Protein AF-F9UJ94-F1 (afdb_monomer)

Foldseek 3Di:
DDDDDDDDDDDDDDDDDDDDDDDDDDPPPPDPDPPPPPDPPDDPDFDDQEAEEEEADWFPPQPPHVLVVLQQVLLLVLLLVVQCVDPVRVPPHRHGYDYDHDNDLLVLQVCLQVVPRNRFKYWHFCLNCLVQCLDPVSVVVRQWAFQFQFKFFDFPLDDLQPFAADALPCPRPQVSSQVSCCCQPDQVPFALLPDACPPVCQPNPSFFSCNGGDDLPDPSRIFQKWWKFKKFKDFPVRVVQLSVCLNVLPVVSNLQLAEEFEDCSDQRGHQLVLLVNCQHSVHFSVVSVVSQPPVLSYDHDDQQQAAQEDDPPHRRRGIGMGIPPPSGRQGSVVSPSGQAHPQADPVCRNPSNGRHGIGMGTRGIGRIAGGITMTGRSSHDPVSSNSSSSSQQVARLVSNSSCSTVSSSGTHDDDPVLVSLNSVSNCCSRGNDDDDDPSGDDD

Radius of gyration: 27.79 Å; Cα contacts (8 Å, |Δi|>4): 821; chains: 1; bounding box: 100×60×82 Å

pLDDT: mean 88.03, std 18.93, range [25.77, 98.94]

Mean predicted aligned error: 8.21 Å

Nearest PDB structures (foldseek):
  3eki-assembly1_A  TM=8.631E-01  e=1.491E-29  Mesomycoplasma hyorhinis
  3myu-assembly2_B  TM=8.609E-01  e=2.091E-21  Mycoplasmoides genitalium
  3myu-assembly1_A  TM=8.620E-01  e=9.660E-21  Mycoplasmoides genitalium
  6x8w-assembly1_A  TM=6.375E-01  e=1.344E-07  Chrysiogenes arsenatis
  4jxi-assembly2_B  TM=3.744E-01  e=2.576E-03  synthetic construct

Sequence (443 aa):
MTKTKKMILSSSLLTMTAIATPLVAISCTTKETVTKITDLDNKQRDWDSEITLVNSWFNDGFRGTEVETNFLKKLETKFKELKNADEKTKNLPDVKFKINVADDKQQTLQNLQSSKLDTDVAVLNYSAFIEQVDTEAELAKFTPQLVAQTATLKFTWSDNGDSIYKDGSESDPLRLIAERENQLQFNAHGEFPTWSTNDPQLQWDGSKYAKFYYEPTASKNVTYMYHGAILISGNEEKRKQIIADWEAKDLDKFLSHGVIKGKDSSGGKYRYQVALLARHFDKSIDEIKTKLNNETLVTQAGAGEQIGKVNSGLPTKHIAFDDEGAFNWTAGDWAKGYYQPSAYIESEGKKYDSKTNDVVRVLTVTNPAPYDAVFARAGLSQIQINLISQALTSLSIEENTYGIYTGYNKFMPTSLENFRKFIQLQLLAENKEAYSENLIPEI

InterPro domains:
  IPR010592 Extracytoplasmic thiamine-binding lipoprotein [NF045838] (4-426)
  IPR010592 Extracytoplasmic thiamine-binding lipoprotein [PF06646] (70-412)
  IPR043099 Thiamine-binding lipoprotein, domain I [G3DSA:3.40.190.180] (47-413)
  IPR043100 Extracytoplasmic thiamine-binding lipoprotein, domain II [G3DSA:3.40.190.190] (160-373)

Structure (mmCIF, N/CA/C/O backbone):
data_AF-F9UJ94-F1
#
_entry.id   AF-F9UJ94-F1
#
loop_
_atom_site.group_PDB
_atom_site.id
_atom_site.type_symbol
_atom_site.label_atom_id
_atom_site.label_alt_id
_atom_site.label_comp_id
_atom_site.label_asym_id
_atom_site.label_entity_id
_atom_site.label_seq_id
_atom_site.pdbx_PDB_ins_code
_atom_site.Cartn_x
_atom_site.Cartn_y
_atom_site.Cartn_z
_atom_site.occupancy
_atom_site.B_iso_or_equiv
_atom_site.auth_seq_id
_atom_site.auth_comp_id
_atom_site.auth_asym_id
_atom_site.auth_atom_id
_atom_site.pdbx_PDB_model_num
ATOM 1 N N . MET A 1 1 ? -62.065 36.278 -47.456 1.00 43.34 1 MET A N 1
ATOM 2 C CA . MET A 1 1 ? -63.044 35.819 -46.448 1.00 43.34 1 MET A CA 1
ATOM 3 C C . MET A 1 1 ? -62.731 36.487 -45.123 1.00 43.34 1 MET A C 1
ATOM 5 O O . MET A 1 1 ? -61.575 36.703 -44.795 1.00 43.34 1 MET A O 1
ATOM 9 N N . THR A 1 2 ? -63.781 36.941 -44.464 1.00 31.70 2 THR A N 1
ATOM 10 C CA . THR A 1 2 ? -63.836 38.009 -43.466 1.00 31.70 2 THR A CA 1
ATOM 11 C C . THR A 1 2 ? -63.635 37.531 -42.025 1.00 31.70 2 THR A C 1
ATOM 13 O O . THR A 1 2 ? -64.208 36.526 -41.636 1.00 31.70 2 THR A O 1
ATOM 16 N N . LYS A 1 3 ? -62.964 38.392 -41.246 1.00 31.58 3 LYS A N 1
ATOM 17 C CA . LYS A 1 3 ? -63.198 38.763 -39.833 1.00 31.58 3 LYS A CA 1
ATOM 18 C C . LYS A 1 3 ? -63.016 37.728 -38.702 1.00 31.58 3 LYS A C 1
ATOM 20 O O . LYS A 1 3 ? -63.811 36.822 -38.530 1.00 31.58 3 LYS A O 1
ATOM 25 N N . THR A 1 4 ? -62.013 38.020 -37.864 1.00 36.38 4 THR A N 1
ATOM 26 C CA . THR A 1 4 ? -62.110 38.529 -36.469 1.00 36.38 4 THR A CA 1
ATOM 27 C C . THR A 1 4 ? -63.181 37.972 -35.514 1.00 36.38 4 THR A C 1
ATOM 29 O O . THR A 1 4 ? -64.340 37.869 -35.892 1.00 36.38 4 THR A O 1
ATOM 32 N N . LYS A 1 5 ? -62.796 37.961 -34.217 1.00 33.19 5 LYS A N 1
ATOM 33 C CA . LYS A 1 5 ? -63.601 38.033 -32.964 1.00 33.19 5 LYS A CA 1
ATOM 34 C C . LYS A 1 5 ? -63.992 36.681 -32.347 1.00 33.19 5 LYS A C 1
ATOM 36 O O . LYS A 1 5 ? -64.247 35.742 -33.072 1.00 33.19 5 LYS A O 1
ATOM 41 N N . LYS A 1 6 ? -64.175 36.520 -31.031 1.00 32.50 6 LYS A N 1
ATOM 42 C CA . LYS A 1 6 ? -63.808 37.207 -29.768 1.00 32.50 6 LYS A CA 1
ATOM 43 C C . LYS A 1 6 ? -64.507 36.373 -28.667 1.00 32.50 6 LYS A C 1
ATOM 45 O O . LYS A 1 6 ? -65.589 35.871 -28.927 1.00 32.50 6 LYS A O 1
ATOM 50 N N . MET A 1 7 ? -63.974 36.409 -27.445 1.00 32.31 7 MET A N 1
ATOM 51 C CA . MET A 1 7 ? -64.722 36.472 -26.170 1.00 32.31 7 MET A CA 1
ATOM 52 C C . MET A 1 7 ? -65.573 35.278 -25.657 1.00 32.31 7 MET A C 1
ATOM 54 O O . MET A 1 7 ? -66.612 34.948 -26.204 1.00 32.31 7 MET A O 1
ATOM 58 N N . ILE A 1 8 ? -65.181 34.863 -24.440 1.00 32.97 8 ILE A N 1
ATOM 59 C CA . ILE A 1 8 ? -65.939 34.880 -23.162 1.00 32.97 8 ILE A CA 1
ATOM 60 C C . ILE A 1 8 ? -66.885 33.726 -22.787 1.00 32.97 8 ILE A C 1
ATOM 62 O O . ILE A 1 8 ? -67.849 33.412 -23.469 1.00 32.97 8 ILE A O 1
ATOM 66 N N . LEU A 1 9 ? -66.570 33.233 -21.576 1.00 33.31 9 LEU A N 1
ATOM 67 C CA . LEU A 1 9 ? -67.351 32.630 -20.489 1.00 33.31 9 LEU A CA 1
ATOM 68 C C . LEU A 1 9 ? -68.840 32.329 -20.715 1.00 33.31 9 LEU A C 1
ATOM 70 O O . LEU A 1 9 ? -69.633 33.232 -20.962 1.00 33.31 9 LEU A O 1
ATOM 74 N N . SER A 1 10 ? -69.234 31.142 -20.244 1.00 33.38 10 SER A N 1
ATOM 75 C CA . SER A 1 10 ? -70.329 31.049 -19.272 1.00 33.38 10 SER A CA 1
ATOM 76 C C . SER A 1 10 ? -70.215 29.810 -18.376 1.00 33.38 10 SER A C 1
ATOM 78 O O . SER A 1 10 ? -70.190 28.673 -18.837 1.00 33.38 10 SER A O 1
ATOM 80 N N . SER A 1 11 ? -70.164 30.104 -17.081 1.00 31.08 11 SER A N 1
ATOM 81 C CA . SER A 1 11 ? -70.617 29.347 -15.911 1.00 31.08 11 SER A CA 1
ATOM 82 C C . SER A 1 11 ? -71.619 28.208 -16.136 1.00 31.08 11 SER A C 1
ATOM 84 O O . SER A 1 11 ? -72.662 28.402 -16.756 1.00 31.08 11 SER A O 1
ATOM 86 N N . SER A 1 12 ? -71.395 27.081 -15.458 1.00 37.38 12 SER A N 1
ATOM 87 C CA . SER A 1 12 ? -72.467 26.244 -14.910 1.00 37.38 12 SER A CA 1
ATOM 88 C C . SER A 1 12 ? -72.007 25.605 -13.602 1.00 37.38 12 SER A C 1
ATOM 90 O O . SER A 1 12 ? -70.957 24.977 -13.514 1.00 37.38 12 SER A O 1
ATOM 92 N N . LEU A 1 13 ? -72.813 25.881 -12.587 1.00 32.09 13 LEU A N 1
ATOM 93 C CA . LEU A 1 13 ? -72.739 25.501 -11.189 1.00 32.09 13 LEU A CA 1
ATOM 94 C C . LEU A 1 13 ? -72.979 23.987 -11.049 1.00 32.09 13 LEU A C 1
ATOM 96 O O . LEU A 1 13 ? -73.978 23.501 -11.571 1.00 32.09 13 LEU A O 1
ATOM 100 N N . LEU A 1 14 ? -72.156 23.262 -10.288 1.00 35.00 14 LEU A N 1
ATOM 101 C CA . LEU A 1 14 ? -72.635 22.076 -9.575 1.00 35.00 14 LEU A CA 1
ATOM 102 C C . LEU A 1 14 ? -71.954 21.996 -8.205 1.00 35.00 14 LEU A C 1
ATOM 104 O O . LEU A 1 14 ? -70.738 21.885 -8.078 1.00 35.00 14 LEU A O 1
ATOM 108 N N . THR A 1 15 ? -72.782 22.122 -7.179 1.00 37.38 15 THR A N 1
ATOM 109 C CA . THR A 1 15 ? -72.494 21.902 -5.763 1.00 37.38 15 THR A CA 1
ATOM 110 C C . THR A 1 15 ? -72.077 20.463 -5.494 1.00 37.38 15 THR A C 1
ATOM 112 O O . THR A 1 15 ? -72.788 19.570 -5.940 1.00 37.38 15 THR A O 1
ATOM 115 N N . MET A 1 16 ? -71.052 20.246 -4.660 1.00 33.12 16 MET A N 1
ATOM 116 C CA . MET A 1 16 ? -71.114 19.242 -3.587 1.00 33.12 16 MET A CA 1
ATOM 117 C C . MET A 1 16 ? -69.942 19.354 -2.593 1.00 33.12 16 MET A C 1
ATOM 119 O O . MET A 1 16 ? -68.781 19.192 -2.942 1.00 33.12 16 MET A O 1
ATOM 123 N N . THR A 1 17 ? -70.330 19.625 -1.343 1.00 35.69 17 THR A N 1
ATOM 124 C CA . THR A 1 17 ? -69.797 19.090 -0.076 1.00 35.69 17 THR A CA 1
ATOM 125 C C . THR A 1 17 ? -68.294 19.135 0.210 1.00 35.69 17 THR A C 1
ATOM 127 O O . THR A 1 17 ? -67.494 18.367 -0.312 1.00 35.69 17 THR A O 1
ATOM 130 N N . ALA A 1 18 ? -67.971 19.970 1.198 1.00 36.50 18 ALA A N 1
ATOM 131 C CA . ALA A 1 18 ? -66.736 19.959 1.960 1.00 36.50 18 ALA A CA 1
ATOM 132 C C . ALA A 1 18 ? -66.528 18.631 2.707 1.00 36.50 18 ALA A C 1
ATOM 134 O O . ALA A 1 18 ? -67.406 18.187 3.446 1.00 36.50 18 ALA A O 1
ATOM 135 N N . ILE A 1 19 ? -65.321 18.076 2.599 1.00 38.91 19 ILE A N 1
ATOM 136 C CA . ILE A 1 19 ? -64.705 17.274 3.657 1.00 38.91 19 ILE A CA 1
ATOM 137 C C . ILE A 1 19 ? -63.313 17.858 3.870 1.00 38.91 19 ILE A C 1
ATOM 139 O O . ILE A 1 19 ? -62.466 17.847 2.980 1.00 38.91 19 ILE A O 1
ATOM 143 N N . ALA A 1 20 ? -63.122 18.438 5.050 1.00 37.97 20 ALA A N 1
ATOM 144 C CA . ALA A 1 20 ? -61.835 18.893 5.530 1.00 37.97 20 ALA A CA 1
ATOM 145 C C . ALA A 1 20 ? -60.952 17.677 5.838 1.00 37.97 20 ALA A C 1
ATOM 147 O O . ALA A 1 20 ? -61.340 16.812 6.622 1.00 37.97 20 ALA A O 1
ATOM 148 N N . THR A 1 21 ? -59.750 17.645 5.272 1.00 36.34 21 THR A N 1
ATOM 149 C CA . THR A 1 21 ? -58.658 16.789 5.748 1.00 36.34 21 THR A CA 1
ATOM 150 C C . THR A 1 21 ? -57.444 17.663 6.051 1.00 36.34 21 THR A C 1
ATOM 152 O O . THR A 1 21 ? -57.096 18.516 5.230 1.00 36.34 21 THR A O 1
ATOM 155 N N . PRO A 1 22 ? -56.816 17.502 7.227 1.00 36.91 22 PRO A N 1
ATOM 156 C CA . PRO A 1 22 ? -55.720 18.353 7.665 1.00 36.91 22 PRO A CA 1
ATOM 157 C C . PRO A 1 22 ? -54.457 18.117 6.830 1.00 36.91 22 PRO A C 1
ATOM 159 O O . PRO A 1 22 ? -54.072 16.980 6.560 1.00 36.91 22 PRO A O 1
ATOM 162 N N . LEU A 1 23 ? -53.791 19.219 6.475 1.00 34.75 23 LEU A N 1
ATOM 163 C CA . LEU A 1 23 ? -52.398 19.225 6.045 1.00 34.75 23 LEU A CA 1
ATOM 164 C C . LEU A 1 23 ? -51.530 18.629 7.159 1.00 34.75 23 LEU A C 1
ATOM 166 O O . LEU A 1 23 ? -51.383 19.230 8.222 1.00 34.75 23 LEU A O 1
ATOM 170 N N . VAL A 1 24 ? -50.914 17.480 6.890 1.00 34.06 24 VAL A N 1
ATOM 171 C CA . VAL A 1 24 ? -49.736 17.015 7.624 1.00 34.06 24 VAL A CA 1
ATOM 172 C C . VAL A 1 24 ? -48.547 17.170 6.689 1.00 34.06 24 VAL A C 1
ATOM 174 O O . VAL A 1 24 ? -48.423 16.469 5.687 1.00 34.06 24 VAL A O 1
ATOM 177 N N . ALA A 1 25 ? -47.691 18.136 7.011 1.00 33.16 25 ALA A N 1
ATOM 178 C CA . ALA A 1 25 ? -46.373 18.269 6.422 1.00 33.16 25 ALA A CA 1
ATOM 179 C C . ALA A 1 25 ? -45.540 17.040 6.812 1.00 33.16 25 ALA A C 1
ATOM 181 O O . ALA A 1 25 ? -45.193 16.857 7.978 1.00 33.16 25 ALA A O 1
ATOM 182 N N . ILE A 1 26 ? -45.231 16.186 5.839 1.00 30.30 26 ILE A N 1
ATOM 183 C CA . ILE A 1 26 ? -44.293 15.080 6.024 1.00 30.30 26 ILE A CA 1
ATOM 184 C C . ILE A 1 26 ? -42.889 15.645 5.802 1.00 30.30 26 ILE A C 1
ATOM 186 O O . ILE A 1 26 ? -42.414 15.779 4.677 1.00 30.30 26 ILE A O 1
ATOM 190 N N . SER A 1 27 ? -42.234 15.995 6.906 1.00 28.81 27 SER A N 1
ATOM 191 C CA . SER A 1 27 ? -40.779 16.098 6.978 1.00 28.81 27 SER A CA 1
ATOM 192 C C . SER A 1 27 ? -40.205 14.684 6.856 1.00 28.81 27 SER A C 1
ATOM 194 O O . SER A 1 27 ? -40.244 13.906 7.809 1.00 28.81 27 SER A O 1
ATOM 196 N N . CYS A 1 28 ? -39.711 14.320 5.670 1.00 25.77 28 CYS A N 1
ATOM 197 C CA . CYS A 1 28 ? -38.892 13.122 5.500 1.00 25.77 28 CYS A CA 1
ATOM 198 C C . CYS A 1 28 ? -37.487 13.422 6.026 1.00 25.77 28 CYS A C 1
ATOM 200 O O . CYS A 1 28 ? -36.596 13.825 5.288 1.00 25.77 28 CYS A O 1
ATOM 202 N N . THR A 1 29 ? -37.307 13.235 7.330 1.00 29.66 29 THR A N 1
ATOM 203 C CA . THR A 1 29 ? -35.997 12.925 7.901 1.00 29.66 29 THR A CA 1
ATOM 204 C C . THR A 1 29 ? -35.810 11.423 7.741 1.00 29.66 29 THR A C 1
ATOM 206 O O . THR A 1 29 ? -36.445 10.628 8.435 1.00 29.66 29 THR A O 1
ATOM 209 N N . THR A 1 30 ? -34.982 11.019 6.783 1.00 28.14 30 THR A N 1
ATOM 210 C CA . THR A 1 30 ? -34.486 9.649 6.667 1.00 28.14 30 THR A CA 1
ATOM 211 C C . THR A 1 30 ? -33.660 9.338 7.910 1.00 28.14 30 THR A C 1
ATOM 213 O O . THR A 1 30 ? -32.485 9.672 8.011 1.00 28.14 30 THR A O 1
ATOM 216 N N . LYS A 1 31 ? -34.303 8.724 8.906 1.00 30.53 31 LYS A N 1
ATOM 217 C CA . LYS A 1 31 ? -33.602 7.982 9.949 1.00 30.53 31 LYS A CA 1
ATOM 218 C C . LYS A 1 31 ? -33.050 6.723 9.298 1.00 30.53 31 LYS A C 1
ATOM 220 O O . LYS A 1 31 ? -33.780 5.749 9.118 1.00 30.53 31 LYS A O 1
ATOM 225 N N . GLU A 1 32 ? -31.771 6.756 8.949 1.00 31.08 32 GLU A N 1
ATOM 226 C CA . GLU A 1 32 ? -30.998 5.531 8.803 1.00 31.08 32 GLU A CA 1
ATOM 227 C C . GLU A 1 32 ? -31.184 4.712 10.075 1.00 31.08 32 GLU A C 1
ATOM 229 O O . GLU A 1 32 ? -30.963 5.162 11.204 1.00 31.08 32 GLU A O 1
ATOM 234 N N . THR A 1 33 ? -31.723 3.518 9.883 1.00 28.77 33 THR A N 1
ATOM 235 C CA . THR A 1 33 ? -32.022 2.608 10.972 1.00 28.77 33 THR A CA 1
ATOM 236 C C . THR A 1 33 ? -30.708 1.943 11.343 1.00 28.77 33 THR A C 1
ATOM 238 O O . THR A 1 33 ? -30.366 0.894 10.813 1.00 28.77 33 THR A O 1
ATOM 241 N N . VAL A 1 34 ? -29.953 2.571 12.247 1.00 33.88 34 VAL A N 1
ATOM 242 C CA . VAL A 1 34 ? -28.928 1.868 13.021 1.00 33.88 34 VAL A CA 1
ATOM 243 C C . VAL A 1 34 ? -29.651 0.739 13.740 1.00 33.88 34 VAL A C 1
ATOM 245 O O . VAL A 1 34 ? -30.522 0.982 14.582 1.00 33.88 34 VAL A O 1
ATOM 248 N N . THR A 1 35 ? -29.344 -0.493 13.355 1.00 32.03 35 THR A N 1
ATOM 249 C CA . THR A 1 35 ? -29.889 -1.706 13.950 1.00 32.03 35 THR A CA 1
ATOM 250 C C . THR A 1 35 ? -29.683 -1.643 15.462 1.00 32.03 35 THR A C 1
ATOM 252 O O . THR A 1 35 ? -28.567 -1.776 15.962 1.00 32.03 35 THR A O 1
ATOM 255 N N . LYS A 1 36 ? -30.763 -1.402 16.214 1.00 32.50 36 LYS A N 1
ATOM 256 C CA . LYS A 1 36 ? -30.777 -1.595 17.664 1.00 32.50 36 LYS A CA 1
ATOM 257 C C . LYS A 1 36 ? -30.594 -3.087 17.917 1.00 32.50 36 LYS A C 1
ATOM 259 O O . LYS A 1 36 ? -31.544 -3.852 17.793 1.00 32.50 36 LYS A O 1
ATOM 264 N N . ILE A 1 37 ? -29.376 -3.483 18.271 1.00 39.28 37 ILE A N 1
ATOM 265 C CA . ILE A 1 37 ? -29.088 -4.810 18.811 1.00 39.28 37 ILE A CA 1
ATOM 266 C C . ILE A 1 37 ? -29.639 -4.836 20.240 1.00 39.28 37 ILE A C 1
ATOM 268 O O . ILE A 1 37 ? -29.007 -4.382 21.195 1.00 39.28 37 ILE A O 1
ATOM 272 N N . THR A 1 38 ? -30.878 -5.295 20.372 1.00 37.84 38 THR A N 1
ATOM 273 C CA . THR A 1 38 ? -31.464 -5.728 21.639 1.00 37.84 38 THR A CA 1
ATOM 274 C C . THR A 1 38 ? -31.067 -7.181 21.863 1.00 37.84 38 THR A C 1
ATOM 276 O O . THR A 1 38 ? -31.722 -8.068 21.335 1.00 37.84 38 THR A O 1
ATOM 279 N N . ASP A 1 39 ? -29.944 -7.385 22.550 1.00 33.59 39 ASP A N 1
ATOM 280 C CA . ASP A 1 39 ? -29.759 -8.425 23.574 1.00 33.59 39 ASP A CA 1
ATOM 281 C C . ASP A 1 39 ? -28.347 -8.288 24.162 1.00 33.59 39 ASP A C 1
ATOM 283 O O . ASP A 1 39 ? -27.350 -8.775 23.635 1.00 33.59 39 ASP A O 1
ATOM 287 N N . LEU A 1 40 ? -28.270 -7.540 25.264 1.00 41.06 40 LEU A N 1
ATOM 288 C CA . LEU A 1 40 ? -27.098 -7.406 26.132 1.00 41.06 40 LEU A CA 1
ATOM 289 C C . LEU A 1 40 ? -27.343 -8.213 27.408 1.00 41.06 40 LEU A C 1
ATOM 291 O O . LEU A 1 40 ? -27.263 -7.668 28.504 1.00 41.06 40 LEU A O 1
ATOM 295 N N . ASP A 1 41 ? -27.662 -9.496 27.267 1.00 39.22 41 ASP A N 1
ATOM 296 C CA . ASP A 1 41 ? -27.731 -10.400 28.410 1.00 39.22 41 ASP A CA 1
ATOM 297 C C . ASP A 1 41 ? -26.560 -11.394 28.373 1.00 39.22 41 ASP A C 1
ATOM 299 O O . ASP A 1 41 ? -26.429 -12.231 27.484 1.00 39.22 41 ASP A O 1
ATOM 303 N N . ASN A 1 42 ? -25.714 -11.281 29.406 1.00 38.16 42 ASN A N 1
ATOM 304 C CA . ASN A 1 42 ? -24.720 -12.253 29.882 1.00 38.16 42 ASN A CA 1
ATOM 305 C C . ASN A 1 42 ? -23.314 -12.368 29.250 1.00 38.16 42 ASN A C 1
ATOM 307 O O . ASN A 1 42 ? -22.753 -13.461 29.201 1.00 38.16 42 ASN A O 1
ATOM 311 N N . LYS A 1 43 ? -22.629 -11.245 28.975 1.00 43.06 43 LYS A N 1
ATOM 312 C CA . LYS A 1 43 ? -21.144 -11.197 29.041 1.00 43.06 43 LYS A CA 1
ATOM 313 C C . LYS A 1 43 ? -20.602 -9.895 29.645 1.00 43.06 43 LYS A C 1
ATOM 315 O O . LYS A 1 43 ? -19.881 -9.139 29.009 1.00 43.06 43 LYS A O 1
ATOM 320 N N . GLN A 1 44 ? -20.863 -9.664 30.929 1.00 44.44 44 GLN A N 1
ATOM 321 C CA . GLN A 1 44 ? -20.123 -8.669 31.726 1.00 44.44 44 GLN A CA 1
ATOM 322 C C . GLN A 1 44 ? -18.699 -9.159 32.110 1.00 44.44 44 GLN A C 1
ATOM 324 O O . GLN A 1 44 ? -18.106 -8.639 33.048 1.00 44.44 44 GLN A O 1
ATOM 329 N N . ARG A 1 45 ? -18.154 -10.192 31.440 1.00 51.09 45 ARG A N 1
ATOM 330 C CA . ARG A 1 45 ? -16.920 -10.892 31.854 1.00 51.09 45 ARG A CA 1
ATOM 331 C C . ARG A 1 45 ? -15.640 -10.555 31.080 1.00 51.09 45 ARG A C 1
ATOM 333 O O . ARG A 1 45 ? -14.587 -10.892 31.596 1.00 51.09 45 ARG A O 1
ATOM 340 N N . ASP A 1 46 ? -15.689 -9.833 29.959 1.00 74.88 46 ASP A N 1
ATOM 341 C CA . ASP A 1 46 ? -14.494 -9.644 29.110 1.00 74.88 46 ASP A CA 1
ATOM 342 C C . ASP A 1 46 ? -14.161 -8.158 28.851 1.00 74.88 46 ASP A C 1
ATOM 344 O O . ASP A 1 46 ? -13.860 -7.771 27.722 1.00 74.88 46 ASP A O 1
ATOM 348 N N . TRP A 1 47 ? -14.277 -7.297 29.874 1.00 91.31 47 TRP A N 1
ATOM 349 C CA . TRP A 1 47 ? -13.725 -5.935 29.808 1.00 91.31 47 TRP A CA 1
ATOM 350 C C . TRP A 1 47 ? -12.229 -5.982 30.097 1.00 91.31 47 TRP A C 1
ATOM 352 O O . TRP A 1 47 ? -11.834 -6.363 31.200 1.00 91.31 47 TRP A O 1
ATOM 362 N N . ASP A 1 48 ? -11.418 -5.570 29.132 1.00 94.62 48 ASP A N 1
ATOM 363 C CA . ASP A 1 48 ? -9.970 -5.530 29.295 1.00 94.62 48 ASP A CA 1
ATOM 364 C C . ASP A 1 48 ? -9.497 -4.128 29.678 1.00 94.62 48 ASP A C 1
ATOM 366 O O . ASP A 1 48 ? -9.851 -3.151 29.021 1.00 94.62 48 ASP A O 1
ATOM 370 N N . SER A 1 49 ? -8.705 -4.001 30.739 1.00 95.44 49 SER A N 1
ATOM 371 C CA . SER A 1 49 ? -8.125 -2.709 31.133 1.00 95.44 49 SER A CA 1
ATOM 372 C C . SER A 1 49 ? -6.862 -2.356 30.345 1.00 95.44 49 SER A C 1
ATOM 374 O O . SER A 1 49 ? -6.353 -1.245 30.484 1.00 95.44 49 SER A O 1
ATOM 376 N N . GLU A 1 50 ? -6.341 -3.278 29.537 1.00 97.06 50 GLU A N 1
ATOM 377 C CA . GLU A 1 50 ? -5.207 -3.041 28.651 1.00 97.06 50 GLU A CA 1
ATOM 378 C C . GLU A 1 50 ? -5.513 -3.605 27.262 1.00 97.06 50 GLU A C 1
ATOM 380 O O . GLU A 1 50 ? -5.940 -4.741 27.130 1.00 97.06 50 GLU A O 1
ATOM 385 N N . ILE A 1 51 ? -5.319 -2.802 26.218 1.00 98.19 51 ILE A N 1
ATOM 386 C CA . ILE A 1 51 ? -5.562 -3.195 24.830 1.00 98.19 51 ILE A CA 1
ATOM 387 C C . ILE A 1 51 ? -4.256 -3.102 24.051 1.00 98.19 51 ILE A C 1
ATOM 389 O O . ILE A 1 51 ? -3.643 -2.036 23.941 1.00 98.19 51 ILE A O 1
ATOM 393 N N . THR A 1 52 ? -3.849 -4.228 23.476 1.00 98.00 52 THR A N 1
ATOM 394 C CA . THR A 1 52 ? -2.692 -4.339 22.592 1.00 98.00 52 THR A CA 1
ATOM 395 C C . THR A 1 52 ? -3.114 -4.126 21.143 1.00 98.00 52 THR A C 1
ATOM 397 O O . THR A 1 52 ? -3.785 -4.974 20.552 1.00 98.00 52 THR A O 1
ATOM 400 N N . LEU A 1 53 ? -2.686 -3.007 20.559 1.00 97.62 53 LEU A N 1
ATOM 401 C CA . LEU A 1 53 ? -2.776 -2.741 19.127 1.00 97.62 53 LEU A CA 1
ATOM 402 C C . LEU A 1 53 ? -1.577 -3.380 18.419 1.00 97.62 53 LEU A C 1
ATOM 404 O O . LEU A 1 53 ? -0.426 -3.059 18.715 1.00 97.62 53 LEU A O 1
ATOM 408 N N . VAL A 1 54 ? -1.835 -4.271 17.471 1.00 96.81 54 VAL A N 1
ATOM 409 C CA . VAL A 1 54 ? -0.809 -4.993 16.721 1.00 96.81 54 VAL A CA 1
ATOM 410 C C . VAL A 1 54 ? -0.764 -4.497 15.285 1.00 96.81 54 VAL A C 1
ATOM 412 O O . VAL A 1 54 ? -1.782 -4.412 14.599 1.00 96.81 54 VAL A O 1
ATOM 415 N N . ASN A 1 55 ? 0.440 -4.185 14.822 1.00 93.88 55 ASN A N 1
ATOM 416 C CA . ASN A 1 55 ? 0.701 -3.831 13.435 1.00 93.88 55 ASN A CA 1
ATOM 417 C C . ASN A 1 55 ? 1.978 -4.523 12.952 1.00 93.88 55 ASN A C 1
ATOM 419 O O . ASN A 1 55 ? 2.855 -4.853 13.749 1.00 93.88 55 ASN A O 1
ATOM 423 N N . SER A 1 56 ? 2.076 -4.737 11.645 1.00 88.25 56 SER A N 1
ATOM 424 C CA . SER A 1 56 ? 3.187 -5.481 11.045 1.00 88.25 56 SER A CA 1
ATOM 425 C C . SER A 1 56 ? 4.434 -4.646 10.781 1.00 88.25 56 SER A C 1
ATOM 427 O O . SER A 1 56 ? 5.506 -5.214 10.635 1.00 88.25 56 SER A O 1
ATOM 429 N N . TRP A 1 57 ? 4.328 -3.317 10.717 1.00 87.25 57 TRP A N 1
ATOM 430 C CA . TRP A 1 57 ? 5.480 -2.457 10.449 1.00 87.25 57 TRP A CA 1
ATOM 431 C C . TRP A 1 57 ? 5.226 -1.002 10.858 1.00 87.25 57 TRP A C 1
ATOM 433 O O . TRP A 1 57 ? 4.085 -0.574 11.027 1.00 87.25 57 TRP A O 1
ATOM 443 N N . PHE A 1 58 ? 6.308 -0.243 11.015 1.00 89.94 58 PHE A N 1
ATOM 444 C CA . PHE A 1 58 ? 6.305 1.194 11.280 1.00 89.94 58 PHE A CA 1
ATOM 445 C C . PHE A 1 58 ? 7.500 1.811 10.566 1.00 89.94 58 PHE A C 1
ATOM 447 O O . PHE A 1 58 ? 8.573 1.209 10.575 1.00 89.94 58 PHE A O 1
ATOM 454 N N . ASN A 1 59 ? 7.342 3.008 10.012 1.00 88.62 59 ASN A N 1
ATOM 455 C CA . ASN A 1 59 ? 8.497 3.797 9.608 1.00 88.62 59 ASN A CA 1
ATOM 456 C C . ASN A 1 59 ? 9.302 4.246 10.832 1.00 88.62 59 ASN A C 1
ATOM 458 O O . ASN A 1 59 ? 8.770 4.412 11.941 1.00 88.62 59 ASN A O 1
ATOM 462 N N . ASP A 1 60 ? 10.595 4.464 10.603 1.00 85.94 60 ASP A N 1
ATOM 463 C CA . ASP A 1 60 ? 11.513 5.001 11.600 1.00 85.94 60 ASP A CA 1
ATOM 464 C C . ASP A 1 60 ? 10.971 6.305 12.210 1.00 85.94 60 ASP A C 1
ATOM 466 O O . ASP A 1 60 ? 10.313 7.108 11.551 1.00 85.94 60 ASP A O 1
ATOM 470 N N . GLY A 1 61 ? 11.240 6.519 13.500 1.00 88.50 61 GLY A N 1
ATOM 471 C CA . GLY A 1 61 ? 10.799 7.713 14.234 1.00 88.50 61 GLY A CA 1
ATOM 472 C C . GLY A 1 61 ? 9.459 7.582 14.970 1.00 88.50 61 GLY A C 1
ATOM 473 O O . GLY A 1 61 ? 9.120 8.469 15.757 1.00 88.50 61 GLY A O 1
ATOM 474 N N . PHE A 1 62 ? 8.727 6.475 14.809 1.00 93.25 62 PHE A N 1
ATOM 475 C CA . PHE A 1 62 ? 7.506 6.226 15.585 1.00 93.25 62 PHE A CA 1
ATOM 476 C C . PHE A 1 62 ? 7.759 5.492 16.909 1.00 93.25 62 PHE A C 1
ATOM 478 O O . PHE A 1 62 ? 7.417 5.994 17.979 1.00 93.25 62 PHE A O 1
ATOM 485 N N . ARG A 1 63 ? 8.339 4.285 16.848 1.00 92.81 63 ARG A N 1
ATOM 486 C CA . ARG A 1 63 ? 8.426 3.382 18.007 1.00 92.81 63 ARG A CA 1
ATOM 487 C C . ARG A 1 63 ? 9.299 3.959 19.119 1.00 92.81 63 ARG A C 1
ATOM 489 O O . ARG A 1 63 ? 10.436 4.353 18.879 1.00 92.81 63 ARG A O 1
ATOM 496 N N . GLY A 1 64 ? 8.778 3.957 20.345 1.00 92.31 64 GLY A N 1
ATOM 497 C CA . GLY A 1 64 ? 9.490 4.434 21.532 1.00 92.31 64 GLY A CA 1
ATOM 498 C C . GLY A 1 64 ? 9.733 5.946 21.562 1.00 92.31 64 GLY A C 1
ATOM 499 O O . GLY A 1 64 ? 10.542 6.405 22.368 1.00 92.31 64 GLY A O 1
ATOM 500 N N . THR A 1 65 ? 9.066 6.723 20.702 1.00 95.38 65 THR A N 1
ATOM 501 C CA . THR A 1 65 ? 9.216 8.182 20.649 1.00 95.38 65 THR A CA 1
ATOM 502 C C . THR A 1 65 ? 8.027 8.904 21.287 1.00 95.38 65 THR A C 1
ATOM 504 O O . THR A 1 65 ? 7.027 8.308 21.708 1.00 95.38 65 THR A O 1
ATOM 507 N N . GLU A 1 66 ? 8.124 10.231 21.362 1.00 95.69 66 GLU A N 1
ATOM 508 C CA . GLU A 1 66 ? 7.012 11.076 21.794 1.00 95.69 66 GLU A CA 1
ATOM 509 C C . GLU A 1 66 ? 5.800 10.948 20.855 1.00 95.69 66 GLU A C 1
ATOM 511 O O . GLU A 1 66 ? 4.663 11.087 21.297 1.00 95.69 66 GLU A O 1
ATOM 516 N N . VAL A 1 67 ? 6.020 10.609 19.578 1.00 94.75 67 VAL A N 1
ATOM 517 C CA . VAL A 1 67 ? 4.951 10.429 18.587 1.00 94.75 67 VAL A CA 1
ATOM 518 C C . VAL A 1 67 ? 4.038 9.266 18.973 1.00 94.75 67 VAL A C 1
ATOM 520 O O . VAL A 1 67 ? 2.817 9.440 19.002 1.00 94.75 67 VAL A O 1
ATOM 523 N N . GLU A 1 68 ? 4.616 8.110 19.320 1.00 96.00 68 GLU A N 1
ATOM 524 C CA . GLU A 1 68 ? 3.863 6.959 19.832 1.00 96.00 68 GLU A CA 1
ATOM 525 C C . GLU A 1 68 ? 3.137 7.316 21.132 1.00 96.00 68 GLU A C 1
ATOM 527 O O . GLU A 1 68 ? 1.944 7.048 21.278 1.00 96.00 68 GLU A O 1
ATOM 532 N N . THR A 1 69 ? 3.841 7.964 22.064 1.00 96.56 69 THR A N 1
ATOM 533 C CA . THR A 1 69 ? 3.278 8.334 23.370 1.00 96.56 69 THR A CA 1
ATOM 534 C C . THR A 1 69 ? 2.072 9.266 23.216 1.00 96.56 69 THR A C 1
ATOM 536 O O . THR A 1 69 ? 1.044 9.076 23.869 1.00 96.56 69 THR A O 1
ATOM 539 N N . ASN A 1 70 ? 2.169 10.254 22.325 1.00 96.19 70 ASN A N 1
ATOM 540 C CA . ASN A 1 70 ? 1.100 11.210 22.052 1.00 96.19 70 ASN A CA 1
ATOM 541 C C . ASN A 1 70 ? -0.100 10.546 21.368 1.00 96.19 70 ASN A C 1
ATOM 543 O O . ASN A 1 70 ? -1.235 10.834 21.752 1.00 96.19 70 ASN A O 1
ATOM 547 N N . PHE A 1 71 ? 0.134 9.621 20.429 1.00 97.44 71 PHE A N 1
ATOM 548 C CA . PHE A 1 71 ? -0.933 8.824 19.820 1.00 97.44 71 PHE A CA 1
ATOM 549 C C . PHE A 1 71 ? -1.703 8.015 20.870 1.00 97.44 71 PHE A C 1
ATOM 551 O O . PHE A 1 71 ? -2.922 8.154 20.987 1.00 97.44 71 PHE A O 1
ATOM 558 N N . LEU A 1 72 ? -0.991 7.212 21.671 1.00 97.94 72 LEU A N 1
ATOM 559 C CA . LEU A 1 72 ? -1.601 6.351 22.687 1.00 97.94 72 LEU A CA 1
ATOM 560 C C . LEU A 1 72 ? -2.386 7.168 23.710 1.00 97.94 72 LEU A C 1
ATOM 562 O O . LEU A 1 72 ? -3.550 6.874 23.972 1.00 97.94 72 LEU A O 1
ATOM 566 N N . LYS A 1 73 ? -1.803 8.261 24.212 1.00 97.88 73 LYS A N 1
ATOM 567 C CA . LYS A 1 73 ? -2.479 9.157 25.156 1.00 97.88 73 LYS A CA 1
ATOM 568 C C . LYS A 1 73 ? -3.746 9.775 24.556 1.00 97.88 73 LYS A C 1
ATOM 570 O O . LYS A 1 73 ? -4.760 9.912 25.247 1.00 97.88 73 LYS A O 1
ATOM 575 N N . LYS A 1 74 ? -3.704 10.182 23.283 1.00 98.25 74 LYS A N 1
ATOM 576 C CA . LYS A 1 74 ? -4.863 10.762 22.593 1.00 98.25 74 LYS A CA 1
ATOM 577 C C . LYS A 1 74 ? -5.978 9.730 22.424 1.00 98.25 74 LYS A C 1
ATOM 579 O O . LYS A 1 74 ? -7.131 10.051 22.717 1.00 98.25 74 LYS A O 1
ATOM 584 N N . LEU A 1 75 ? -5.634 8.506 22.030 1.00 98.50 75 LEU A N 1
ATOM 585 C CA . LEU A 1 75 ? -6.573 7.394 21.913 1.00 98.50 75 LEU A CA 1
ATOM 586 C C . LEU A 1 75 ? -7.197 7.024 23.267 1.00 98.50 75 LEU A C 1
ATOM 588 O O . LEU A 1 75 ? -8.419 6.936 23.369 1.00 98.50 75 LEU A O 1
ATOM 592 N N . GLU A 1 76 ? -6.384 6.900 24.320 1.00 98.56 76 GLU A N 1
ATOM 593 C CA . GLU A 1 76 ? -6.839 6.669 25.700 1.00 98.56 76 GLU A CA 1
ATOM 594 C C . GLU A 1 76 ? -7.820 7.749 26.162 1.00 98.56 76 GLU A C 1
ATOM 596 O O . GLU A 1 76 ? -8.867 7.448 26.737 1.00 98.56 76 GLU A O 1
ATOM 601 N N . THR A 1 77 ? -7.507 9.014 25.868 1.00 98.56 77 THR A N 1
ATOM 602 C CA . THR A 1 77 ? -8.362 10.155 26.217 1.00 98.56 77 THR A CA 1
ATOM 603 C C . THR A 1 77 ? -9.715 10.053 25.515 1.00 98.56 77 THR A C 1
ATOM 605 O O . THR A 1 77 ? -10.747 10.105 26.184 1.00 98.56 77 THR A O 1
ATOM 608 N N . LYS A 1 78 ? -9.730 9.833 24.191 1.00 98.38 78 LYS A N 1
ATOM 609 C CA . LYS A 1 78 ? -10.971 9.686 23.411 1.00 98.38 78 LYS A CA 1
ATOM 610 C C . LYS A 1 78 ? -11.803 8.500 23.883 1.00 98.38 78 LYS A C 1
ATOM 612 O O . LYS A 1 78 ? -13.009 8.629 24.085 1.00 98.38 78 LYS A O 1
ATOM 617 N N . PHE A 1 79 ? -11.160 7.360 24.122 1.00 98.62 79 PHE A N 1
ATOM 618 C CA . PHE A 1 79 ? -11.829 6.176 24.647 1.00 98.62 79 PHE A CA 1
ATOM 619 C C . PHE A 1 79 ? -12.469 6.457 26.012 1.00 98.62 79 PHE A C 1
ATOM 621 O O . PHE A 1 79 ? -13.631 6.121 26.235 1.00 98.62 79 PHE A O 1
ATOM 628 N N . LYS A 1 80 ? -11.738 7.107 26.925 1.00 98.62 80 LYS A N 1
ATOM 629 C CA . LYS A 1 80 ? -12.225 7.440 28.268 1.00 98.62 80 LYS A CA 1
ATOM 630 C C . LYS A 1 80 ? -13.405 8.410 28.238 1.00 98.62 80 LYS A C 1
ATOM 632 O O . LYS A 1 80 ? -14.351 8.221 29.002 1.00 98.62 80 LYS A O 1
ATOM 637 N N . GLU A 1 81 ? -13.365 9.422 27.373 1.00 98.50 81 GLU A N 1
ATOM 638 C CA . GLU A 1 81 ? -14.482 10.352 27.157 1.00 98.50 81 GLU A CA 1
ATOM 639 C C . GLU A 1 81 ? -15.752 9.595 26.742 1.00 98.50 81 GLU A C 1
ATOM 641 O O . GLU A 1 81 ? -16.790 9.741 27.390 1.00 98.50 81 GLU A O 1
ATOM 646 N N . LEU A 1 82 ? -15.649 8.719 25.737 1.00 98.44 82 LEU A N 1
ATOM 647 C CA . LEU A 1 82 ? -16.765 7.901 25.251 1.00 98.44 82 LEU A CA 1
ATOM 648 C C . LEU A 1 82 ? -17.276 6.924 26.323 1.00 98.44 82 LEU A C 1
ATOM 650 O O . LEU A 1 82 ? -18.476 6.860 26.585 1.00 98.44 82 LEU A O 1
ATOM 654 N N . LYS A 1 83 ? -16.366 6.214 27.004 1.00 98.00 83 LYS A N 1
ATOM 655 C CA . LYS A 1 83 ? -16.682 5.279 28.097 1.00 98.00 83 LYS A CA 1
ATOM 656 C C . LYS A 1 83 ? -17.460 5.961 29.223 1.00 98.00 83 LYS A C 1
ATOM 658 O O . LYS A 1 83 ? -18.392 5.372 29.764 1.00 98.00 83 LYS A O 1
ATOM 663 N N . ASN A 1 84 ? -17.057 7.170 29.615 1.00 98.38 84 ASN A N 1
ATOM 664 C CA . ASN A 1 84 ? -17.669 7.899 30.729 1.00 98.38 84 ASN A CA 1
ATOM 665 C C . ASN A 1 84 ? -19.002 8.561 30.362 1.00 98.38 84 ASN A C 1
ATOM 667 O O . ASN A 1 84 ? -19.786 8.857 31.263 1.00 98.38 84 ASN A O 1
ATOM 671 N N . ALA A 1 85 ? -19.265 8.777 29.071 1.00 97.81 85 ALA A N 1
ATOM 672 C CA . ALA A 1 85 ? -20.536 9.303 28.582 1.00 97.81 85 ALA A CA 1
ATOM 673 C C . ALA A 1 85 ? -21.664 8.250 28.548 1.00 97.81 85 ALA A C 1
ATOM 675 O O . ALA A 1 85 ? -22.836 8.624 28.544 1.00 97.81 85 ALA A O 1
ATOM 676 N N . ASP A 1 86 ? -21.339 6.952 28.542 1.00 93.75 86 ASP A N 1
ATOM 677 C CA . ASP A 1 86 ? -22.320 5.858 28.542 1.00 93.75 86 ASP A CA 1
ATOM 678 C C . ASP A 1 86 ? -22.542 5.297 29.962 1.00 93.75 86 ASP A C 1
ATOM 680 O O . ASP A 1 86 ? -21.624 4.830 30.643 1.00 93.75 86 ASP A O 1
ATOM 684 N N . GLU A 1 87 ? -23.804 5.308 30.406 1.00 95.44 87 GLU A N 1
ATOM 685 C CA . GLU A 1 87 ? -24.259 4.798 31.705 1.00 95.44 87 GLU A CA 1
ATOM 686 C C . GLU A 1 87 ? -23.841 3.345 31.980 1.00 95.44 87 GLU A C 1
ATOM 688 O O . GLU A 1 87 ? -23.609 2.982 33.136 1.00 95.44 87 GLU A O 1
ATOM 693 N N . LYS A 1 88 ? -23.712 2.517 30.937 1.00 93.00 88 LYS A N 1
ATOM 694 C CA . LYS A 1 88 ? -23.321 1.104 31.047 1.00 93.00 88 LYS A CA 1
ATOM 695 C C . LYS A 1 88 ? -21.822 0.915 31.257 1.00 93.00 88 LYS A C 1
ATOM 697 O O . LYS A 1 88 ? -21.421 -0.116 31.793 1.00 93.00 88 LYS A O 1
ATOM 702 N N . THR A 1 89 ? -20.994 1.878 30.849 1.00 95.44 89 THR A N 1
ATOM 703 C CA . THR A 1 89 ? -19.528 1.730 30.844 1.00 95.44 89 THR A CA 1
ATOM 704 C C . THR A 1 89 ? -18.793 2.712 31.741 1.00 95.44 89 THR A C 1
ATOM 706 O O . THR A 1 89 ? -17.630 2.477 32.073 1.00 95.44 89 THR A O 1
ATOM 709 N N . LYS A 1 90 ? -19.444 3.783 32.207 1.00 96.62 90 LYS A N 1
ATOM 710 C CA . LYS A 1 90 ? -18.799 4.818 33.031 1.00 96.62 90 LYS A CA 1
ATOM 711 C C . LYS A 1 90 ? -18.124 4.278 34.294 1.00 96.62 90 LYS A C 1
ATOM 713 O O . LYS A 1 90 ? -17.080 4.789 34.686 1.00 96.62 90 LYS A O 1
ATOM 718 N N . ASN A 1 91 ? -18.662 3.202 34.870 1.00 95.62 91 ASN A N 1
ATOM 719 C CA . ASN A 1 91 ? -18.133 2.560 36.077 1.00 95.62 91 ASN A CA 1
ATOM 720 C C . ASN A 1 91 ? -17.110 1.443 35.795 1.00 95.62 91 ASN A C 1
ATOM 722 O O . ASN A 1 91 ? -16.590 0.850 36.738 1.00 95.62 91 ASN A O 1
ATOM 726 N N . LEU A 1 92 ? -16.835 1.119 34.527 1.00 95.44 92 LEU A N 1
ATOM 727 C CA . LEU A 1 92 ? -15.814 0.135 34.163 1.00 95.44 92 LEU A CA 1
ATOM 728 C C . LEU A 1 92 ? -14.405 0.739 34.297 1.00 95.44 92 LEU A C 1
ATOM 730 O O . LEU A 1 92 ? -14.265 1.964 34.175 1.00 95.44 92 LEU A O 1
ATOM 734 N N . PRO A 1 93 ? -13.365 -0.088 34.530 1.00 96.38 93 PRO A N 1
ATOM 735 C CA . PRO A 1 93 ? -11.982 0.375 34.588 1.00 96.38 93 PRO A CA 1
ATOM 736 C C . PRO A 1 93 ? -11.581 1.189 33.355 1.00 96.38 93 PRO A C 1
ATOM 738 O O . PRO A 1 93 ? -12.009 0.893 32.237 1.00 96.38 93 PRO A O 1
ATOM 741 N N . ASP A 1 94 ? -10.737 2.200 33.558 1.00 97.12 94 ASP A N 1
ATOM 742 C CA . ASP A 1 94 ? -10.080 2.888 32.447 1.00 97.12 94 ASP A CA 1
ATOM 743 C C . ASP A 1 94 ? -9.206 1.898 31.659 1.00 97.12 94 ASP A C 1
ATOM 745 O O . ASP A 1 94 ? -8.663 0.945 32.223 1.00 97.12 94 ASP A O 1
ATOM 749 N N . VAL A 1 95 ? -9.085 2.137 30.354 1.00 98.00 95 VAL A N 1
ATOM 750 C CA . VAL A 1 95 ? -8.349 1.277 29.424 1.00 98.00 95 VAL A CA 1
ATOM 751 C C . VAL A 1 95 ? -7.053 1.961 29.025 1.00 98.00 95 VAL A C 1
ATOM 753 O O . VAL A 1 95 ? -7.070 3.126 28.625 1.00 98.00 95 VAL A O 1
ATOM 756 N N . LYS A 1 96 ? -5.944 1.231 29.124 1.00 98.12 96 LYS A N 1
ATOM 757 C CA . LYS A 1 96 ? -4.644 1.624 28.581 1.00 98.12 96 LYS A CA 1
ATOM 758 C C . LYS A 1 96 ? -4.437 1.000 27.216 1.00 98.12 96 LYS A C 1
ATOM 760 O O . LYS A 1 96 ? -4.813 -0.151 27.010 1.00 98.12 96 LYS A O 1
ATOM 765 N N . PHE A 1 97 ? -3.799 1.726 26.310 1.00 98.31 97 PHE A N 1
ATOM 766 C CA . PHE A 1 97 ? -3.430 1.189 25.005 1.00 98.31 97 PHE A CA 1
ATOM 767 C C . PHE A 1 97 ? -1.917 1.018 24.927 1.00 98.31 97 PHE A C 1
ATOM 769 O O . PHE A 1 97 ? -1.152 1.872 25.369 1.00 98.31 97 PHE A O 1
ATOM 776 N N . LYS A 1 98 ? -1.476 -0.084 24.326 1.00 97.25 98 LYS A N 1
ATOM 777 C CA . LYS A 1 98 ? -0.071 -0.311 23.974 1.00 97.25 98 LYS A CA 1
ATOM 778 C C . LYS A 1 98 ? 0.029 -0.816 22.546 1.00 97.25 98 LYS A C 1
ATOM 780 O O . LYS A 1 98 ? -0.929 -1.372 22.015 1.00 97.25 98 LYS A O 1
ATOM 785 N N . ILE A 1 99 ? 1.197 -0.647 21.938 1.00 96.00 99 ILE A N 1
ATOM 786 C CA . ILE A 1 99 ? 1.466 -1.137 20.587 1.00 96.00 99 ILE A CA 1
ATOM 787 C C . ILE A 1 99 ? 2.502 -2.256 20.627 1.00 96.00 99 ILE A C 1
ATOM 789 O O . ILE A 1 99 ? 3.547 -2.131 21.276 1.00 96.00 99 ILE A O 1
ATOM 793 N N . ASN A 1 100 ? 2.226 -3.320 19.877 1.00 93.75 100 ASN A N 1
ATOM 794 C CA . ASN A 1 100 ? 3.169 -4.387 19.581 1.00 93.75 100 ASN A CA 1
ATOM 795 C C . ASN A 1 100 ? 3.407 -4.499 18.067 1.00 93.75 100 ASN A C 1
ATOM 797 O O . ASN A 1 100 ? 2.532 -4.176 17.261 1.00 93.75 100 ASN A O 1
ATOM 801 N N . VAL A 1 101 ? 4.599 -4.966 17.696 1.00 90.62 101 VAL A N 1
ATOM 802 C CA . VAL A 1 101 ? 4.961 -5.249 16.304 1.00 90.62 101 VAL A CA 1
ATOM 803 C C . VAL A 1 101 ? 4.900 -6.756 16.087 1.00 90.62 101 VAL A C 1
ATOM 805 O O . VAL A 1 101 ? 5.481 -7.510 16.868 1.00 90.62 101 VAL A O 1
ATOM 808 N N . ALA A 1 102 ? 4.193 -7.197 15.049 1.00 90.00 102 ALA A N 1
ATOM 809 C CA . ALA A 1 102 ? 4.142 -8.603 14.662 1.00 90.00 102 ALA A CA 1
ATOM 810 C C . ALA A 1 102 ? 4.193 -8.746 13.138 1.00 90.00 102 ALA A C 1
ATOM 812 O O . ALA A 1 102 ? 3.212 -8.480 12.444 1.00 90.00 102 ALA A O 1
ATOM 813 N N . ASP A 1 103 ? 5.339 -9.193 12.630 1.00 80.69 103 ASP A N 1
ATOM 814 C CA . ASP A 1 103 ? 5.591 -9.293 11.188 1.00 80.69 103 ASP A CA 1
ATOM 815 C C . ASP A 1 103 ? 4.776 -10.418 10.522 1.00 80.69 103 ASP A C 1
ATOM 817 O O . ASP A 1 103 ? 4.441 -10.347 9.336 1.00 80.69 103 ASP A O 1
ATOM 821 N N . ASP A 1 104 ? 4.453 -11.474 11.276 1.00 89.81 104 ASP A N 1
ATOM 822 C CA . ASP A 1 104 ? 3.695 -12.622 10.780 1.00 89.81 104 ASP A CA 1
ATOM 823 C C . ASP A 1 104 ? 2.186 -12.389 10.899 1.00 89.81 104 ASP A C 1
ATOM 825 O O . ASP A 1 104 ? 1.549 -12.677 11.914 1.00 89.81 104 ASP A O 1
ATOM 829 N N . LYS A 1 105 ? 1.602 -11.909 9.800 1.00 90.44 105 LYS A N 1
ATOM 830 C CA . LYS A 1 105 ? 0.168 -11.618 9.699 1.00 90.44 105 LYS A CA 1
ATOM 831 C C . LYS A 1 105 ? -0.718 -12.857 9.871 1.00 90.44 105 LYS A C 1
ATOM 833 O O . LYS A 1 105 ? -1.835 -12.723 10.368 1.00 90.44 105 LYS A O 1
ATOM 838 N N . GLN A 1 106 ? -0.239 -14.050 9.501 1.00 92.12 106 GLN A N 1
ATOM 839 C CA . GLN A 1 106 ? -0.996 -15.290 9.701 1.00 92.12 106 GLN A CA 1
ATOM 840 C C . GLN A 1 106 ? -1.023 -15.668 11.179 1.00 92.12 106 GLN A C 1
ATOM 842 O O . GLN A 1 106 ? -2.082 -15.995 11.718 1.00 92.12 106 GLN A O 1
ATOM 847 N N . GLN A 1 107 ? 0.113 -15.542 11.867 1.00 95.00 107 GLN A N 1
ATOM 848 C CA . GLN A 1 107 ? 0.157 -15.741 13.311 1.00 95.00 107 GLN A CA 1
ATOM 849 C C . GLN A 1 107 ? -0.704 -14.708 14.053 1.00 95.00 107 GLN A C 1
ATOM 851 O O . GLN A 1 107 ? -1.410 -15.072 14.996 1.00 95.00 107 GLN A O 1
ATOM 856 N N . THR A 1 108 ? -0.697 -13.444 13.618 1.00 96.62 108 THR A N 1
ATOM 857 C CA . THR A 1 108 ? -1.564 -12.394 14.172 1.00 96.62 108 THR A CA 1
ATOM 858 C C . THR A 1 108 ? -3.044 -12.728 13.985 1.00 96.62 108 THR A C 1
ATOM 860 O O . THR A 1 108 ? -3.805 -12.654 14.950 1.00 96.62 108 THR A O 1
ATOM 863 N N . LEU A 1 109 ? -3.460 -13.166 12.791 1.00 97.06 109 LEU A N 1
ATOM 864 C CA . LEU A 1 109 ? -4.836 -13.605 12.538 1.00 97.06 109 LEU A CA 1
ATOM 865 C C . LEU A 1 109 ? -5.238 -14.768 13.459 1.00 97.06 109 LEU A C 1
ATOM 867 O O . LEU A 1 109 ? -6.282 -14.713 14.110 1.00 97.06 109 LEU A O 1
ATOM 871 N N . GLN A 1 110 ? -4.382 -15.785 13.590 1.00 96.81 110 GLN A N 1
ATOM 872 C CA . GLN A 1 110 ? -4.620 -16.918 14.491 1.00 96.81 110 GLN A CA 1
ATOM 873 C C . GLN A 1 110 ? -4.724 -16.489 15.962 1.00 96.81 110 GLN A C 1
ATOM 875 O O . GLN A 1 110 ? -5.529 -17.045 16.715 1.00 96.81 110 GLN A O 1
ATOM 880 N N . ASN A 1 111 ? -3.935 -15.498 16.391 1.00 97.25 111 ASN A N 1
ATOM 881 C CA . ASN A 1 111 ? -3.998 -14.955 17.748 1.00 97.25 111 ASN A CA 1
ATOM 882 C C . ASN A 1 111 ? -5.337 -14.255 18.017 1.00 97.25 111 ASN A C 1
ATOM 884 O O . ASN A 1 111 ? -5.932 -14.491 19.071 1.00 97.25 111 ASN A O 1
ATOM 888 N N . LEU A 1 112 ? -5.842 -13.464 17.060 1.00 97.44 112 LEU A N 1
ATOM 889 C CA . LEU A 1 112 ? -7.169 -12.842 17.147 1.00 97.44 112 LEU A CA 1
ATOM 890 C C . LEU A 1 112 ? -8.275 -13.902 17.247 1.00 97.44 112 LEU A C 1
ATOM 892 O O . LEU A 1 112 ? -9.154 -13.806 18.107 1.00 97.44 112 LEU A O 1
ATOM 896 N N . GLN A 1 113 ? -8.210 -14.935 16.401 1.00 96.62 113 GLN A N 1
ATOM 897 C CA . GLN A 1 113 ? -9.175 -16.042 16.377 1.00 96.62 113 GLN A CA 1
ATOM 898 C C . GLN A 1 113 ? -9.177 -16.838 17.683 1.00 96.62 113 GLN A C 1
ATOM 900 O O . GLN A 1 113 ? -10.234 -17.197 18.197 1.00 96.62 113 GLN A O 1
ATOM 905 N N . SER A 1 114 ? -7.989 -17.071 18.242 1.00 95.75 114 SER A N 1
ATOM 906 C CA . SER A 1 114 ? -7.792 -17.800 19.500 1.00 95.75 114 SER A CA 1
ATOM 907 C C . SER A 1 114 ? -7.984 -16.922 20.742 1.00 95.75 114 SER A C 1
ATOM 909 O O . SER A 1 114 ? -7.795 -17.392 21.861 1.00 95.75 114 SER A O 1
ATOM 911 N N . SER A 1 115 ? -8.341 -15.647 20.562 1.00 95.38 115 SER A N 1
ATOM 912 C CA . SER A 1 115 ? -8.527 -14.670 21.632 1.00 95.38 115 SER A CA 1
ATOM 913 C C . SER A 1 115 ? -7.322 -14.501 22.573 1.00 95.38 115 SER A C 1
ATOM 915 O O . SER A 1 115 ? -7.501 -14.399 23.790 1.00 95.38 115 SER A O 1
ATOM 917 N N . LYS A 1 116 ? -6.096 -14.444 22.035 1.00 94.12 116 LYS A N 1
ATOM 918 C CA . LYS A 1 116 ? -4.894 -14.171 22.843 1.00 94.12 116 LYS A CA 1
ATOM 919 C C . LYS A 1 116 ? -4.848 -12.710 23.313 1.00 94.12 116 LYS A C 1
ATOM 921 O O . LYS A 1 116 ? -5.036 -11.800 22.516 1.00 94.12 116 LYS A O 1
ATOM 926 N N . LEU A 1 117 ? -4.552 -12.496 24.598 1.00 90.31 117 LEU A N 1
ATOM 927 C CA . LEU A 1 117 ? -4.541 -11.174 25.256 1.00 90.31 117 LEU A CA 1
ATOM 928 C C . LEU A 1 117 ? -3.326 -10.292 24.906 1.00 90.31 117 LEU A C 1
ATOM 930 O O . LEU A 1 117 ? -3.240 -9.148 25.326 1.00 90.31 117 LEU A O 1
ATOM 934 N N . ASP A 1 118 ? -2.345 -10.817 24.175 1.00 91.19 118 ASP A N 1
ATOM 935 C CA . ASP A 1 118 ? -1.228 -10.031 23.634 1.00 91.19 118 ASP A CA 1
ATOM 936 C C . ASP A 1 118 ? -1.506 -9.522 22.206 1.00 91.19 118 ASP A C 1
ATOM 938 O O . ASP A 1 118 ? -0.644 -8.902 21.584 1.00 91.19 118 ASP A O 1
ATOM 942 N N . THR A 1 119 ? -2.703 -9.803 21.679 1.00 95.69 119 THR A N 1
ATOM 943 C CA . THR A 1 119 ? -3.180 -9.421 20.347 1.00 95.69 119 THR A CA 1
ATOM 944 C C . THR A 1 119 ? -4.674 -9.095 20.439 1.00 95.69 119 THR A C 1
ATOM 946 O O . THR A 1 119 ? -5.525 -9.894 20.052 1.00 95.69 119 THR A O 1
ATOM 949 N N . ASP A 1 120 ? -5.015 -7.933 20.995 1.00 97.81 120 ASP A N 1
ATOM 950 C CA . ASP A 1 120 ? -6.416 -7.553 21.213 1.00 97.81 120 ASP A CA 1
ATOM 951 C C . ASP A 1 120 ? -7.058 -6.959 19.969 1.00 97.81 120 ASP A C 1
ATOM 953 O O . ASP A 1 120 ? -8.205 -7.273 19.655 1.00 97.81 120 ASP A O 1
ATOM 957 N N . VAL A 1 121 ? -6.312 -6.108 19.266 1.00 98.25 121 VAL A N 1
ATOM 958 C CA . VAL A 1 121 ? -6.728 -5.451 18.028 1.00 98.25 121 VAL A CA 1
ATOM 959 C C . VAL A 1 121 ? -5.559 -5.482 17.058 1.00 98.25 121 VAL A C 1
ATOM 961 O O . VAL A 1 121 ? -4.446 -5.147 17.450 1.00 98.25 121 VAL A O 1
ATOM 964 N N . ALA A 1 122 ? -5.779 -5.844 15.797 1.00 98.19 122 ALA A N 1
ATOM 965 C CA . ALA A 1 122 ? -4.733 -5.816 14.783 1.00 98.19 122 ALA A CA 1
ATOM 966 C C . ALA A 1 122 ? -5.198 -5.184 13.473 1.00 98.19 122 ALA A C 1
ATOM 968 O O . ALA A 1 122 ? -6.368 -5.291 13.101 1.00 98.19 122 ALA A O 1
ATOM 969 N N . VAL A 1 123 ? -4.252 -4.564 12.771 1.00 97.69 123 VAL A N 1
ATOM 970 C CA . VAL A 1 123 ? -4.423 -4.094 11.393 1.00 97.69 123 VAL A CA 1
ATOM 971 C C . VAL A 1 123 ? -3.916 -5.183 10.448 1.00 97.69 123 VAL A C 1
ATOM 973 O O . VAL A 1 123 ? -2.755 -5.587 10.534 1.00 97.69 123 VAL A O 1
ATOM 976 N N . LEU A 1 124 ? -4.794 -5.698 9.586 1.00 96.69 124 LEU A N 1
ATOM 977 C CA . LEU A 1 124 ? -4.504 -6.789 8.657 1.00 96.69 124 LEU A CA 1
ATOM 978 C C . LEU A 1 124 ? -4.864 -6.385 7.227 1.00 96.69 124 LEU A C 1
ATOM 980 O O . LEU A 1 124 ? -5.964 -5.900 6.962 1.00 96.69 124 LEU A O 1
ATOM 984 N N . ASN A 1 125 ? -3.966 -6.668 6.286 1.00 94.81 125 ASN A N 1
ATOM 985 C CA . ASN A 1 125 ? -4.270 -6.544 4.866 1.00 94.81 125 ASN A CA 1
ATOM 986 C C . ASN A 1 125 ? -5.195 -7.675 4.417 1.00 94.81 125 ASN A C 1
ATOM 988 O O . ASN A 1 125 ? -5.102 -8.802 4.910 1.00 94.81 125 ASN A O 1
ATOM 992 N N . TYR A 1 126 ? -6.035 -7.400 3.423 1.00 96.38 126 TYR A N 1
ATOM 993 C CA . TYR A 1 126 ? -7.045 -8.352 2.965 1.00 96.38 126 TYR A CA 1
ATOM 994 C C . TYR A 1 126 ? -6.443 -9.671 2.458 1.00 96.38 126 TYR A C 1
ATOM 996 O O . TYR A 1 126 ? -6.959 -10.730 2.806 1.00 96.38 126 TYR A O 1
ATOM 1004 N N . SER A 1 127 ? -5.290 -9.662 1.773 1.00 93.12 127 SER A N 1
ATOM 1005 C CA . SER A 1 127 ? -4.607 -10.902 1.350 1.00 93.12 127 SER A CA 1
ATOM 1006 C C . SER A 1 127 ? -4.261 -11.862 2.501 1.00 93.12 127 SER A C 1
ATOM 1008 O O . SER A 1 127 ? -4.003 -13.035 2.245 1.00 93.12 127 SER A O 1
ATOM 1010 N N . ALA A 1 128 ? -4.218 -11.401 3.759 1.00 93.38 128 ALA A N 1
ATOM 1011 C CA . ALA A 1 128 ? -3.937 -12.266 4.907 1.00 93.38 128 ALA A CA 1
ATOM 1012 C C . ALA A 1 128 ? -5.142 -13.120 5.336 1.00 93.38 128 ALA A C 1
ATOM 1014 O O . ALA A 1 128 ? -4.943 -14.174 5.936 1.00 93.38 128 ALA A O 1
ATOM 1015 N N . PHE A 1 129 ? -6.371 -12.686 5.045 1.00 95.69 129 PHE A N 1
ATOM 1016 C CA . PHE A 1 129 ? -7.592 -13.345 5.522 1.00 95.69 129 PHE A CA 1
ATOM 1017 C C . PHE A 1 129 ? -8.646 -13.583 4.434 1.00 95.69 129 PHE A C 1
ATOM 1019 O O . PHE A 1 129 ? -9.672 -14.181 4.742 1.00 95.69 129 PHE A O 1
ATOM 1026 N N . ILE A 1 130 ? -8.417 -13.147 3.187 1.00 95.56 130 ILE A N 1
ATOM 1027 C CA . ILE A 1 130 ? -9.420 -13.193 2.110 1.00 95.56 130 ILE A CA 1
ATOM 1028 C C . ILE A 1 130 ? -9.982 -14.601 1.879 1.00 95.56 130 ILE A C 1
ATOM 1030 O O . ILE A 1 130 ? -11.190 -14.755 1.781 1.00 95.56 130 ILE A O 1
ATOM 1034 N N . GLU A 1 131 ? -9.132 -15.628 1.930 1.00 93.62 131 GLU A N 1
ATOM 1035 C CA . GLU A 1 131 ? -9.502 -17.049 1.779 1.00 93.62 131 GLU A CA 1
ATOM 1036 C C . GLU A 1 131 ? -10.426 -17.566 2.903 1.00 93.62 131 GLU A C 1
ATOM 1038 O O . GLU A 1 131 ? -10.916 -18.685 2.840 1.00 93.62 131 GLU A O 1
ATOM 1043 N N . GLN A 1 132 ? -10.633 -16.791 3.972 1.00 96.12 132 GLN A N 1
ATOM 1044 C CA . GLN A 1 132 ? -11.535 -17.130 5.079 1.00 96.12 132 GLN A CA 1
ATOM 1045 C C . GLN A 1 132 ? -12.829 -16.307 5.056 1.00 96.12 132 GLN A C 1
ATOM 1047 O O . GLN A 1 132 ? -13.637 -16.426 5.979 1.00 96.12 132 GLN A O 1
ATOM 1052 N N . VAL A 1 133 ? -13.009 -15.434 4.059 1.00 96.25 133 VAL A N 1
ATOM 1053 C CA . VAL A 1 133 ? -14.147 -14.505 3.966 1.00 96.25 133 VAL A CA 1
ATOM 1054 C C . VAL A 1 133 ? -14.638 -14.267 2.533 1.00 96.25 133 VAL A C 1
ATOM 1056 O O . VAL A 1 133 ? -15.508 -13.423 2.331 1.00 96.25 133 VAL A O 1
ATOM 1059 N N . ASP A 1 134 ? -14.098 -14.961 1.532 1.00 93.12 134 ASP A N 1
ATOM 1060 C CA . ASP A 1 134 ? -14.436 -14.768 0.115 1.00 93.12 134 ASP A CA 1
ATOM 1061 C C . ASP A 1 134 ? -15.824 -15.317 -0.260 1.00 93.12 134 ASP A C 1
ATOM 1063 O O . ASP A 1 134 ? -16.382 -14.935 -1.291 1.00 93.12 134 ASP A O 1
ATOM 1067 N N . THR A 1 135 ? -16.435 -16.128 0.610 1.00 93.31 135 THR A N 1
ATOM 1068 C CA . THR A 1 135 ? -17.845 -16.527 0.526 1.00 93.31 135 THR A CA 1
ATOM 1069 C C . THR A 1 135 ? -18.651 -16.122 1.764 1.00 93.31 135 THR A C 1
ATOM 1071 O O . THR A 1 135 ? -18.132 -16.042 2.877 1.00 93.31 135 THR A O 1
ATOM 1074 N N . GLU A 1 136 ? -19.972 -15.947 1.619 1.00 92.81 136 GLU A N 1
ATOM 1075 C CA . GLU A 1 136 ? -20.864 -15.652 2.760 1.00 92.81 136 GLU A CA 1
ATOM 1076 C C . GLU A 1 136 ? -20.824 -16.745 3.842 1.00 92.81 136 GLU A C 1
ATOM 1078 O O . GLU A 1 136 ? -20.962 -16.461 5.032 1.00 92.81 136 GLU A O 1
ATOM 1083 N N . ALA A 1 137 ? -20.625 -18.005 3.442 1.00 95.75 137 ALA A N 1
ATOM 1084 C CA . ALA A 1 137 ? -20.550 -19.126 4.372 1.00 95.75 137 ALA A CA 1
ATOM 1085 C C . ALA A 1 137 ? -19.254 -19.121 5.197 1.00 95.75 137 ALA A C 1
ATOM 1087 O O . ALA A 1 137 ? -19.256 -19.600 6.334 1.00 95.75 137 ALA A O 1
ATOM 1088 N N . GLU A 1 138 ? -18.156 -18.617 4.637 1.00 96.56 138 GLU A N 1
ATOM 1089 C CA . GLU A 1 138 ? -16.873 -18.465 5.328 1.00 96.56 138 GLU A CA 1
ATOM 1090 C C . GLU A 1 138 ? -16.839 -17.191 6.162 1.00 96.56 138 GLU A C 1
ATOM 1092 O O . GLU A 1 138 ? -16.515 -17.259 7.347 1.00 96.56 138 GLU A O 1
ATOM 1097 N N . LEU A 1 139 ? -17.339 -16.075 5.623 1.00 95.56 139 LEU A N 1
ATOM 1098 C CA . LEU A 1 139 ? -17.520 -14.833 6.370 1.00 95.56 139 LEU A CA 1
ATOM 1099 C C . LEU A 1 139 ? -18.368 -15.045 7.635 1.00 95.56 139 LEU A C 1
ATOM 1101 O O . LEU A 1 139 ? -18.024 -14.540 8.699 1.00 95.56 139 LEU A O 1
ATOM 1105 N N . ALA A 1 140 ? -19.433 -15.852 7.563 1.00 94.12 140 ALA A N 1
ATOM 1106 C CA . ALA A 1 140 ? -20.256 -16.190 8.728 1.00 94.12 140 ALA A CA 1
ATOM 1107 C C . ALA A 1 140 ? -19.514 -16.998 9.815 1.00 94.12 140 ALA A C 1
ATOM 1109 O O . ALA A 1 140 ? -19.969 -17.046 10.959 1.00 94.12 140 ALA A O 1
ATOM 1110 N N . LYS A 1 141 ? -18.395 -17.651 9.475 1.00 95.94 141 LYS A N 1
ATOM 1111 C CA . LYS A 1 141 ? -17.531 -18.396 10.410 1.00 95.94 141 LYS A CA 1
ATOM 1112 C C . LYS A 1 141 ? -16.335 -17.572 10.884 1.00 95.94 141 LYS A C 1
ATOM 1114 O O . LYS A 1 141 ? -15.638 -18.008 11.800 1.00 95.94 141 LYS A O 1
ATOM 1119 N N . PHE A 1 142 ? -16.080 -16.420 10.269 1.00 96.44 142 PHE A N 1
ATOM 1120 C CA . PHE A 1 142 ? -14.961 -15.561 10.611 1.00 96.44 142 PHE A CA 1
ATOM 1121 C C . PHE A 1 142 ? -15.160 -14.971 12.011 1.00 96.44 142 PHE A C 1
ATOM 1123 O O . PHE A 1 142 ? -16.118 -14.248 12.275 1.00 96.44 142 PHE A O 1
ATOM 1130 N N . THR A 1 143 ? -14.277 -15.337 12.940 1.00 95.56 143 THR A N 1
ATOM 1131 C CA . THR A 1 143 ? -14.416 -14.992 14.363 1.00 95.56 143 THR A CA 1
ATOM 1132 C C . THR A 1 143 ? -13.795 -13.658 14.791 1.00 95.56 143 THR A C 1
ATOM 1134 O O . THR A 1 143 ? -14.284 -13.105 15.781 1.00 95.56 143 THR A O 1
ATOM 1137 N N . PRO A 1 144 ? -12.751 -13.107 14.131 1.00 96.81 144 PRO A N 1
ATOM 1138 C CA . PRO A 1 144 ? -12.288 -11.759 14.433 1.00 96.81 144 PRO A CA 1
ATOM 1139 C C . PRO A 1 144 ? -13.386 -10.733 14.152 1.00 96.81 144 PRO A C 1
ATOM 1141 O O . PRO A 1 144 ? -14.093 -10.804 13.148 1.00 96.81 144 PRO A O 1
ATOM 1144 N N . GLN A 1 145 ? -13.529 -9.768 15.052 1.00 95.88 145 GLN A N 1
ATOM 1145 C CA . GLN A 1 145 ? -14.624 -8.805 15.007 1.00 95.88 145 GLN A CA 1
ATOM 1146 C C . GLN A 1 145 ? -14.161 -7.507 14.353 1.00 95.88 145 GLN A C 1
ATOM 1148 O O . GLN A 1 145 ? -13.150 -6.936 14.753 1.00 95.88 145 GLN A O 1
ATOM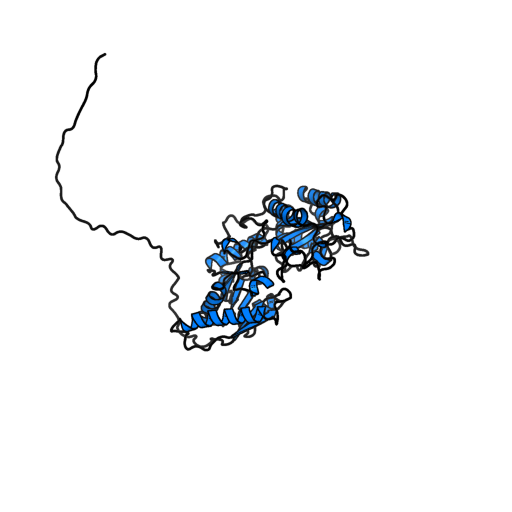 1153 N N . LEU A 1 146 ? -14.892 -7.030 13.349 1.00 97.38 146 LEU A N 1
ATOM 1154 C CA . LEU A 1 146 ? -14.542 -5.816 12.616 1.00 97.38 146 LEU A CA 1
ATOM 1155 C C . LEU A 1 146 ? -14.611 -4.579 13.527 1.00 97.38 146 LEU A C 1
ATOM 1157 O O . LEU A 1 146 ? -15.630 -4.323 14.165 1.00 97.38 146 LEU A O 1
ATOM 1161 N N . VAL A 1 147 ? -13.523 -3.808 13.573 1.00 98.25 147 VAL A N 1
ATOM 1162 C CA . VAL A 1 147 ? -13.396 -2.579 14.374 1.00 98.25 147 VAL A CA 1
ATOM 1163 C C . VAL A 1 147 ? -13.523 -1.351 13.482 1.00 98.25 147 VAL A C 1
ATOM 1165 O O . VAL A 1 147 ? -14.306 -0.452 13.773 1.00 98.25 147 VAL A O 1
ATOM 1168 N N . ALA A 1 148 ? -12.737 -1.285 12.412 1.00 98.25 148 ALA A N 1
ATOM 1169 C CA . ALA A 1 148 ? -12.665 -0.131 11.523 1.00 98.25 148 ALA A CA 1
ATOM 1170 C C . ALA A 1 148 ? -12.074 -0.535 10.167 1.00 98.25 148 ALA A C 1
ATOM 1172 O O . ALA A 1 148 ? -11.427 -1.574 10.040 1.00 98.25 148 ALA A O 1
ATOM 1173 N N . GLN A 1 149 ? -12.256 0.327 9.173 1.00 97.94 149 GLN A N 1
ATOM 1174 C CA . GLN A 1 149 ? -11.512 0.287 7.919 1.00 97.94 149 GLN A CA 1
ATOM 1175 C C . GLN A 1 149 ? -10.424 1.363 7.962 1.00 97.94 149 GLN A C 1
ATOM 1177 O O . GLN A 1 149 ? -10.695 2.485 8.390 1.00 97.94 149 GLN A O 1
ATOM 1182 N N . THR A 1 150 ? -9.203 1.064 7.521 1.00 97.62 150 THR A N 1
ATOM 1183 C CA . THR A 1 150 ? -8.171 2.102 7.383 1.00 97.62 150 THR A CA 1
ATOM 1184 C C . THR A 1 150 ? -8.281 2.813 6.033 1.00 97.62 150 THR A C 1
ATOM 1186 O O . THR A 1 150 ? -8.771 2.253 5.050 1.00 97.62 150 THR A O 1
ATOM 1189 N N . ALA A 1 151 ? -7.838 4.065 5.992 1.00 96.19 151 ALA A N 1
ATOM 1190 C CA . ALA A 1 151 ? -7.708 4.879 4.795 1.00 96.19 151 ALA A CA 1
ATOM 1191 C C . ALA A 1 151 ? -6.350 5.594 4.811 1.00 96.19 151 ALA A C 1
ATOM 1193 O O . ALA A 1 151 ? -5.842 5.966 5.876 1.00 96.19 151 ALA A O 1
ATOM 1194 N N .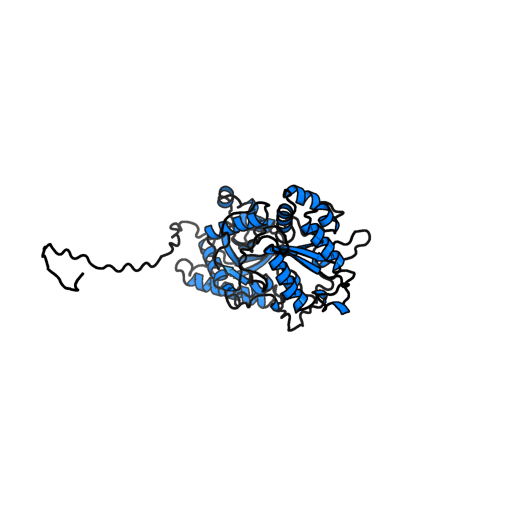 THR A 1 152 ? -5.782 5.801 3.628 1.00 95.94 152 THR A N 1
ATOM 1195 C CA . THR A 1 152 ? -4.473 6.436 3.426 1.00 95.94 152 THR A CA 1
ATOM 1196 C C . THR A 1 152 ? -4.606 7.735 2.643 1.00 95.94 152 THR A C 1
ATOM 1198 O O . THR A 1 152 ? -5.626 7.958 1.994 1.00 95.94 152 THR A O 1
ATOM 1201 N N . LEU A 1 153 ? -3.617 8.626 2.712 1.00 95.44 153 LEU A N 1
ATOM 1202 C CA . LEU A 1 153 ? -3.602 9.829 1.878 1.00 95.44 153 LEU A CA 1
ATOM 1203 C C . LEU A 1 153 ? -3.489 9.449 0.398 1.00 95.44 153 LEU A C 1
ATOM 1205 O O . LEU A 1 153 ? -2.664 8.625 0.018 1.00 95.44 153 LEU A O 1
ATOM 1209 N N . LYS A 1 154 ? -4.296 10.092 -0.446 1.00 95.12 154 LYS A N 1
ATOM 1210 C CA . LYS A 1 154 ? -4.218 9.941 -1.902 1.00 95.12 154 LYS A CA 1
ATOM 1211 C C . LYS A 1 154 ? -2.898 10.497 -2.426 1.00 95.12 154 LYS A C 1
ATOM 1213 O O . LYS A 1 154 ? -2.487 11.586 -2.007 1.00 95.12 154 LYS A O 1
ATOM 1218 N N . PHE A 1 155 ? -2.304 9.822 -3.408 1.00 96.75 155 PHE A N 1
ATOM 1219 C CA . PHE A 1 155 ? -1.256 10.449 -4.201 1.00 96.75 155 PHE A CA 1
ATOM 1220 C C . PHE A 1 155 ? -1.836 11.543 -5.090 1.00 96.75 155 PHE A C 1
ATOM 1222 O O . PHE A 1 155 ? -2.992 11.502 -5.507 1.00 96.75 155 PHE A O 1
ATOM 1229 N N . THR A 1 156 ? -0.997 12.512 -5.431 1.00 96.06 156 THR A N 1
ATOM 1230 C CA . THR A 1 156 ? -1.348 13.623 -6.330 1.00 96.06 156 THR A CA 1
ATOM 1231 C C . THR A 1 156 ? -1.604 13.191 -7.779 1.00 96.06 156 THR A C 1
ATOM 1233 O O . THR A 1 156 ? -2.212 13.946 -8.538 1.00 96.06 156 THR A O 1
ATOM 1236 N N . TRP A 1 157 ? -1.177 11.984 -8.165 1.00 95.25 157 TRP A N 1
ATOM 1237 C CA . TRP A 1 157 ? -1.481 11.361 -9.459 1.00 95.25 157 TRP A CA 1
ATOM 1238 C C . TRP A 1 157 ? -2.651 10.377 -9.410 1.00 95.25 157 TRP A C 1
ATOM 1240 O O . TRP A 1 157 ? -3.108 9.959 -10.477 1.00 95.25 157 TRP A O 1
ATOM 1250 N N . SER A 1 158 ? -3.139 10.001 -8.224 1.00 89.12 158 SER A N 1
ATOM 1251 C CA . SER A 1 158 ? -4.273 9.085 -8.109 1.00 89.12 158 SER A CA 1
ATOM 1252 C C . SER A 1 158 ? -5.513 9.689 -8.768 1.00 89.12 158 SER A C 1
ATOM 1254 O O . SER A 1 158 ? -5.680 10.907 -8.873 1.00 89.12 158 SER A O 1
ATOM 1256 N N . ASP A 1 159 ? -6.402 8.830 -9.244 1.00 84.50 159 ASP A N 1
ATOM 1257 C CA . ASP A 1 159 ? -7.769 9.221 -9.569 1.00 84.50 159 ASP A CA 1
ATOM 1258 C C . ASP A 1 159 ? -8.693 8.983 -8.362 1.00 84.50 159 ASP A C 1
ATOM 1260 O O . ASP A 1 159 ? -8.259 8.990 -7.206 1.00 84.50 159 ASP A O 1
ATOM 1264 N N . ASN A 1 160 ? -9.992 8.821 -8.611 1.00 78.88 160 ASN A N 1
ATOM 1265 C CA . ASN A 1 160 ? -10.959 8.514 -7.562 1.00 78.88 160 ASN A CA 1
ATOM 1266 C C . ASN A 1 160 ? -10.924 7.031 -7.137 1.00 78.88 160 ASN A C 1
ATOM 1268 O O . ASN A 1 160 ? -11.689 6.649 -6.254 1.00 78.88 160 ASN A O 1
ATOM 1272 N N . GLY A 1 161 ? -10.018 6.240 -7.725 1.00 74.75 161 GLY A N 1
ATOM 1273 C CA . GLY A 1 161 ? -9.734 4.828 -7.484 1.00 74.75 161 GLY A CA 1
ATOM 1274 C C . GLY A 1 161 ? -10.706 3.851 -8.137 1.00 74.75 161 GLY A C 1
ATOM 1275 O O . GLY A 1 161 ? -10.659 2.662 -7.855 1.00 74.75 161 GLY A O 1
ATOM 1276 N N . ASP A 1 162 ? -11.563 4.328 -9.036 1.00 80.62 162 ASP A N 1
ATOM 1277 C CA . ASP A 1 162 ? -12.487 3.534 -9.850 1.00 80.62 162 ASP A CA 1
ATOM 1278 C C . ASP A 1 162 ? -11.853 2.979 -11.137 1.00 80.62 162 ASP A C 1
ATOM 1280 O O . ASP A 1 162 ? -12.471 2.183 -11.854 1.00 80.62 162 ASP A O 1
ATOM 1284 N N . SER A 1 163 ? -10.610 3.362 -11.434 1.00 90.69 163 SER A N 1
ATOM 1285 C CA . SER A 1 163 ? -9.882 2.848 -12.589 1.00 90.69 163 SER A CA 1
ATOM 1286 C C . SER A 1 163 ? -9.536 1.376 -12.434 1.00 90.69 163 SER A C 1
ATOM 1288 O O . SER A 1 163 ? -8.914 0.942 -11.468 1.00 90.69 163 SER A O 1
ATOM 1290 N N . ILE A 1 164 ? -9.889 0.608 -13.459 1.00 93.25 164 ILE A N 1
ATOM 1291 C CA . ILE A 1 164 ? -9.573 -0.813 -13.585 1.00 93.25 164 ILE A CA 1
ATOM 1292 C C . ILE A 1 164 ? -8.942 -1.073 -14.947 1.00 93.25 164 ILE A C 1
ATOM 1294 O O . ILE A 1 164 ? -9.218 -0.357 -15.914 1.00 93.25 164 ILE A O 1
ATOM 1298 N N . TYR A 1 165 ? -8.156 -2.142 -15.021 1.00 95.44 165 TYR A N 1
ATOM 1299 C CA . TYR A 1 165 ? -7.538 -2.626 -16.247 1.00 95.44 165 TYR A CA 1
ATOM 1300 C C . TYR A 1 165 ? -8.570 -2.782 -17.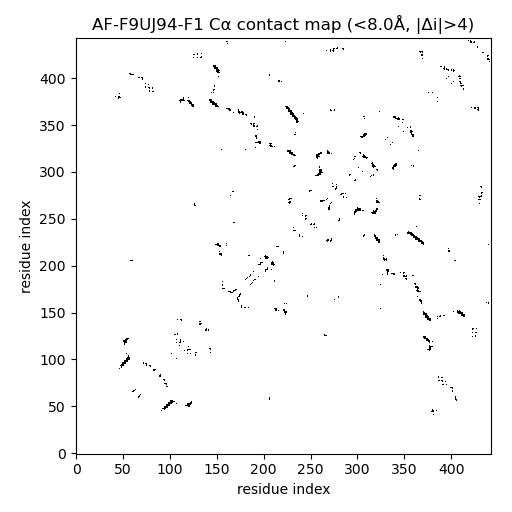372 1.00 95.44 165 TYR A C 1
ATOM 1302 O O . TYR A 1 165 ? -9.659 -3.333 -17.164 1.00 95.44 165 TYR A O 1
ATOM 1310 N N . LYS A 1 166 ? -8.211 -2.327 -18.575 1.00 95.19 166 LYS A N 1
ATOM 1311 C CA . LYS A 1 166 ? -9.022 -2.459 -19.790 1.00 95.19 166 LYS A CA 1
ATOM 1312 C C . LYS A 1 166 ? -8.303 -3.273 -20.854 1.00 95.19 166 LYS A C 1
ATOM 1314 O O . LYS A 1 166 ? -8.847 -4.270 -21.322 1.00 95.19 166 LYS A O 1
ATOM 1319 N N . ASP A 1 167 ? -7.102 -2.859 -21.232 1.00 95.88 167 ASP A N 1
ATOM 1320 C CA . ASP A 1 167 ? -6.361 -3.457 -22.344 1.00 95.88 167 ASP A CA 1
ATOM 1321 C C . ASP A 1 167 ? -4.833 -3.361 -22.222 1.00 95.88 167 ASP A C 1
ATOM 1323 O O . ASP A 1 167 ? -4.123 -4.137 -22.867 1.00 95.88 167 ASP A O 1
ATOM 1327 N N . GLY A 1 168 ? -4.304 -2.549 -21.308 1.00 96.81 168 GLY A N 1
ATOM 1328 C CA . GLY A 1 168 ? -2.872 -2.336 -21.101 1.00 96.81 168 GLY A CA 1
ATOM 1329 C C . GLY A 1 168 ? -2.198 -1.486 -22.177 1.00 96.81 168 GLY A C 1
ATOM 1330 O O . GLY A 1 168 ? -0.971 -1.413 -22.179 1.00 96.81 168 GLY A O 1
ATOM 1331 N N . SER A 1 169 ? -2.961 -0.869 -23.081 1.00 97.69 169 SER A N 1
ATOM 1332 C CA . SER A 1 169 ? -2.457 0.123 -24.036 1.00 97.69 169 SER A CA 1
ATOM 1333 C C . SER A 1 169 ? -1.996 1.398 -23.323 1.00 97.69 169 SER A C 1
ATOM 1335 O O . SER A 1 169 ? -2.309 1.614 -22.157 1.00 97.69 169 SER A O 1
ATOM 1337 N N . GLU A 1 170 ? -1.318 2.306 -24.025 1.00 96.75 170 GLU A N 1
ATOM 1338 C CA . GLU A 1 170 ? -0.983 3.634 -23.482 1.00 96.75 170 GLU A CA 1
ATOM 1339 C C . GLU A 1 170 ? -2.216 4.427 -22.999 1.00 96.75 170 GLU A C 1
ATOM 1341 O O . GLU A 1 170 ? -2.090 5.287 -22.131 1.00 96.75 170 GLU A O 1
ATOM 1346 N N . SER A 1 171 ? -3.407 4.119 -23.528 1.00 97.25 171 SER A N 1
ATOM 1347 C CA . SER A 1 171 ? -4.684 4.706 -23.101 1.00 97.25 171 SER A CA 1
ATOM 1348 C C . SER A 1 171 ? -5.400 3.939 -21.983 1.00 97.25 171 SER A C 1
ATOM 1350 O O . SER A 1 171 ? -6.475 4.363 -21.554 1.00 97.25 171 SER A O 1
ATOM 1352 N N . ASP A 1 172 ? -4.839 2.825 -21.506 1.00 97.75 172 ASP A N 1
ATOM 1353 C CA . ASP A 1 172 ? -5.388 2.087 -20.370 1.00 97.75 172 ASP A CA 1
ATOM 1354 C C . ASP A 1 172 ? -5.394 2.979 -19.113 1.00 97.75 172 ASP A C 1
ATOM 1356 O O . ASP A 1 172 ? -4.375 3.611 -18.814 1.00 97.75 172 ASP A O 1
ATOM 1360 N N . PRO A 1 173 ? -6.491 3.031 -18.334 1.00 96.69 173 PRO A N 1
ATOM 1361 C CA . PRO A 1 173 ? -6.560 3.866 -17.136 1.00 96.69 173 PRO A CA 1
ATOM 1362 C C . PRO A 1 173 ? -5.401 3.647 -16.151 1.00 96.69 173 PRO A C 1
ATOM 1364 O O . PRO A 1 173 ? -4.879 4.612 -15.593 1.00 96.69 173 PRO A O 1
ATOM 1367 N N . LEU A 1 174 ? -4.932 2.406 -15.987 1.00 97.75 174 LEU A N 1
ATOM 1368 C CA . LEU A 1 174 ? -3.826 2.076 -15.085 1.00 97.75 174 LEU A CA 1
ATOM 1369 C C . LEU A 1 174 ? -2.463 2.514 -15.646 1.00 97.75 174 LEU A C 1
ATOM 1371 O O . LEU A 1 174 ? -1.569 2.905 -14.891 1.00 97.75 174 LEU A O 1
ATOM 1375 N N . ARG A 1 175 ? -2.307 2.511 -16.975 1.00 98.12 175 ARG A N 1
ATOM 1376 C CA . ARG A 1 175 ? -1.139 3.093 -17.658 1.00 98.12 175 ARG A CA 1
ATOM 1377 C C . ARG A 1 175 ? -1.124 4.615 -17.530 1.00 98.12 175 ARG A C 1
ATOM 1379 O O . ARG A 1 175 ? -0.062 5.193 -17.321 1.00 98.12 175 ARG A O 1
ATOM 1386 N N . LEU A 1 176 ? -2.289 5.259 -17.577 1.00 98.00 176 LEU A N 1
ATOM 1387 C CA . LEU A 1 176 ? -2.422 6.707 -17.394 1.00 98.00 176 LEU A CA 1
ATOM 1388 C C . LEU A 1 176 ? -2.146 7.160 -15.951 1.00 98.00 176 LEU A C 1
ATOM 1390 O O . LEU A 1 176 ? -1.679 8.281 -15.747 1.00 98.00 176 LEU A O 1
ATOM 1394 N N . ILE A 1 177 ? -2.423 6.330 -14.939 1.00 98.00 177 ILE A N 1
ATOM 1395 C CA . ILE A 1 177 ? -1.978 6.590 -13.556 1.00 98.00 177 ILE A CA 1
ATOM 1396 C C . ILE A 1 177 ? -0.446 6.542 -13.487 1.00 98.00 177 ILE A C 1
ATOM 1398 O O . ILE A 1 177 ? 0.163 7.515 -13.052 1.00 98.00 177 ILE A O 1
ATOM 1402 N N . ALA A 1 178 ? 0.171 5.467 -13.990 1.00 98.31 178 ALA A N 1
ATOM 1403 C CA . ALA A 1 178 ? 1.628 5.307 -13.992 1.00 98.31 178 ALA A CA 1
ATOM 1404 C C . ALA A 1 178 ? 2.354 6.432 -14.750 1.00 98.31 178 ALA A C 1
ATOM 1406 O O . ALA A 1 178 ? 3.390 6.921 -14.305 1.00 98.31 178 ALA A O 1
ATOM 1407 N N . GLU A 1 179 ? 1.799 6.890 -15.875 1.00 98.25 179 GLU A N 1
ATOM 1408 C CA . GLU A 1 179 ? 2.356 8.028 -16.606 1.00 98.25 179 GLU A CA 1
ATOM 1409 C C . GLU A 1 179 ? 2.270 9.320 -15.786 1.00 98.25 179 GLU A C 1
ATOM 1411 O O . GLU A 1 179 ? 3.257 10.046 -15.674 1.00 98.25 179 GLU A O 1
ATOM 1416 N N . ARG A 1 180 ? 1.128 9.593 -15.140 1.00 98.06 180 ARG A N 1
ATOM 1417 C CA . ARG A 1 180 ? 0.996 10.749 -14.240 1.00 98.06 180 ARG A CA 1
ATOM 1418 C C . ARG A 1 180 ? 1.975 10.678 -13.069 1.00 98.06 180 ARG A C 1
ATOM 1420 O O . ARG A 1 180 ? 2.560 11.708 -12.739 1.00 98.06 180 ARG A O 1
ATOM 1427 N N . GLU A 1 181 ? 2.184 9.500 -12.482 1.00 98.06 181 GLU A N 1
ATOM 1428 C CA . GLU A 1 181 ? 3.215 9.282 -11.461 1.00 98.06 181 GLU A CA 1
ATOM 1429 C C . GLU A 1 181 ? 4.599 9.617 -12.022 1.00 98.06 181 GLU A C 1
ATOM 1431 O O . GLU A 1 181 ? 5.281 10.475 -11.471 1.00 98.06 181 GLU A O 1
ATOM 1436 N N . ASN A 1 182 ? 4.992 9.057 -13.172 1.00 98.50 182 ASN A N 1
ATOM 1437 C CA . ASN A 1 182 ? 6.294 9.349 -13.775 1.00 98.50 182 ASN A CA 1
ATOM 1438 C C . ASN A 1 182 ? 6.507 10.854 -14.030 1.00 98.50 182 ASN A C 1
ATOM 1440 O O . ASN A 1 182 ? 7.613 11.363 -13.822 1.00 98.50 182 ASN A O 1
ATOM 1444 N N . GLN A 1 183 ? 5.466 11.570 -14.466 1.00 98.06 183 GLN A N 1
ATOM 1445 C CA . GLN A 1 183 ? 5.518 13.013 -14.708 1.00 98.06 183 GLN A CA 1
ATOM 1446 C C . GLN A 1 183 ? 5.633 13.818 -13.404 1.00 98.06 183 GLN A C 1
ATOM 1448 O O . GLN A 1 183 ? 6.508 14.675 -13.269 1.00 98.06 183 GLN A O 1
ATOM 1453 N N . LEU A 1 184 ? 4.768 13.552 -12.425 1.00 97.25 184 LEU A N 1
ATOM 1454 C CA . LEU A 1 184 ? 4.736 14.313 -11.173 1.00 97.25 184 LEU A CA 1
ATOM 1455 C C . LEU A 1 184 ? 5.878 13.950 -10.223 1.00 97.25 184 LEU A C 1
ATOM 1457 O O . LEU A 1 184 ? 6.277 14.785 -9.419 1.00 97.25 184 LEU A O 1
ATOM 1461 N N . GLN A 1 185 ? 6.406 12.734 -10.317 1.00 95.50 185 GLN A N 1
ATOM 1462 C CA . GLN A 1 185 ? 7.442 12.219 -9.435 1.00 95.50 185 GLN A CA 1
ATOM 1463 C C . GLN A 1 185 ? 8.837 12.422 -10.031 1.00 95.50 185 GLN A C 1
ATOM 1465 O O . GLN A 1 185 ? 9.655 13.138 -9.456 1.00 95.50 185 GLN A O 1
ATOM 1470 N N . PHE A 1 186 ? 9.110 11.850 -11.206 1.00 96.69 186 PHE A N 1
ATOM 1471 C CA . PHE A 1 186 ? 10.459 11.848 -11.780 1.00 96.69 186 PHE A CA 1
ATOM 1472 C C . PHE A 1 186 ? 10.721 13.031 -12.707 1.00 96.69 186 PHE A C 1
ATOM 1474 O O . PHE A 1 186 ? 11.798 13.619 -12.637 1.00 96.69 186 PHE A O 1
ATOM 1481 N N . ASN A 1 187 ? 9.766 13.425 -13.557 1.00 97.06 187 ASN A N 1
ATOM 1482 C CA . ASN A 1 187 ? 9.986 14.574 -14.444 1.00 97.06 187 ASN A CA 1
ATOM 1483 C C . ASN A 1 187 ? 10.077 15.882 -13.645 1.00 97.06 187 ASN A C 1
ATOM 1485 O O . ASN A 1 187 ? 10.995 16.677 -13.838 1.00 97.06 187 ASN A O 1
ATOM 1489 N N . ALA A 1 188 ? 9.171 16.076 -12.683 1.00 96.06 188 ALA A N 1
ATOM 1490 C CA . ALA A 1 188 ? 9.135 17.297 -11.883 1.00 96.06 188 ALA A CA 1
ATOM 1491 C C . ALA A 1 188 ? 10.278 17.414 -10.856 1.00 96.06 188 ALA A C 1
ATOM 1493 O O . ALA A 1 188 ? 10.730 18.528 -10.588 1.00 96.06 188 ALA A O 1
ATOM 1494 N N . HIS A 1 189 ? 10.753 16.301 -10.280 1.00 95.19 189 HIS A N 1
ATOM 1495 C CA . HIS A 1 189 ? 11.701 16.336 -9.154 1.00 95.19 189 HIS A CA 1
ATOM 1496 C C . HIS A 1 189 ? 13.035 15.608 -9.403 1.00 95.19 189 HIS A C 1
ATOM 1498 O O . HIS A 1 189 ? 13.954 15.669 -8.575 1.00 95.19 189 HIS A O 1
ATOM 1504 N N . GLY A 1 190 ? 13.206 15.007 -10.580 1.00 95.06 190 GLY A N 1
ATOM 1505 C CA . GLY A 1 190 ? 14.373 14.212 -10.944 1.00 95.06 190 GLY A CA 1
ATOM 1506 C C . GLY A 1 190 ? 14.313 12.786 -10.404 1.00 95.06 190 GLY A C 1
ATOM 1507 O O . GLY A 1 190 ? 13.378 12.390 -9.710 1.00 95.06 190 GLY A O 1
ATOM 1508 N N . GLU A 1 191 ? 15.342 12.010 -10.720 1.00 95.56 191 GLU A N 1
ATOM 1509 C CA . GLU A 1 191 ? 15.406 10.587 -10.394 1.00 95.56 191 GLU A CA 1
ATOM 1510 C C . GLU A 1 191 ? 15.536 10.349 -8.889 1.00 95.56 191 GLU A C 1
ATOM 1512 O O . GLU A 1 191 ? 16.249 11.094 -8.210 1.00 95.56 191 GLU A O 1
ATOM 1517 N N . PHE A 1 192 ? 14.915 9.278 -8.381 1.00 95.19 192 PHE A N 1
ATOM 1518 C CA . PHE A 1 192 ? 14.935 8.923 -6.955 1.00 95.19 192 PHE A CA 1
ATOM 1519 C C . PHE A 1 192 ? 16.339 8.945 -6.314 1.00 95.19 192 PHE A C 1
ATOM 1521 O O . PHE A 1 192 ? 16.473 9.518 -5.234 1.00 95.19 192 PHE A O 1
ATOM 1528 N N . PRO A 1 193 ? 17.421 8.445 -6.958 1.00 93.69 193 PRO A N 1
ATOM 1529 C CA . PRO A 1 193 ? 18.767 8.517 -6.380 1.00 93.69 193 PRO A CA 1
ATOM 1530 C C . PRO A 1 193 ? 19.290 9.942 -6.125 1.00 93.69 193 PRO A C 1
ATOM 1532 O O . PRO A 1 193 ? 20.297 10.108 -5.444 1.00 93.69 193 PRO A O 1
ATOM 1535 N N . THR A 1 194 ? 18.645 10.975 -6.681 1.00 92.44 194 THR A N 1
ATOM 1536 C CA . THR A 1 194 ? 18.976 12.392 -6.434 1.00 92.44 194 THR A CA 1
ATOM 1537 C C . THR A 1 194 ? 18.188 13.025 -5.291 1.00 92.44 194 THR A C 1
ATOM 1539 O O . THR A 1 194 ? 18.412 14.195 -4.975 1.00 92.44 194 THR A O 1
ATOM 1542 N N . TRP A 1 195 ? 17.219 12.312 -4.723 1.00 93.56 195 TRP A N 1
ATOM 1543 C CA . TRP A 1 195 ? 16.361 12.836 -3.672 1.00 93.56 195 TRP A CA 1
ATOM 1544 C C . TRP A 1 195 ? 17.086 12.823 -2.330 1.00 93.56 195 TRP A C 1
ATOM 1546 O O . TRP A 1 195 ? 17.874 11.928 -2.033 1.00 93.56 195 TRP A O 1
ATOM 1556 N N . SER A 1 196 ? 16.782 13.807 -1.488 1.00 91.50 196 SER A N 1
ATOM 1557 C CA . SER A 1 196 ? 17.299 13.894 -0.123 1.00 91.50 196 SER A CA 1
ATOM 1558 C C . SER A 1 196 ? 16.177 14.278 0.827 1.00 91.50 196 SER A C 1
ATOM 1560 O O . SER A 1 196 ? 15.269 15.022 0.455 1.00 91.50 196 SER A O 1
ATOM 1562 N N . THR A 1 197 ? 16.243 13.805 2.071 1.00 92.12 197 THR A N 1
ATOM 1563 C CA . THR A 1 197 ? 15.297 14.215 3.122 1.00 92.12 197 THR A CA 1
ATOM 1564 C C . THR A 1 197 ? 15.436 15.692 3.493 1.00 92.12 197 THR A C 1
ATOM 1566 O O . THR A 1 197 ? 14.510 16.282 4.039 1.00 92.12 197 THR A O 1
ATOM 1569 N N . ASN A 1 198 ? 16.561 16.316 3.135 1.00 92.25 198 ASN A N 1
ATOM 1570 C CA . ASN A 1 198 ? 16.796 17.743 3.334 1.00 92.25 198 ASN A CA 1
ATOM 1571 C C . ASN A 1 198 ? 16.291 18.618 2.176 1.00 92.25 198 ASN A C 1
ATOM 1573 O O . ASN A 1 198 ? 16.423 19.838 2.255 1.00 92.25 198 ASN A O 1
ATOM 1577 N N . ASP A 1 199 ? 15.753 18.035 1.097 1.00 91.94 199 ASP A N 1
ATOM 1578 C CA . ASP A 1 199 ? 15.205 18.814 -0.014 1.00 91.94 199 ASP A CA 1
ATOM 1579 C C . ASP A 1 199 ? 13.846 19.428 0.386 1.00 91.94 199 ASP A C 1
ATOM 1581 O O . ASP A 1 199 ? 12.853 18.700 0.529 1.00 91.94 199 ASP A O 1
ATOM 1585 N N . PRO A 1 200 ? 13.748 20.765 0.540 1.00 94.00 200 PRO A N 1
ATOM 1586 C CA . PRO A 1 200 ? 12.500 21.409 0.936 1.00 94.00 200 PRO A CA 1
ATOM 1587 C C . PRO A 1 200 ? 11.390 21.263 -0.115 1.00 94.00 200 PRO A C 1
ATOM 1589 O O . PRO A 1 200 ? 10.222 21.456 0.218 1.00 94.00 200 PRO A O 1
ATOM 1592 N N . GLN A 1 201 ? 11.715 20.929 -1.371 1.00 94.25 201 GLN A N 1
ATOM 1593 C CA . GLN A 1 201 ? 10.716 20.714 -2.419 1.00 94.25 201 GLN A CA 1
ATOM 1594 C C . GLN A 1 201 ? 9.995 19.372 -2.281 1.00 94.25 201 GLN A C 1
ATOM 1596 O O . GLN A 1 201 ? 8.838 19.275 -2.685 1.00 94.25 201 GLN A O 1
ATOM 1601 N N . LEU A 1 202 ? 10.662 18.362 -1.713 1.00 94.38 202 LEU A N 1
ATOM 1602 C CA . LEU A 1 202 ? 10.108 17.019 -1.516 1.00 94.38 202 LEU A CA 1
ATOM 1603 C C . LEU A 1 202 ? 9.374 16.866 -0.178 1.00 94.38 202 LEU A C 1
ATOM 1605 O O . LEU A 1 202 ? 8.578 15.941 -0.017 1.00 94.38 202 LEU A O 1
ATOM 1609 N N . GLN A 1 203 ? 9.602 17.796 0.757 1.00 94.50 203 GLN A N 1
ATOM 1610 C CA . GLN A 1 203 ? 8.866 17.910 2.019 1.00 94.50 203 GLN A CA 1
ATOM 1611 C C . GLN A 1 203 ? 8.885 16.604 2.830 1.00 94.50 203 GLN A C 1
ATOM 1613 O O . GLN A 1 203 ? 7.840 16.023 3.115 1.00 94.50 203 GLN A O 1
ATOM 1618 N N . TRP A 1 204 ? 10.077 16.115 3.185 1.00 93.12 204 TRP A N 1
ATOM 1619 C CA . TRP A 1 204 ? 10.193 14.952 4.067 1.00 93.12 204 TRP A CA 1
ATOM 1620 C C . TRP A 1 204 ? 9.599 15.259 5.448 1.00 93.12 204 TRP A C 1
ATOM 1622 O O . TRP A 1 204 ? 10.076 16.151 6.150 1.00 93.12 204 TRP A O 1
ATOM 1632 N N . ASP A 1 205 ? 8.567 14.516 5.848 1.00 89.88 205 ASP A N 1
ATOM 1633 C CA . ASP A 1 205 ? 7.835 14.735 7.107 1.00 89.88 205 ASP A CA 1
ATOM 1634 C C . ASP A 1 205 ? 8.376 13.906 8.288 1.00 89.88 205 ASP A C 1
ATOM 1636 O O . ASP A 1 205 ? 7.772 13.864 9.359 1.00 89.88 205 ASP A O 1
ATOM 1640 N N . GLY A 1 206 ? 9.518 13.239 8.095 1.00 88.50 206 GLY A N 1
ATOM 1641 C CA . GLY A 1 206 ? 10.080 12.270 9.037 1.00 88.50 206 GLY A CA 1
ATOM 1642 C C . GLY A 1 206 ? 9.751 10.815 8.695 1.00 88.50 206 GLY A C 1
ATOM 1643 O O . GLY A 1 206 ? 10.409 9.926 9.221 1.00 88.50 206 GLY A O 1
ATOM 1644 N N . SER A 1 207 ? 8.788 10.574 7.801 1.00 89.94 207 SER A N 1
ATOM 1645 C CA . SER A 1 207 ? 8.304 9.243 7.413 1.00 89.94 207 SER A CA 1
ATOM 1646 C C . SER A 1 207 ? 8.183 9.067 5.894 1.00 89.94 207 SER A C 1
ATOM 1648 O O . SER A 1 207 ? 8.416 7.977 5.372 1.00 89.94 207 SER A O 1
ATOM 1650 N N . LYS A 1 208 ? 7.806 10.126 5.175 1.00 93.06 208 LYS A N 1
ATOM 1651 C CA . LYS A 1 208 ? 7.590 10.127 3.726 1.00 93.06 208 LYS A CA 1
ATOM 1652 C C . LYS A 1 208 ? 7.831 11.507 3.115 1.00 93.06 208 LYS A C 1
ATOM 1654 O O . LYS A 1 208 ? 7.793 12.529 3.798 1.00 93.06 208 LYS A O 1
ATOM 1659 N N . TYR A 1 209 ? 8.031 11.540 1.803 1.00 95.06 209 TYR A N 1
ATOM 1660 C CA . TYR A 1 209 ? 8.036 12.758 0.995 1.00 95.06 209 TYR A CA 1
ATOM 1661 C C . TYR A 1 209 ? 6.594 13.248 0.803 1.00 95.06 209 TYR A C 1
ATOM 1663 O O . TYR A 1 209 ? 5.871 12.775 -0.077 1.00 95.06 209 TYR A O 1
ATOM 1671 N N . ALA A 1 210 ? 6.152 14.178 1.656 1.00 94.50 210 ALA A N 1
ATOM 1672 C CA . ALA A 1 210 ? 4.765 14.644 1.708 1.00 94.50 210 ALA A CA 1
ATOM 1673 C C . ALA A 1 210 ? 4.312 15.337 0.414 1.00 94.50 210 ALA A C 1
ATOM 1675 O O . ALA A 1 210 ? 3.121 15.337 0.110 1.00 94.50 210 ALA A O 1
ATOM 1676 N N . LYS A 1 211 ? 5.260 15.841 -0.388 1.00 95.94 211 LYS A N 1
ATOM 1677 C CA . LYS A 1 211 ? 5.007 16.524 -1.663 1.00 95.94 211 LYS A CA 1
ATOM 1678 C C . LYS A 1 211 ? 4.110 15.737 -2.626 1.00 95.94 211 LYS A C 1
ATOM 1680 O O . LYS A 1 211 ? 3.396 16.334 -3.431 1.00 95.94 211 LYS A O 1
ATOM 1685 N N . PHE A 1 212 ? 4.170 14.411 -2.560 1.00 96.56 212 PHE A N 1
ATOM 1686 C CA . PHE A 1 212 ? 3.475 13.519 -3.484 1.00 96.56 212 PHE A CA 1
ATOM 1687 C C . PHE A 1 212 ? 2.061 13.144 -3.048 1.00 96.56 212 PHE A C 1
ATOM 1689 O O . PHE A 1 212 ? 1.363 12.456 -3.793 1.00 96.56 212 PHE A O 1
ATOM 1696 N N . TYR A 1 213 ? 1.612 13.637 -1.896 1.00 95.88 213 TYR A N 1
ATOM 1697 C CA . TYR A 1 213 ? 0.294 13.369 -1.338 1.00 95.88 213 TYR A CA 1
ATOM 1698 C C . TYR A 1 213 ? -0.569 14.627 -1.344 1.00 95.88 213 TYR A C 1
ATOM 1700 O O . TYR A 1 213 ? -0.075 15.754 -1.301 1.00 95.88 213 TYR A O 1
ATOM 1708 N N . TYR A 1 214 ? -1.885 14.440 -1.362 1.00 93.56 214 TYR A N 1
ATOM 1709 C CA . TYR A 1 214 ? -2.788 15.536 -1.032 1.00 93.56 214 TYR A CA 1
ATOM 1710 C C . TYR A 1 214 ? -2.658 15.923 0.447 1.00 93.56 214 TYR A C 1
ATOM 1712 O O . TYR A 1 214 ? -2.477 15.071 1.315 1.00 93.56 214 TYR A O 1
ATOM 1720 N N . GLU A 1 215 ? -2.803 17.220 0.728 1.00 87.25 215 GLU A N 1
ATOM 1721 C CA . GLU A 1 215 ? -2.678 17.779 2.079 1.00 87.25 215 GLU A CA 1
ATOM 1722 C C . GLU A 1 215 ? -3.584 17.061 3.099 1.00 87.25 215 GLU A C 1
ATOM 1724 O O . GLU A 1 215 ? -4.765 16.831 2.813 1.00 87.25 215 GLU A O 1
ATOM 1729 N N . PRO A 1 216 ? -3.108 16.772 4.321 1.00 84.19 216 PRO A N 1
ATOM 1730 C CA . PRO A 1 216 ? -3.836 15.985 5.317 1.00 84.19 216 PRO A CA 1
ATOM 1731 C C . PRO A 1 216 ? -4.968 16.752 6.030 1.00 84.19 216 PRO A C 1
ATOM 1733 O O . PRO A 1 216 ? -5.264 16.470 7.180 1.00 84.19 216 PRO A O 1
ATOM 1736 N N . THR A 1 217 ? -5.615 17.713 5.365 1.00 80.00 217 THR A N 1
ATOM 1737 C CA . THR A 1 217 ? -6.546 18.677 5.988 1.00 80.00 217 THR A CA 1
ATOM 1738 C C . THR A 1 217 ? -8.027 18.392 5.729 1.00 80.00 217 THR A C 1
ATOM 1740 O O . THR A 1 217 ? -8.901 19.020 6.327 1.00 80.00 217 THR A O 1
ATOM 1743 N N . ALA A 1 218 ? -8.352 17.465 4.824 1.00 79.12 218 ALA A N 1
ATOM 1744 C CA . ALA A 1 218 ? -9.734 17.159 4.463 1.00 79.12 218 ALA A CA 1
ATOM 1745 C C . ALA A 1 218 ? -9.937 15.665 4.198 1.00 79.12 218 ALA A C 1
ATOM 1747 O O . ALA A 1 218 ? -9.148 15.049 3.489 1.00 79.12 218 ALA A O 1
ATOM 1748 N N . SER A 1 219 ? -11.052 15.095 4.674 1.00 74.69 219 SER A N 1
ATOM 1749 C CA . SER A 1 219 ? -11.382 13.673 4.458 1.00 74.69 219 SER A CA 1
ATOM 1750 C C . SER A 1 219 ? -11.424 13.278 2.975 1.00 74.69 219 SER A C 1
ATOM 1752 O O . SER A 1 219 ? -11.065 12.162 2.634 1.00 74.69 219 SER A O 1
ATOM 1754 N N . LYS A 1 220 ? -11.763 14.195 2.059 1.00 83.56 220 LYS A N 1
ATOM 1755 C CA . LYS A 1 220 ? -11.745 13.921 0.607 1.00 83.56 220 LYS A CA 1
ATOM 1756 C C . LYS A 1 220 ? -10.352 13.552 0.055 1.00 83.56 220 LYS A C 1
ATOM 1758 O O . LYS A 1 220 ? -10.258 13.001 -1.044 1.00 83.56 220 LYS A O 1
ATOM 1763 N N . ASN A 1 221 ? -9.295 13.886 0.802 1.00 91.00 221 ASN A N 1
ATOM 1764 C CA . ASN A 1 221 ? -7.897 13.661 0.440 1.00 91.00 221 ASN A CA 1
ATOM 1765 C C . ASN A 1 221 ? -7.376 12.291 0.902 1.00 91.00 221 ASN A C 1
ATOM 1767 O O . ASN A 1 221 ? -6.236 11.957 0.590 1.00 91.00 221 ASN A O 1
ATOM 1771 N N . VAL A 1 222 ? -8.182 11.493 1.612 1.00 93.69 222 VAL A N 1
ATOM 1772 C CA . VAL A 1 222 ? -7.866 10.081 1.864 1.00 93.69 222 VAL A CA 1
ATOM 1773 C C . VAL A 1 222 ? -8.573 9.171 0.862 1.00 93.69 222 VAL A C 1
ATOM 1775 O O . VAL A 1 222 ? -9.491 9.597 0.161 1.00 93.69 222 VAL A O 1
ATOM 1778 N N . THR A 1 223 ? -8.118 7.927 0.772 1.00 94.56 223 THR A N 1
ATOM 1779 C CA . THR A 1 223 ? -8.685 6.848 -0.037 1.00 94.56 223 THR A CA 1
ATOM 1780 C C . THR A 1 223 ? -8.676 5.537 0.743 1.00 94.56 223 THR A C 1
ATOM 1782 O O . THR A 1 223 ? -7.812 5.309 1.591 1.00 94.56 223 THR A O 1
ATOM 1785 N N . TYR A 1 224 ? -9.634 4.663 0.438 1.00 95.06 224 TYR A N 1
ATOM 1786 C CA . TYR A 1 224 ? -9.663 3.283 0.922 1.00 95.06 224 TYR A CA 1
ATOM 1787 C C . TYR A 1 224 ? -8.789 2.342 0.105 1.00 95.06 224 TYR A C 1
ATOM 1789 O O . TYR A 1 224 ? -8.860 1.142 0.325 1.00 95.06 224 TYR A O 1
ATOM 1797 N N . MET A 1 225 ? -8.047 2.841 -0.878 1.00 93.94 225 MET A N 1
ATOM 1798 C CA . MET A 1 225 ? -7.441 2.002 -1.903 1.00 93.94 225 MET A CA 1
ATOM 1799 C C . MET A 1 225 ? -5.952 2.241 -2.038 1.00 93.94 225 MET A C 1
ATOM 1801 O O . MET A 1 225 ? -5.461 3.339 -1.786 1.00 93.94 225 MET A O 1
ATOM 1805 N N . TYR A 1 226 ? -5.268 1.206 -2.500 1.00 95.00 226 TYR A N 1
ATOM 1806 C CA . TYR A 1 226 ? -3.901 1.273 -2.985 1.00 95.00 226 TYR A CA 1
ATOM 1807 C C . TYR A 1 226 ? -3.737 0.347 -4.189 1.00 95.00 226 TYR A C 1
ATOM 1809 O O . TYR A 1 226 ? -4.582 -0.518 -4.447 1.00 95.00 226 TYR A O 1
ATOM 1817 N N . HIS A 1 227 ? -2.632 0.516 -4.906 1.00 96.94 227 HIS A N 1
ATOM 1818 C CA . HIS A 1 227 ? -2.271 -0.319 -6.039 1.00 96.94 227 HIS A CA 1
ATOM 1819 C C . HIS A 1 227 ? -0.905 -0.971 -5.807 1.00 96.94 227 HIS A C 1
ATOM 1821 O O . HIS A 1 227 ? -0.055 -0.467 -5.073 1.00 96.94 227 HIS A O 1
ATOM 1827 N N . GLY A 1 228 ? -0.680 -2.102 -6.470 1.00 98.06 228 GLY A N 1
ATOM 1828 C CA . GLY A 1 228 ? 0.669 -2.516 -6.828 1.00 98.06 228 GLY A CA 1
ATOM 1829 C C . GLY A 1 228 ? 1.119 -1.797 -8.102 1.00 98.06 228 GLY A C 1
ATOM 1830 O O . GLY A 1 228 ? 0.314 -1.233 -8.842 1.00 98.06 228 GLY A O 1
ATOM 1831 N N . ALA A 1 229 ? 2.404 -1.883 -8.401 1.00 98.69 229 ALA A N 1
ATOM 1832 C CA . ALA A 1 229 ? 3.038 -1.349 -9.592 1.00 98.69 229 ALA A CA 1
ATOM 1833 C C . ALA A 1 229 ? 3.929 -2.399 -10.263 1.00 98.69 229 ALA A C 1
ATOM 1835 O O . ALA A 1 229 ? 4.462 -3.314 -9.623 1.00 98.69 229 ALA A O 1
ATOM 1836 N N . ILE A 1 230 ? 4.086 -2.259 -11.578 1.00 98.94 230 ILE A N 1
ATOM 1837 C CA . ILE A 1 230 ? 5.152 -2.899 -12.347 1.00 98.94 230 ILE A CA 1
ATOM 1838 C C . ILE A 1 230 ? 6.141 -1.802 -12.729 1.00 98.94 230 ILE A C 1
ATOM 1840 O O . ILE A 1 230 ? 5.808 -0.880 -13.473 1.00 98.94 230 ILE A O 1
ATOM 1844 N N . LEU A 1 231 ? 7.359 -1.906 -12.211 1.00 98.94 231 LEU A N 1
ATOM 1845 C CA . LEU A 1 231 ? 8.466 -1.001 -12.486 1.00 98.94 231 LEU A CA 1
ATOM 1846 C C . LEU A 1 231 ? 9.326 -1.557 -13.619 1.00 98.94 231 LEU A C 1
ATOM 1848 O O . LEU A 1 231 ? 9.508 -2.772 -13.717 1.00 98.94 231 LEU A O 1
ATOM 1852 N N . ILE A 1 232 ? 9.895 -0.670 -14.434 1.00 98.88 232 ILE A N 1
ATOM 1853 C CA . ILE A 1 232 ? 10.862 -1.007 -15.483 1.00 98.88 232 ILE A CA 1
ATOM 1854 C C . ILE A 1 232 ? 12.134 -0.172 -15.346 1.00 98.88 232 ILE A C 1
ATOM 1856 O O . ILE A 1 232 ? 12.069 1.002 -14.985 1.00 98.88 232 ILE A O 1
ATOM 1860 N N . SER A 1 233 ? 13.294 -0.752 -15.653 1.00 98.69 233 SER A N 1
ATOM 1861 C CA . SER A 1 233 ? 14.583 -0.059 -15.595 1.00 98.69 233 SER A CA 1
ATOM 1862 C C . SER A 1 233 ? 15.426 -0.216 -16.855 1.00 98.69 233 SER A C 1
ATOM 1864 O O . SER A 1 233 ? 15.229 -1.122 -17.664 1.00 98.69 233 SER A O 1
ATOM 1866 N N . GLY A 1 234 ? 16.410 0.667 -16.992 1.00 98.44 234 GLY A N 1
ATOM 1867 C CA . GLY A 1 234 ? 17.348 0.720 -18.113 1.00 98.44 234 GLY A CA 1
ATOM 1868 C C . GLY A 1 234 ? 17.292 2.079 -18.793 1.00 98.44 234 GLY A C 1
ATOM 1869 O O . GLY A 1 234 ? 16.511 2.936 -18.381 1.00 98.44 234 GLY A O 1
ATOM 1870 N N . ASN A 1 235 ? 18.111 2.291 -19.815 1.00 98.44 235 ASN A N 1
ATOM 1871 C CA . ASN A 1 235 ? 18.057 3.479 -20.662 1.00 98.44 235 ASN A CA 1
ATOM 1872 C C . ASN A 1 235 ? 16.761 3.548 -21.497 1.00 98.44 235 ASN A C 1
ATOM 1874 O O . ASN A 1 235 ? 15.913 2.651 -21.454 1.00 98.44 235 ASN A O 1
ATOM 1878 N N . GLU A 1 236 ? 16.586 4.630 -22.261 1.00 98.06 236 GLU A N 1
ATOM 1879 C CA . GLU A 1 236 ? 15.370 4.854 -23.057 1.00 98.06 236 GLU A CA 1
ATOM 1880 C C . GLU A 1 236 ? 15.079 3.689 -24.022 1.00 98.06 236 GLU A C 1
ATOM 1882 O O . GLU A 1 236 ? 13.939 3.236 -24.116 1.00 98.06 236 GLU A O 1
ATOM 1887 N N . GLU A 1 237 ? 16.105 3.170 -24.700 1.00 98.38 237 GLU A N 1
ATOM 1888 C CA . GLU A 1 237 ? 15.977 2.058 -25.648 1.00 98.38 237 GLU A CA 1
ATOM 1889 C C . GLU A 1 237 ? 15.512 0.770 -24.956 1.00 98.38 237 GLU A C 1
ATOM 1891 O O . GLU A 1 237 ? 14.555 0.133 -25.403 1.00 98.38 237 GLU A O 1
ATOM 1896 N N . LYS A 1 238 ? 16.130 0.409 -23.825 1.00 98.56 238 LYS A N 1
ATOM 1897 C CA . LYS A 1 238 ? 15.747 -0.775 -23.050 1.00 98.56 238 LYS A CA 1
ATOM 1898 C C . LYS A 1 238 ? 14.307 -0.671 -22.550 1.00 98.56 238 LYS A C 1
ATOM 1900 O O . LYS A 1 238 ? 13.549 -1.627 -22.702 1.00 98.56 238 LYS A O 1
ATOM 1905 N N . ARG A 1 239 ? 13.907 0.480 -21.998 1.00 98.56 239 ARG A N 1
ATOM 1906 C CA . ARG A 1 239 ? 12.528 0.690 -21.523 1.00 98.56 239 ARG A CA 1
ATOM 1907 C C . ARG A 1 239 ? 11.520 0.611 -22.672 1.00 98.56 239 ARG A C 1
ATOM 1909 O O . ARG A 1 239 ? 10.490 -0.038 -22.515 1.00 98.56 239 ARG A O 1
ATOM 1916 N N . LYS A 1 240 ? 11.839 1.183 -23.840 1.00 98.62 240 LYS A N 1
ATOM 1917 C CA . LYS A 1 240 ? 11.017 1.060 -25.057 1.00 98.62 240 LYS A CA 1
ATOM 1918 C C . LYS A 1 240 ? 10.861 -0.387 -25.512 1.00 98.62 240 LYS A C 1
ATOM 1920 O O . LYS A 1 240 ? 9.760 -0.774 -25.881 1.00 98.62 240 LYS A O 1
ATOM 1925 N N . GLN A 1 241 ? 11.917 -1.196 -25.440 1.00 98.75 241 GLN A N 1
ATOM 1926 C CA . GLN A 1 241 ? 11.822 -2.619 -25.770 1.00 98.75 241 GLN A CA 1
ATOM 1927 C C . GLN A 1 241 ? 10.889 -3.370 -24.808 1.00 98.75 241 GLN A C 1
ATOM 1929 O O . GLN A 1 241 ? 10.054 -4.147 -25.258 1.00 98.75 241 GLN A O 1
ATOM 1934 N N . ILE A 1 242 ? 10.987 -3.116 -23.498 1.00 98.81 242 ILE A N 1
ATOM 1935 C CA . ILE A 1 242 ? 10.097 -3.742 -22.506 1.00 98.81 242 ILE A CA 1
ATOM 1936 C C . ILE A 1 242 ? 8.634 -3.350 -22.763 1.00 98.81 242 ILE A C 1
ATOM 1938 O O . ILE A 1 242 ? 7.753 -4.207 -22.727 1.00 98.81 242 ILE A O 1
ATOM 1942 N N . ILE A 1 243 ? 8.380 -2.069 -23.056 1.00 98.81 243 ILE A N 1
ATOM 1943 C CA . ILE A 1 243 ? 7.044 -1.566 -23.410 1.00 98.81 243 ILE A CA 1
ATOM 1944 C C . ILE A 1 243 ? 6.535 -2.228 -24.695 1.00 98.81 243 ILE A C 1
ATOM 1946 O O . ILE A 1 243 ? 5.389 -2.660 -24.732 1.00 98.81 243 ILE A O 1
ATOM 1950 N N . ALA A 1 244 ? 7.379 -2.376 -25.717 1.00 98.75 244 ALA A N 1
ATOM 1951 C CA . ALA A 1 244 ? 6.993 -3.033 -26.962 1.00 98.75 244 ALA A CA 1
ATOM 1952 C C . ALA A 1 244 ? 6.617 -4.510 -26.750 1.00 98.75 244 ALA A C 1
ATOM 1954 O O . ALA A 1 244 ? 5.643 -4.981 -27.331 1.00 98.75 244 ALA A O 1
ATOM 1955 N N . ASP A 1 245 ? 7.346 -5.240 -25.900 1.00 98.75 245 ASP A N 1
ATOM 1956 C CA . ASP A 1 245 ? 7.028 -6.639 -25.581 1.00 98.75 245 ASP A CA 1
ATOM 1957 C C . ASP A 1 245 ? 5.738 -6.767 -24.746 1.00 98.75 245 ASP A C 1
ATOM 1959 O O . ASP A 1 245 ? 4.977 -7.723 -24.924 1.00 98.75 245 ASP A O 1
ATOM 1963 N N . TRP A 1 246 ? 5.459 -5.780 -23.884 1.00 98.81 246 TRP A N 1
ATOM 1964 C CA . TRP A 1 246 ? 4.169 -5.626 -23.205 1.00 98.81 246 TRP A CA 1
ATOM 1965 C C . TRP A 1 246 ? 3.042 -5.402 -24.223 1.00 98.81 246 TRP A C 1
ATOM 1967 O O . TRP A 1 246 ? 2.131 -6.212 -24.322 1.00 98.81 246 TRP A O 1
ATOM 1977 N N . GLU A 1 247 ? 3.134 -4.377 -25.068 1.00 98.44 247 GLU A N 1
ATOM 1978 C CA . GLU A 1 247 ? 2.098 -4.042 -26.058 1.00 98.44 247 GLU A CA 1
ATOM 1979 C C . GLU A 1 247 ? 1.853 -5.155 -27.083 1.00 98.44 247 GLU A C 1
ATOM 1981 O O . GLU A 1 247 ? 0.715 -5.387 -27.498 1.00 98.44 247 GLU A O 1
ATOM 1986 N N . ALA A 1 248 ? 2.902 -5.893 -27.451 1.00 98.38 248 ALA A N 1
ATOM 1987 C CA . ALA A 1 248 ? 2.809 -7.070 -28.306 1.00 98.38 248 ALA A CA 1
ATOM 1988 C C . ALA A 1 248 ? 2.149 -8.279 -27.618 1.00 98.38 248 ALA A C 1
ATOM 1990 O O . ALA A 1 248 ? 1.899 -9.290 -28.279 1.00 98.38 248 ALA A O 1
ATOM 1991 N N . LYS A 1 249 ? 1.877 -8.197 -26.308 1.00 98.44 249 LYS A N 1
ATOM 1992 C CA . LYS A 1 249 ? 1.373 -9.285 -25.460 1.00 98.44 249 LYS A CA 1
ATOM 1993 C C . LYS A 1 249 ? 2.246 -10.542 -25.547 1.00 98.44 249 LYS A C 1
ATOM 1995 O O . LYS A 1 249 ? 1.750 -11.668 -25.476 1.00 98.44 249 LYS A O 1
ATOM 2000 N N . ASP A 1 250 ? 3.560 -10.359 -25.673 1.00 98.25 250 ASP A N 1
ATOM 2001 C CA . ASP A 1 250 ? 4.541 -11.444 -25.732 1.00 98.25 250 ASP A CA 1
ATOM 2002 C C . ASP A 1 250 ? 5.100 -11.711 -24.327 1.00 98.25 250 ASP A C 1
ATOM 2004 O O . ASP A 1 250 ? 6.117 -11.153 -23.912 1.00 98.25 250 ASP A O 1
ATOM 2008 N N . LEU A 1 251 ? 4.398 -12.557 -23.565 1.00 98.06 251 LEU A N 1
ATOM 2009 C CA . LEU A 1 251 ? 4.738 -12.837 -22.166 1.00 98.06 251 LEU A CA 1
ATOM 2010 C C . LEU A 1 251 ? 6.167 -13.366 -22.005 1.00 98.06 251 LEU A C 1
ATOM 2012 O O . LEU A 1 251 ? 6.849 -13.011 -21.047 1.00 98.06 251 LEU A O 1
ATOM 2016 N N . ASP A 1 252 ? 6.625 -14.221 -22.919 1.00 97.00 252 ASP A N 1
ATOM 2017 C CA . ASP A 1 252 ? 7.941 -14.843 -22.797 1.00 97.00 252 ASP A CA 1
ATOM 2018 C C . ASP A 1 252 ? 9.057 -13.828 -23.042 1.00 97.00 252 ASP A C 1
ATOM 2020 O O . ASP A 1 252 ? 10.023 -13.794 -22.276 1.00 97.00 252 ASP A O 1
ATOM 2024 N N . LYS A 1 253 ? 8.906 -12.937 -24.032 1.00 98.19 253 LYS A N 1
ATOM 2025 C CA . LYS A 1 253 ? 9.851 -11.826 -24.209 1.00 98.19 253 LYS A CA 1
ATOM 2026 C C . LYS A 1 253 ? 9.790 -10.833 -23.063 1.00 98.19 253 LYS A C 1
ATOM 2028 O O . LYS A 1 253 ? 10.844 -10.447 -22.563 1.00 98.19 253 LYS A O 1
ATOM 2033 N N . PHE A 1 254 ? 8.594 -10.483 -22.594 1.00 98.62 254 PHE A N 1
ATOM 2034 C CA . PHE A 1 254 ? 8.433 -9.586 -21.457 1.00 98.62 254 PHE A CA 1
ATOM 2035 C C . PHE A 1 254 ? 9.172 -10.120 -20.219 1.00 98.62 254 PHE A C 1
ATOM 2037 O O . PHE A 1 254 ? 10.025 -9.436 -19.659 1.00 98.62 254 PHE A O 1
ATOM 2044 N N . LEU A 1 255 ? 8.943 -11.383 -19.843 1.00 97.69 255 LEU A N 1
ATOM 2045 C CA . LEU A 1 255 ? 9.620 -12.009 -18.701 1.00 97.69 255 LEU A CA 1
ATOM 2046 C C . LEU A 1 255 ? 11.125 -12.232 -18.930 1.00 97.69 255 LEU A C 1
ATOM 2048 O O . LEU A 1 255 ? 11.881 -12.311 -17.958 1.00 97.69 255 LEU A O 1
ATOM 2052 N N . SER A 1 256 ? 11.588 -12.305 -20.184 1.00 96.88 256 SER A N 1
ATOM 2053 C CA . SER A 1 256 ? 13.014 -12.467 -20.506 1.00 96.88 256 SER A CA 1
ATOM 2054 C C . SER A 1 256 ? 13.881 -11.274 -20.086 1.00 96.88 256 SER A C 1
ATOM 2056 O O . SER A 1 256 ? 15.080 -11.444 -19.866 1.00 96.88 256 SER A O 1
ATOM 2058 N N . HIS A 1 257 ? 13.283 -10.092 -19.877 1.00 97.69 257 HIS A N 1
ATOM 2059 C CA . HIS A 1 257 ? 13.968 -8.924 -19.299 1.00 97.69 257 HIS A CA 1
ATOM 2060 C C . HIS A 1 257 ? 14.277 -9.079 -17.803 1.00 97.69 257 HIS A C 1
ATOM 2062 O O . HIS A 1 257 ? 14.951 -8.232 -17.215 1.00 97.69 257 HIS A O 1
ATOM 2068 N N . GLY A 1 258 ? 13.817 -10.173 -17.193 1.00 97.31 258 GLY A N 1
ATOM 2069 C CA . GLY A 1 258 ? 14.075 -10.532 -15.812 1.00 97.31 258 GLY A CA 1
ATOM 2070 C C . GLY A 1 258 ? 13.193 -9.768 -14.826 1.00 97.31 258 GLY A C 1
ATOM 2071 O O . GLY A 1 258 ? 13.070 -8.549 -14.905 1.00 97.31 258 GLY A O 1
ATOM 2072 N N . VAL A 1 259 ? 12.614 -10.493 -13.868 1.00 98.19 259 VAL A N 1
ATOM 2073 C CA . VAL A 1 259 ? 11.615 -9.969 -12.927 1.00 98.19 259 VAL A CA 1
ATOM 2074 C C . VAL A 1 259 ? 12.109 -10.072 -11.487 1.00 98.19 259 VAL A C 1
ATOM 2076 O O . VAL A 1 259 ? 12.626 -11.105 -11.066 1.00 98.19 259 VAL A O 1
ATOM 2079 N N . ILE A 1 260 ? 11.906 -9.018 -10.706 1.00 98.12 260 ILE A N 1
ATOM 2080 C CA . ILE A 1 260 ? 12.017 -9.035 -9.247 1.00 98.12 260 ILE A CA 1
ATOM 2081 C C . ILE A 1 260 ? 10.610 -9.054 -8.656 1.00 98.12 260 ILE A C 1
ATOM 2083 O O . ILE A 1 260 ? 9.755 -8.274 -9.072 1.00 98.12 260 ILE A O 1
ATOM 2087 N N . LYS A 1 261 ? 10.365 -9.933 -7.685 1.00 97.50 261 LYS A N 1
ATOM 2088 C CA . LYS A 1 261 ? 9.079 -10.024 -6.982 1.00 97.50 261 LYS A CA 1
ATOM 2089 C C . LYS A 1 261 ? 9.255 -10.082 -5.470 1.00 97.50 261 LYS A C 1
ATOM 2091 O O . LYS A 1 261 ? 10.269 -10.575 -4.974 1.00 97.50 261 LYS A O 1
ATOM 2096 N N . GLY A 1 262 ? 8.220 -9.667 -4.745 1.00 95.75 262 GLY A N 1
ATOM 2097 C CA . GLY A 1 262 ? 8.109 -9.925 -3.314 1.00 95.75 262 GLY A CA 1
ATOM 2098 C C . GLY A 1 262 ? 7.748 -11.381 -2.995 1.00 95.75 262 GLY A C 1
ATOM 2099 O O . GLY A 1 262 ? 7.774 -12.270 -3.850 1.00 95.75 262 GLY A O 1
ATOM 2100 N N . LYS A 1 263 ? 7.392 -11.623 -1.729 1.00 93.69 263 LYS A N 1
ATOM 2101 C CA . LYS A 1 263 ? 6.832 -12.906 -1.277 1.00 93.69 263 LYS A CA 1
ATOM 2102 C C . LYS A 1 263 ? 5.503 -13.184 -1.983 1.00 93.69 263 LYS A C 1
ATOM 2104 O O . LYS A 1 263 ? 4.718 -12.260 -2.188 1.00 93.69 263 LYS A O 1
ATOM 2109 N N . ASP A 1 264 ? 5.196 -14.456 -2.215 1.00 94.31 264 ASP A N 1
ATOM 2110 C CA . ASP A 1 264 ? 3.954 -14.872 -2.891 1.00 94.31 264 ASP A CA 1
ATOM 2111 C C . ASP A 1 264 ? 2.675 -14.532 -2.099 1.00 94.31 264 ASP A C 1
ATOM 2113 O O . ASP A 1 264 ? 1.570 -14.459 -2.639 1.00 94.31 264 ASP A O 1
ATOM 2117 N N . SER A 1 265 ? 2.822 -14.290 -0.795 1.00 91.88 265 SER A N 1
ATOM 2118 C CA . SER A 1 265 ? 1.753 -13.819 0.086 1.00 91.88 265 SER A CA 1
ATOM 2119 C C . SER A 1 265 ? 1.503 -12.306 0.003 1.00 91.88 265 SER A C 1
ATOM 2121 O O . SER A 1 265 ? 0.607 -11.808 0.679 1.00 91.88 265 SER A O 1
ATOM 2123 N N . SER A 1 266 ? 2.312 -11.552 -0.749 1.00 94.06 266 SER A N 1
ATOM 2124 C CA . SER A 1 266 ? 2.184 -10.096 -0.854 1.00 94.06 266 SER A CA 1
ATOM 2125 C C . SER A 1 266 ? 1.116 -9.702 -1.870 1.00 94.06 266 SER A C 1
ATOM 2127 O O . SER A 1 266 ? 1.168 -10.150 -3.015 1.00 94.06 266 SER A O 1
ATOM 2129 N N . GLY A 1 267 ? 0.203 -8.813 -1.474 1.00 95.38 267 GLY A N 1
ATOM 2130 C CA . GLY A 1 267 ? -0.761 -8.184 -2.378 1.00 95.38 267 GLY A CA 1
ATOM 2131 C C . GLY A 1 267 ? -0.051 -7.341 -3.440 1.00 95.38 267 GLY A C 1
ATOM 2132 O O . GLY A 1 267 ? 0.137 -7.786 -4.574 1.00 95.38 267 GLY A O 1
ATOM 2133 N N . GLY A 1 268 ? 0.425 -6.160 -3.035 1.00 95.94 268 GLY A N 1
ATOM 2134 C CA . GLY A 1 268 ? 1.031 -5.163 -3.921 1.00 95.94 268 GLY A CA 1
ATOM 2135 C C . GLY A 1 268 ? 2.434 -5.479 -4.440 1.00 95.94 268 GLY A C 1
ATOM 2136 O O . GLY A 1 268 ? 2.936 -4.724 -5.256 1.00 95.94 268 GLY A O 1
ATOM 2137 N N . LYS A 1 269 ? 3.064 -6.601 -4.060 1.00 97.31 269 LYS A N 1
ATOM 2138 C CA . LYS A 1 269 ? 4.392 -7.007 -4.592 1.00 97.31 269 LYS A CA 1
ATOM 2139 C C . LYS A 1 269 ? 4.396 -8.350 -5.319 1.00 97.31 269 LYS A C 1
ATOM 2141 O O . LYS A 1 269 ? 5.469 -8.858 -5.659 1.00 97.31 269 LYS A O 1
ATOM 2146 N N . TYR A 1 270 ? 3.225 -8.966 -5.484 1.00 97.88 270 TYR A N 1
ATOM 2147 C CA . TYR A 1 270 ? 3.093 -10.226 -6.209 1.00 97.88 270 TYR A CA 1
ATOM 2148 C C . TYR A 1 270 ? 1.675 -10.478 -6.723 1.00 97.88 270 TYR A C 1
ATOM 2150 O O . TYR A 1 270 ? 1.474 -10.533 -7.935 1.00 97.88 270 TYR A O 1
ATOM 2158 N N . ARG A 1 271 ? 0.693 -10.672 -5.831 1.00 97.69 271 ARG A N 1
ATOM 2159 C CA . ARG A 1 271 ? -0.630 -11.209 -6.197 1.00 97.69 271 ARG A CA 1
ATOM 2160 C C . ARG A 1 271 ? -1.359 -10.311 -7.199 1.00 97.69 271 ARG A C 1
ATOM 2162 O O . ARG A 1 271 ? -1.922 -10.818 -8.167 1.00 97.69 271 ARG A O 1
ATOM 2169 N N . TYR A 1 272 ? -1.290 -8.992 -7.026 1.00 98.19 272 TYR A N 1
ATOM 2170 C CA . TYR A 1 272 ? -1.976 -8.054 -7.923 1.00 98.19 272 TYR A CA 1
ATOM 2171 C C . TYR A 1 272 ? -1.307 -7.985 -9.296 1.00 98.19 272 TYR A C 1
ATOM 2173 O O . TYR A 1 272 ? -1.982 -7.903 -10.323 1.00 98.19 272 TYR A O 1
ATOM 2181 N N . GLN A 1 273 ? 0.022 -8.087 -9.340 1.00 98.69 273 GLN A N 1
ATOM 2182 C CA . GLN A 1 273 ? 0.774 -8.160 -10.589 1.00 98.69 273 GLN A CA 1
ATOM 2183 C C . GLN A 1 273 ? 0.509 -9.476 -11.317 1.00 98.69 273 GLN A C 1
ATOM 2185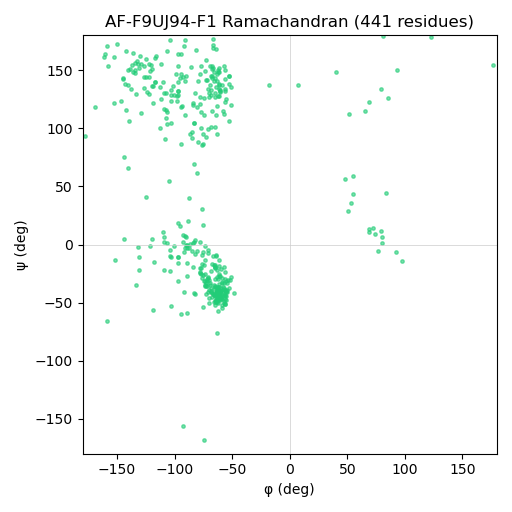 O O . GLN A 1 273 ? 0.302 -9.460 -12.524 1.00 98.69 273 GLN A O 1
ATOM 2190 N N . VAL A 1 274 ? 0.429 -10.605 -10.606 1.00 98.50 274 VAL A N 1
ATOM 2191 C CA . VAL A 1 274 ? 0.031 -11.898 -11.189 1.00 98.50 274 VAL A CA 1
ATOM 2192 C C . VAL A 1 274 ? -1.329 -11.784 -11.879 1.00 98.50 274 VAL A C 1
ATOM 2194 O O . VAL A 1 274 ? -1.470 -12.200 -13.030 1.00 98.50 274 VAL A O 1
ATOM 2197 N N . ALA A 1 275 ? -2.310 -11.180 -11.208 1.00 98.38 275 ALA A N 1
ATOM 2198 C CA . ALA A 1 275 ? -3.643 -10.966 -11.757 1.00 98.38 275 ALA A CA 1
ATOM 2199 C C . ALA A 1 275 ? -3.634 -10.044 -12.984 1.00 98.38 275 ALA A C 1
ATOM 2201 O O . ALA A 1 275 ? -4.281 -10.336 -13.992 1.00 98.38 275 ALA A O 1
ATOM 2202 N N . LEU A 1 276 ? -2.870 -8.950 -12.931 1.00 98.62 276 LEU A N 1
ATOM 2203 C CA . LEU A 1 276 ? -2.699 -8.036 -14.059 1.00 98.62 276 LEU A CA 1
ATOM 2204 C C . LEU A 1 276 ? -2.048 -8.728 -15.265 1.00 98.62 276 LEU A C 1
ATOM 2206 O O . LEU A 1 276 ? -2.547 -8.609 -16.381 1.00 98.62 276 LEU A O 1
ATOM 2210 N N . LEU A 1 277 ? -0.977 -9.494 -15.051 1.00 98.69 277 LEU A N 1
ATOM 2211 C CA . LEU A 1 277 ? -0.310 -10.256 -16.108 1.00 98.69 277 LEU A CA 1
ATOM 2212 C C . LEU A 1 277 ? -1.250 -11.302 -16.720 1.00 98.69 277 LEU A C 1
ATOM 2214 O O . LEU A 1 277 ? -1.295 -11.446 -17.940 1.00 98.69 277 LEU A O 1
ATOM 2218 N N . ALA A 1 278 ? -2.038 -11.998 -15.897 1.00 98.50 278 ALA A N 1
ATOM 2219 C CA . ALA A 1 278 ? -3.016 -12.977 -16.368 1.00 98.50 278 ALA A CA 1
ATOM 2220 C C . ALA A 1 278 ? -4.082 -12.332 -17.269 1.00 98.50 278 ALA A C 1
ATOM 2222 O O . ALA A 1 278 ? -4.447 -12.899 -18.301 1.00 98.50 278 ALA A O 1
ATOM 2223 N N . ARG A 1 279 ? -4.548 -11.127 -16.916 1.00 97.81 279 ARG A N 1
ATOM 2224 C CA . ARG A 1 279 ? -5.459 -10.331 -17.753 1.00 97.81 279 ARG A CA 1
ATOM 2225 C C . ARG A 1 279 ? -4.802 -9.888 -19.052 1.00 97.81 279 ARG A C 1
ATOM 2227 O O . ARG A 1 279 ? -5.376 -10.077 -20.120 1.00 97.81 279 ARG A O 1
ATOM 2234 N N . HIS A 1 280 ? -3.606 -9.316 -18.959 1.00 98.50 280 HIS A N 1
ATOM 2235 C CA . HIS A 1 280 ? -2.958 -8.661 -20.086 1.00 98.50 280 HIS A CA 1
ATOM 2236 C C . HIS A 1 280 ? -2.498 -9.639 -21.168 1.00 98.50 280 HIS A C 1
ATOM 2238 O O . HIS A 1 280 ? -2.787 -9.445 -22.351 1.00 98.50 280 HIS A O 1
ATOM 2244 N N . PHE A 1 281 ? -1.849 -10.725 -20.748 1.00 98.44 281 PHE A N 1
ATOM 2245 C CA . PHE A 1 281 ? -1.289 -11.751 -21.629 1.00 98.44 281 PHE A CA 1
ATOM 2246 C C . PHE A 1 281 ? -2.263 -12.902 -21.925 1.00 98.44 281 PHE A C 1
ATOM 2248 O O . PHE A 1 281 ? -1.863 -13.910 -22.510 1.00 98.44 281 PHE A O 1
ATOM 2255 N N . ASP A 1 282 ? -3.520 -12.764 -21.492 1.00 97.06 282 ASP A N 1
ATOM 2256 C CA . ASP A 1 282 ? -4.578 -13.770 -21.597 1.00 97.06 282 ASP A CA 1
ATOM 2257 C C . ASP A 1 282 ? -4.131 -15.171 -21.142 1.00 97.06 282 ASP A C 1
ATOM 2259 O O . ASP A 1 282 ? -4.198 -16.168 -21.860 1.00 97.06 282 ASP A O 1
ATOM 2263 N N . LYS A 1 283 ? -3.644 -15.239 -19.902 1.00 97.75 283 LYS A N 1
ATOM 2264 C CA . LYS A 1 283 ? -3.237 -16.479 -19.231 1.00 97.75 283 LYS A CA 1
ATOM 2265 C C . LYS A 1 283 ? -4.105 -16.744 -18.019 1.00 97.75 283 LYS A C 1
ATOM 2267 O O . LYS A 1 283 ? -4.813 -15.857 -17.549 1.00 97.75 283 LYS A O 1
ATOM 2272 N N . SER A 1 284 ? -4.100 -17.971 -17.528 1.00 97.81 284 SER A N 1
ATOM 2273 C CA . SER A 1 284 ? -4.605 -18.270 -16.191 1.00 97.81 284 SER A CA 1
ATOM 2274 C C . SER A 1 284 ? -3.641 -17.748 -15.122 1.00 97.81 284 SER A C 1
ATOM 2276 O O . SER A 1 284 ? -2.450 -17.541 -15.370 1.00 97.81 284 SER A O 1
ATOM 2278 N N . ILE A 1 285 ? -4.154 -17.561 -13.906 1.00 97.50 285 ILE A N 1
ATOM 2279 C CA . ILE A 1 285 ? -3.341 -17.199 -12.739 1.00 97.50 285 ILE A CA 1
ATOM 2280 C C . ILE A 1 285 ? -2.231 -18.237 -12.509 1.00 97.50 285 ILE A C 1
ATOM 2282 O O . ILE A 1 285 ? -1.082 -17.865 -12.272 1.00 97.50 285 ILE A O 1
ATOM 2286 N N . ASP A 1 286 ? -2.542 -19.528 -12.640 1.00 97.56 286 ASP A N 1
ATOM 2287 C CA . ASP A 1 286 ? -1.583 -20.612 -12.401 1.00 97.56 286 ASP A CA 1
ATOM 2288 C C . ASP A 1 286 ? -0.479 -20.679 -13.461 1.00 97.56 286 ASP A C 1
ATOM 2290 O O . ASP A 1 286 ? 0.679 -20.943 -13.126 1.00 97.56 286 ASP A O 1
ATOM 2294 N N . GLU A 1 287 ? -0.785 -20.372 -14.726 1.00 97.75 287 GLU A N 1
ATOM 2295 C CA . GLU A 1 287 ? 0.237 -20.237 -15.772 1.00 97.75 287 GLU A CA 1
ATOM 2296 C C . GLU A 1 287 ? 1.222 -19.104 -15.456 1.00 97.75 287 GLU A C 1
ATOM 2298 O O . GLU A 1 287 ? 2.435 -19.287 -15.598 1.00 97.75 287 GLU A O 1
ATOM 2303 N N . ILE A 1 288 ? 0.725 -17.949 -14.993 1.00 98.12 288 ILE A N 1
ATOM 2304 C CA . ILE A 1 288 ? 1.584 -16.831 -14.585 1.00 98.12 288 ILE A CA 1
ATOM 2305 C C . ILE A 1 288 ? 2.439 -17.221 -13.377 1.00 98.12 288 ILE A C 1
ATOM 2307 O O . ILE A 1 288 ? 3.660 -17.063 -13.425 1.00 98.12 288 ILE A O 1
ATOM 2311 N N . LYS A 1 289 ? 1.836 -17.784 -12.321 1.00 97.12 289 LYS A N 1
ATOM 2312 C CA . LYS A 1 289 ? 2.564 -18.248 -11.125 1.00 97.12 289 LYS A CA 1
ATOM 2313 C C . LYS A 1 289 ? 3.663 -19.246 -11.488 1.00 97.12 289 LYS A C 1
ATOM 2315 O O . LYS A 1 289 ? 4.796 -19.102 -11.039 1.00 97.12 289 LYS A O 1
ATOM 2320 N N . THR A 1 290 ? 3.358 -20.207 -12.362 1.00 96.56 290 THR A N 1
ATOM 2321 C CA . THR A 1 290 ? 4.325 -21.207 -12.838 1.00 96.56 290 THR A CA 1
ATOM 2322 C C . THR A 1 290 ? 5.519 -20.549 -13.527 1.00 96.56 290 THR A C 1
ATOM 2324 O O . THR A 1 290 ? 6.664 -20.886 -13.230 1.00 96.56 290 THR A O 1
ATOM 2327 N N . LYS A 1 291 ? 5.281 -19.571 -14.410 1.00 95.81 291 LYS A N 1
ATOM 2328 C CA . LYS A 1 291 ? 6.364 -18.828 -15.075 1.00 95.81 291 LYS A CA 1
ATOM 2329 C C . LYS A 1 291 ? 7.179 -17.980 -14.097 1.00 95.81 291 LYS A C 1
ATOM 2331 O O . LYS A 1 291 ? 8.395 -17.884 -14.252 1.00 95.81 291 LYS A O 1
ATOM 2336 N N . LEU A 1 292 ? 6.540 -17.417 -13.072 1.00 95.94 292 LEU A N 1
ATOM 2337 C CA . LEU A 1 292 ? 7.208 -16.613 -12.047 1.00 95.94 292 LEU A CA 1
ATOM 2338 C C . LEU A 1 292 ? 8.004 -17.429 -11.014 1.00 95.94 292 LEU A C 1
ATOM 2340 O O . LEU A 1 292 ? 8.771 -16.845 -10.251 1.00 95.94 292 LEU A O 1
ATOM 2344 N N . ASN A 1 293 ? 7.878 -18.758 -11.019 1.00 91.94 293 ASN A N 1
ATOM 2345 C CA . ASN A 1 293 ? 8.715 -19.663 -10.225 1.00 91.94 293 ASN A CA 1
ATOM 2346 C C . ASN A 1 293 ? 10.027 -20.049 -10.933 1.00 91.94 293 ASN A C 1
ATOM 2348 O O . ASN A 1 293 ? 10.824 -20.810 -10.389 1.00 91.94 293 ASN A O 1
ATOM 2352 N N . ASN A 1 294 ? 10.279 -19.542 -12.144 1.00 88.81 294 ASN A N 1
ATOM 2353 C CA . ASN A 1 294 ? 11.537 -19.776 -12.844 1.00 88.81 294 ASN A CA 1
ATOM 2354 C C . ASN A 1 294 ? 12.661 -18.892 -12.275 1.00 88.81 294 ASN A C 1
ATOM 2356 O O . ASN A 1 294 ? 12.804 -17.736 -12.673 1.00 88.81 294 ASN A O 1
ATOM 2360 N N . GLU A 1 295 ? 13.506 -19.464 -11.417 1.00 81.88 295 GLU A N 1
ATOM 2361 C CA . GLU A 1 295 ? 14.611 -18.771 -10.730 1.00 81.88 295 GLU A CA 1
ATOM 2362 C C . GLU A 1 295 ? 15.656 -18.140 -11.671 1.00 81.88 295 GLU A C 1
ATOM 2364 O O . GLU A 1 295 ? 16.371 -17.213 -11.289 1.00 81.88 295 GLU A O 1
ATOM 2369 N N . THR A 1 296 ? 15.748 -18.591 -12.929 1.00 82.12 296 THR A N 1
ATOM 2370 C CA . THR A 1 296 ? 16.673 -17.982 -13.903 1.00 82.12 296 THR A CA 1
ATOM 2371 C C . THR A 1 296 ? 16.182 -16.619 -14.384 1.00 82.12 296 THR A C 1
ATOM 2373 O O . THR A 1 296 ? 16.982 -15.704 -14.601 1.00 82.12 296 THR A O 1
ATOM 2376 N N . LEU A 1 297 ? 14.863 -16.448 -14.507 1.00 85.81 297 LEU A N 1
ATOM 2377 C CA . LEU A 1 297 ? 14.223 -15.216 -14.963 1.00 85.81 297 LEU A CA 1
ATOM 2378 C C . LEU A 1 297 ? 13.758 -14.359 -13.790 1.00 85.81 297 LEU A C 1
ATOM 2380 O O . LEU A 1 297 ? 13.835 -13.135 -13.884 1.00 85.81 297 LEU A O 1
ATOM 2384 N N . VAL A 1 298 ? 13.383 -14.978 -12.675 1.00 88.75 298 VAL A N 1
ATOM 2385 C CA . VAL A 1 298 ? 12.731 -14.314 -11.550 1.00 88.75 298 VAL A CA 1
ATOM 2386 C C . VAL A 1 298 ? 13.551 -14.427 -10.275 1.00 88.75 298 VAL A C 1
ATOM 2388 O O . VAL A 1 298 ? 14.056 -15.489 -9.931 1.00 88.75 298 VAL A O 1
ATOM 2391 N N . THR A 1 299 ? 13.658 -13.323 -9.545 1.00 92.31 299 THR A N 1
ATOM 2392 C CA . THR A 1 299 ? 14.327 -13.267 -8.245 1.00 92.31 299 THR A CA 1
ATOM 2393 C C . THR A 1 299 ? 13.352 -12.761 -7.193 1.00 92.31 299 THR A C 1
ATOM 2395 O O . THR A 1 299 ? 12.715 -11.725 -7.375 1.00 92.31 299 THR A O 1
ATOM 2398 N N . GLN A 1 300 ? 13.239 -13.479 -6.074 1.00 93.44 300 GLN A N 1
ATOM 2399 C CA . GLN A 1 300 ? 12.506 -12.976 -4.918 1.00 93.44 300 GLN A CA 1
ATOM 2400 C C . GLN A 1 300 ? 13.412 -12.056 -4.095 1.00 93.44 300 GLN A C 1
ATOM 2402 O O . GLN A 1 300 ? 14.302 -12.528 -3.390 1.00 93.44 300 GLN A O 1
ATOM 2407 N N . ALA A 1 301 ? 13.192 -10.751 -4.200 1.00 93.81 301 ALA A N 1
ATOM 2408 C CA . ALA A 1 301 ? 13.945 -9.709 -3.508 1.00 93.81 301 ALA A CA 1
ATOM 2409 C C . ALA A 1 301 ? 13.108 -8.422 -3.450 1.00 93.81 301 ALA A C 1
ATOM 2411 O O . ALA A 1 301 ? 12.060 -8.332 -4.091 1.00 93.81 301 ALA A O 1
ATOM 2412 N N . GLY A 1 302 ? 13.560 -7.423 -2.694 1.00 93.69 302 GLY A N 1
ATOM 2413 C CA . GLY A 1 302 ? 12.968 -6.092 -2.778 1.00 93.69 302 GLY A CA 1
ATOM 2414 C C . GLY A 1 302 ? 13.372 -5.385 -4.079 1.00 93.69 302 GLY A C 1
ATOM 2415 O O . GLY A 1 302 ? 14.488 -5.558 -4.589 1.00 93.69 302 GLY A O 1
ATOM 2416 N N . ALA A 1 303 ? 12.424 -4.647 -4.666 1.00 95.94 303 ALA A N 1
ATOM 2417 C CA . ALA A 1 303 ? 12.616 -3.973 -5.946 1.00 95.94 303 ALA A CA 1
ATOM 2418 C C . ALA A 1 303 ? 13.698 -2.893 -5.844 1.00 95.94 303 ALA A C 1
ATOM 2420 O O . ALA A 1 303 ? 14.623 -2.881 -6.662 1.00 95.94 303 ALA A O 1
ATOM 2421 N N . GLY A 1 304 ? 13.627 -2.045 -4.812 1.00 94.50 304 GLY A N 1
ATOM 2422 C CA . GLY A 1 304 ? 14.606 -0.987 -4.562 1.00 94.50 304 GLY A CA 1
ATOM 2423 C C . GLY A 1 304 ? 16.037 -1.514 -4.495 1.00 94.50 304 GLY A C 1
ATOM 2424 O O . GLY A 1 304 ? 16.956 -0.929 -5.067 1.00 94.50 304 GLY A O 1
ATOM 2425 N N . GLU A 1 305 ? 16.243 -2.674 -3.887 1.00 93.88 305 GLU A N 1
ATOM 2426 C CA . GLU A 1 305 ? 17.560 -3.247 -3.677 1.00 93.88 305 GLU A CA 1
ATOM 2427 C C . GLU A 1 305 ? 18.190 -3.815 -4.945 1.00 93.88 305 GLU A C 1
ATOM 2429 O O . GLU A 1 305 ? 19.416 -3.901 -4.975 1.00 93.88 305 GLU A O 1
ATOM 2434 N N . GLN A 1 306 ? 17.415 -4.219 -5.957 1.00 95.25 306 GLN A N 1
ATOM 2435 C CA . GLN A 1 306 ? 17.918 -5.080 -7.039 1.00 95.25 306 GLN A CA 1
ATOM 2436 C C . GLN A 1 306 ? 17.596 -4.609 -8.463 1.00 95.25 306 GLN A C 1
ATOM 2438 O O . GLN A 1 306 ? 18.293 -5.020 -9.395 1.00 95.25 306 GLN A O 1
ATOM 2443 N N . ILE A 1 307 ? 16.576 -3.771 -8.676 1.00 97.69 307 ILE A N 1
ATOM 2444 C CA . ILE A 1 307 ? 16.141 -3.424 -10.036 1.00 97.69 307 ILE A CA 1
ATOM 2445 C C . ILE A 1 307 ? 17.252 -2.711 -10.823 1.00 97.69 307 ILE A C 1
ATOM 2447 O O . ILE A 1 307 ? 17.849 -1.740 -10.365 1.00 97.69 307 ILE A O 1
ATOM 2451 N N . GLY A 1 308 ? 17.549 -3.212 -12.026 1.00 97.19 308 GLY A N 1
ATOM 2452 C CA . GLY A 1 308 ? 18.593 -2.671 -12.902 1.00 97.19 308 GLY A CA 1
ATOM 2453 C C . GLY A 1 308 ? 20.028 -2.878 -12.404 1.00 97.19 308 GLY A C 1
ATOM 2454 O O . GLY A 1 308 ? 20.951 -2.279 -12.961 1.00 97.19 308 GLY A O 1
ATOM 2455 N N . LYS A 1 309 ? 20.251 -3.697 -11.367 1.00 96.12 309 LYS A N 1
ATOM 2456 C CA . LYS A 1 309 ? 21.596 -3.961 -10.843 1.00 96.12 309 LYS A CA 1
ATOM 2457 C C . LYS A 1 309 ? 22.246 -5.169 -11.506 1.00 96.12 309 LYS A C 1
ATOM 2459 O O . LYS A 1 309 ? 21.606 -6.181 -11.792 1.00 96.12 309 LYS A O 1
ATOM 2464 N N . VAL A 1 310 ? 23.544 -5.051 -11.762 1.00 93.06 310 VAL A N 1
ATOM 2465 C CA . VAL A 1 310 ? 24.375 -6.145 -12.268 1.00 93.06 310 VAL A CA 1
ATOM 2466 C C . VAL A 1 310 ? 24.719 -7.077 -11.112 1.00 93.06 310 VAL A C 1
ATOM 2468 O O . VAL A 1 310 ? 25.367 -6.670 -10.151 1.00 93.06 310 VAL A O 1
ATOM 2471 N N . ASN A 1 311 ? 24.326 -8.342 -11.242 1.00 83.88 311 ASN A N 1
ATOM 2472 C CA . ASN A 1 311 ? 24.682 -9.413 -10.319 1.00 83.88 311 ASN A CA 1
ATOM 2473 C C . ASN A 1 311 ? 25.608 -10.396 -11.039 1.00 83.88 311 ASN A C 1
ATOM 2475 O O . ASN A 1 311 ? 25.286 -10.889 -12.117 1.00 83.88 311 ASN A O 1
ATOM 2479 N N . SER A 1 312 ? 26.782 -10.668 -10.463 1.00 80.00 312 SER A N 1
ATOM 2480 C CA . SER A 1 312 ? 27.786 -11.526 -11.104 1.00 80.00 312 SER A CA 1
ATOM 2481 C C . SER A 1 312 ? 27.204 -12.904 -11.432 1.00 80.00 312 SER A C 1
ATOM 2483 O O . SER A 1 312 ? 26.715 -13.603 -10.547 1.00 80.00 312 SER A O 1
ATOM 2485 N N . GLY A 1 313 ? 27.251 -13.287 -12.709 1.00 76.25 313 GLY A N 1
ATOM 2486 C CA . GLY A 1 313 ? 26.765 -14.585 -13.184 1.00 76.25 313 GLY A CA 1
ATOM 2487 C C . GLY A 1 313 ? 25.250 -14.694 -13.387 1.00 76.25 313 GLY A C 1
ATOM 2488 O O . GLY A 1 313 ? 24.795 -15.760 -13.795 1.00 76.25 313 GLY A O 1
ATOM 2489 N N . LEU A 1 314 ? 24.474 -13.626 -13.161 1.00 82.62 314 LEU A N 1
ATOM 2490 C CA . LEU A 1 314 ? 23.028 -13.598 -13.402 1.00 82.62 314 LEU A CA 1
ATOM 2491 C C . LEU A 1 314 ? 22.641 -12.433 -14.330 1.00 82.62 314 LEU A C 1
ATOM 2493 O O . LEU A 1 314 ? 23.227 -11.354 -14.234 1.00 82.62 314 LEU A O 1
ATOM 2497 N N . PRO A 1 315 ? 21.641 -12.606 -15.215 1.00 87.25 315 PRO A N 1
ATOM 2498 C CA . PRO A 1 315 ? 21.121 -11.500 -16.010 1.00 87.25 315 PRO A CA 1
ATOM 2499 C C . PRO A 1 315 ? 20.580 -10.376 -15.120 1.00 87.25 315 PRO A C 1
ATOM 2501 O O . PRO A 1 315 ? 19.859 -10.643 -14.153 1.00 87.25 315 PRO A O 1
ATOM 2504 N N . THR A 1 316 ? 20.881 -9.126 -15.482 1.00 94.75 316 THR A N 1
ATOM 2505 C CA . THR A 1 316 ? 20.263 -7.942 -14.873 1.00 94.75 316 THR A CA 1
ATOM 2506 C C . THR A 1 316 ? 18.747 -8.018 -15.013 1.00 94.75 316 THR A C 1
ATOM 2508 O O . THR A 1 316 ? 18.226 -8.338 -16.081 1.00 94.75 316 THR A O 1
ATOM 2511 N N . LYS A 1 317 ? 18.039 -7.741 -13.917 1.00 96.88 317 LYS A N 1
ATOM 2512 C CA . LYS A 1 317 ? 16.576 -7.753 -13.869 1.00 96.88 317 LYS A CA 1
ATOM 2513 C C . LYS A 1 317 ? 16.057 -6.344 -14.109 1.00 96.88 317 LYS A C 1
ATOM 2515 O O . LYS A 1 317 ? 16.368 -5.436 -13.336 1.00 96.88 317 LYS A O 1
ATOM 2520 N N . HIS A 1 318 ? 15.294 -6.167 -15.178 1.00 98.44 318 HIS A N 1
ATOM 2521 C CA . HIS A 1 318 ? 14.790 -4.862 -15.595 1.00 98.44 318 HIS A CA 1
ATOM 2522 C C . HIS A 1 318 ? 13.319 -4.637 -15.269 1.00 98.44 318 HIS A C 1
ATOM 2524 O O . HIS A 1 318 ? 12.832 -3.537 -15.489 1.00 98.44 318 HIS A O 1
ATOM 2530 N N . ILE A 1 319 ? 12.616 -5.640 -14.745 1.00 98.81 319 ILE A N 1
ATOM 2531 C CA . ILE A 1 319 ? 11.232 -5.525 -14.292 1.00 98.81 319 ILE A CA 1
ATOM 2532 C C . ILE A 1 319 ? 11.193 -5.799 -12.789 1.00 98.81 319 ILE A C 1
ATOM 2534 O O . ILE A 1 319 ? 11.871 -6.708 -12.309 1.00 98.81 319 ILE A O 1
ATOM 2538 N N . ALA A 1 320 ? 10.389 -5.051 -12.038 1.00 98.69 320 ALA A N 1
ATOM 2539 C CA . ALA A 1 320 ? 10.130 -5.352 -10.634 1.00 98.69 320 ALA A CA 1
ATOM 2540 C C . ALA A 1 320 ? 8.667 -5.124 -10.253 1.00 98.69 320 ALA A C 1
ATOM 2542 O O . ALA A 1 320 ? 8.002 -4.257 -10.815 1.00 98.69 320 ALA A O 1
ATOM 2543 N N . PHE A 1 321 ? 8.178 -5.894 -9.285 1.00 98.75 321 PHE A N 1
ATOM 2544 C CA . PHE A 1 321 ? 6.885 -5.677 -8.641 1.00 98.75 321 PHE A CA 1
ATOM 2545 C C . PHE A 1 321 ? 7.093 -4.985 -7.299 1.00 98.75 321 PHE A C 1
ATOM 2547 O O . PHE A 1 321 ? 7.878 -5.462 -6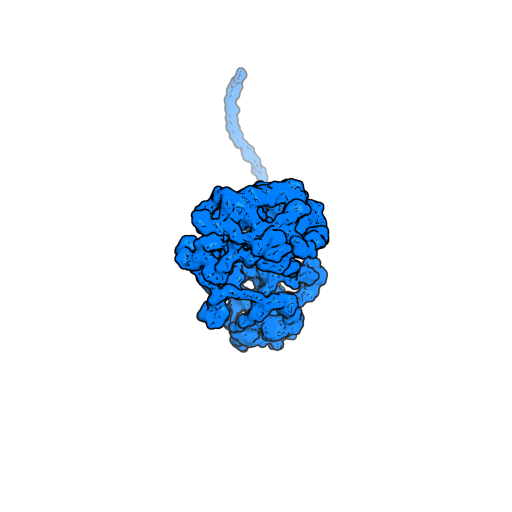.476 1.00 98.75 321 PHE A O 1
ATOM 2554 N N . ASP A 1 322 ? 6.372 -3.893 -7.073 1.00 98.25 322 ASP A N 1
ATOM 2555 C CA . ASP A 1 322 ? 6.373 -3.177 -5.797 1.00 98.25 322 ASP A CA 1
ATOM 2556 C C . ASP A 1 322 ? 5.030 -2.484 -5.554 1.00 98.25 322 ASP A C 1
ATOM 2558 O O . ASP A 1 322 ? 4.194 -2.452 -6.452 1.00 98.25 322 ASP A O 1
ATOM 2562 N N . ASP A 1 323 ? 4.825 -1.926 -4.365 1.00 97.50 323 ASP A N 1
ATOM 2563 C CA . ASP A 1 323 ? 3.663 -1.081 -4.080 1.00 97.50 323 ASP A CA 1
ATOM 2564 C C . ASP A 1 323 ? 3.747 0.237 -4.886 1.00 97.50 323 ASP A C 1
ATOM 2566 O O . ASP A 1 323 ? 4.834 0.791 -5.081 1.00 97.50 323 ASP A O 1
ATOM 2570 N N . GLU A 1 324 ? 2.610 0.755 -5.363 1.00 97.56 324 GLU A N 1
ATOM 2571 C CA . GLU A 1 324 ? 2.550 2.063 -6.036 1.00 97.56 324 GLU A CA 1
ATOM 2572 C C . GLU A 1 324 ? 3.109 3.162 -5.125 1.00 97.56 324 GLU A C 1
ATOM 2574 O O . GLU A 1 324 ? 2.735 3.266 -3.957 1.00 97.56 324 GLU A O 1
ATOM 2579 N N . GLY A 1 325 ? 3.998 4.008 -5.651 1.00 96.00 325 GLY A N 1
ATOM 2580 C CA . GLY A 1 325 ? 4.574 5.096 -4.876 1.00 96.00 325 GLY A CA 1
ATOM 2581 C C . GLY A 1 325 ? 5.590 4.672 -3.812 1.00 96.00 325 GLY A C 1
ATOM 2582 O O . GLY A 1 325 ? 5.935 5.512 -2.983 1.00 96.00 325 GLY A O 1
ATOM 2583 N N . ALA A 1 326 ? 6.118 3.438 -3.824 1.00 95.69 326 ALA A N 1
ATOM 2584 C CA . ALA A 1 326 ? 7.080 2.947 -2.820 1.00 95.69 326 ALA A CA 1
ATOM 2585 C C . ALA A 1 326 ? 8.300 3.859 -2.585 1.00 95.69 326 ALA A C 1
ATOM 2587 O O . ALA A 1 326 ? 8.836 3.930 -1.475 1.00 95.69 326 ALA A O 1
ATOM 2588 N N . PHE A 1 327 ? 8.706 4.623 -3.599 1.00 95.06 327 PHE A N 1
ATOM 2589 C CA . PHE A 1 327 ? 9.726 5.672 -3.507 1.00 95.06 327 PHE A CA 1
ATOM 2590 C C . PHE A 1 327 ? 9.418 6.716 -2.420 1.00 95.06 327 PHE A C 1
ATOM 2592 O O . PHE A 1 327 ? 10.319 7.239 -1.774 1.00 95.06 327 PHE A O 1
ATOM 2599 N N . ASN A 1 328 ? 8.140 7.017 -2.183 1.00 94.19 328 ASN A N 1
ATOM 2600 C CA . ASN A 1 328 ? 7.710 8.140 -1.356 1.00 94.19 328 ASN A CA 1
ATOM 2601 C C . ASN A 1 328 ? 7.964 7.923 0.139 1.00 94.19 328 ASN A C 1
ATOM 2603 O O . ASN A 1 328 ? 8.169 8.895 0.857 1.00 94.19 328 ASN A O 1
ATOM 2607 N N . TRP A 1 329 ? 7.943 6.679 0.617 1.00 92.25 329 TRP A N 1
ATOM 2608 C CA . TRP A 1 329 ? 8.245 6.324 2.012 1.00 92.25 329 TRP A CA 1
ATOM 2609 C C . TRP A 1 329 ? 9.571 5.566 2.157 1.00 92.25 329 TRP A C 1
ATOM 2611 O O . TRP A 1 329 ? 9.887 5.053 3.227 1.00 92.25 329 TRP A O 1
ATOM 2621 N N . THR A 1 330 ? 10.369 5.520 1.089 1.00 90.50 330 THR A N 1
ATOM 2622 C CA . THR A 1 330 ? 11.738 5.001 1.107 1.00 90.50 330 THR A CA 1
ATOM 2623 C C . THR A 1 330 ? 12.684 6.197 1.108 1.00 90.50 330 THR A C 1
ATOM 2625 O O . THR A 1 330 ? 12.841 6.852 0.084 1.00 90.50 330 THR A O 1
ATOM 2628 N N . ALA A 1 331 ? 13.306 6.543 2.237 1.00 79.00 331 ALA A N 1
ATOM 2629 C CA . ALA A 1 331 ? 14.115 7.765 2.272 1.00 79.00 331 ALA A CA 1
ATOM 2630 C C . ALA A 1 331 ? 15.483 7.561 1.603 1.00 79.00 331 ALA A C 1
ATOM 2632 O O . ALA A 1 331 ? 16.250 6.679 1.993 1.00 79.00 331 ALA A O 1
ATOM 2633 N N . GLY A 1 332 ? 15.828 8.428 0.646 1.00 65.88 332 GLY A N 1
ATOM 2634 C CA . GLY A 1 332 ? 17.062 8.310 -0.143 1.00 65.88 332 GLY A CA 1
ATOM 2635 C C . GLY A 1 332 ? 18.359 8.326 0.682 1.00 65.88 332 GLY A C 1
ATOM 2636 O O . GLY A 1 332 ? 19.342 7.690 0.303 1.00 65.88 332 GLY A O 1
ATOM 2637 N N . ASP A 1 333 ? 18.364 8.989 1.846 1.00 70.94 333 ASP A N 1
ATOM 2638 C CA . ASP A 1 333 ? 19.578 9.166 2.657 1.00 70.94 333 ASP A CA 1
ATOM 2639 C C . ASP A 1 333 ? 20.033 7.884 3.386 1.00 70.94 333 ASP A C 1
ATOM 2641 O O . ASP A 1 333 ? 21.241 7.684 3.562 1.00 70.94 333 ASP A O 1
ATOM 2645 N N . TRP A 1 334 ? 19.105 7.000 3.783 1.00 69.88 334 TRP A N 1
ATOM 2646 C CA . TRP A 1 334 ? 19.421 5.686 4.371 1.00 69.88 334 TRP A CA 1
ATOM 2647 C C . TRP A 1 334 ? 19.210 4.523 3.395 1.00 69.88 334 TRP A C 1
ATOM 2649 O O . TRP A 1 334 ? 19.885 3.502 3.514 1.00 69.88 334 TRP A O 1
ATOM 2659 N N . ALA A 1 335 ? 18.382 4.701 2.366 1.00 77.06 335 ALA A N 1
ATOM 2660 C CA . ALA A 1 335 ? 18.198 3.753 1.271 1.00 77.06 335 ALA A CA 1
ATOM 2661 C C . ALA A 1 335 ? 19.212 3.981 0.130 1.00 77.06 335 ALA A C 1
ATOM 2663 O O . ALA A 1 335 ? 18.872 3.911 -1.052 1.00 77.06 335 ALA A O 1
ATOM 2664 N N . LYS A 1 336 ? 20.478 4.282 0.460 1.00 81.94 336 LYS A N 1
ATOM 2665 C CA . LYS A 1 336 ? 21.506 4.592 -0.548 1.00 81.94 336 LYS A CA 1
ATOM 2666 C C . LYS A 1 336 ? 21.630 3.464 -1.570 1.00 81.94 336 LYS A C 1
ATOM 2668 O O . LYS A 1 336 ? 21.870 2.308 -1.223 1.00 81.94 336 LYS A O 1
ATOM 2673 N N . GLY A 1 337 ? 21.495 3.821 -2.844 1.00 89.31 337 GLY A N 1
ATOM 2674 C CA . GLY A 1 337 ? 21.526 2.878 -3.957 1.00 89.31 337 GLY A CA 1
ATOM 2675 C C . GLY A 1 337 ? 20.217 2.122 -4.192 1.00 89.31 337 GLY A C 1
ATOM 2676 O O . GLY A 1 337 ? 20.207 1.206 -5.016 1.00 89.31 337 GLY A O 1
ATOM 2677 N N . TYR A 1 338 ? 19.124 2.447 -3.496 1.00 95.00 338 TYR A N 1
ATOM 2678 C CA . TYR A 1 338 ? 17.808 1.908 -3.834 1.00 95.00 338 TYR A CA 1
ATOM 2679 C C . TYR A 1 338 ? 17.304 2.545 -5.126 1.00 95.00 338 TYR A C 1
ATOM 2681 O O . TYR A 1 338 ? 17.534 3.728 -5.368 1.00 95.00 338 TYR A O 1
ATOM 2689 N N . TYR A 1 339 ? 16.653 1.742 -5.970 1.00 96.56 339 TYR A N 1
ATOM 2690 C CA . TYR A 1 339 ? 16.145 2.151 -7.284 1.00 96.56 339 TYR A CA 1
ATOM 2691 C C . TYR A 1 339 ? 17.197 2.851 -8.159 1.00 96.56 339 TYR A C 1
ATOM 2693 O O . TYR A 1 339 ? 16.875 3.684 -9.004 1.00 96.56 339 TYR A O 1
ATOM 2701 N N . GLN A 1 340 ? 18.468 2.505 -7.950 1.00 96.31 340 GLN A N 1
ATOM 2702 C CA . GLN A 1 340 ? 19.608 3.022 -8.689 1.00 96.31 340 GLN A CA 1
ATOM 2703 C C . GLN A 1 340 ? 20.211 1.881 -9.520 1.00 96.31 340 GLN A C 1
ATOM 2705 O O . GLN A 1 340 ? 20.943 1.049 -8.968 1.00 96.31 340 GLN A O 1
ATOM 2710 N N . PRO A 1 341 ? 19.911 1.810 -10.831 1.00 97.62 341 PRO A N 1
ATOM 2711 C CA . PRO A 1 341 ? 20.543 0.850 -11.729 1.00 97.62 341 PRO A CA 1
ATOM 2712 C C . PRO A 1 341 ? 22.071 0.980 -11.735 1.00 97.62 341 PRO A C 1
ATOM 2714 O O . PRO A 1 341 ? 22.618 2.059 -11.506 1.00 97.62 341 PRO A O 1
ATOM 2717 N N . SER A 1 342 ? 22.787 -0.103 -12.051 1.00 96.81 342 SER A N 1
ATOM 2718 C CA . SER A 1 342 ? 24.261 -0.093 -12.036 1.00 96.81 342 SER A CA 1
ATOM 2719 C C . SER A 1 342 ? 24.883 0.869 -13.051 1.00 96.81 342 SER A C 1
ATOM 2721 O O . SER A 1 342 ? 25.988 1.351 -12.819 1.00 96.81 342 SER A O 1
ATOM 2723 N N . ALA A 1 343 ? 24.190 1.144 -14.158 1.00 96.81 343 ALA A N 1
ATOM 2724 C CA . ALA A 1 343 ? 24.626 2.080 -15.194 1.00 96.81 343 ALA A CA 1
ATOM 2725 C C . ALA A 1 343 ? 24.032 3.494 -15.025 1.00 96.81 343 ALA A C 1
ATOM 2727 O O . ALA A 1 343 ? 24.072 4.290 -15.960 1.00 96.81 343 ALA A O 1
ATOM 2728 N N . TYR A 1 344 ? 23.479 3.817 -13.849 1.00 97.69 344 TYR A N 1
ATOM 2729 C CA . TYR A 1 344 ? 22.967 5.152 -13.547 1.00 97.69 344 TYR A CA 1
ATOM 2730 C C . TYR A 1 344 ? 24.076 6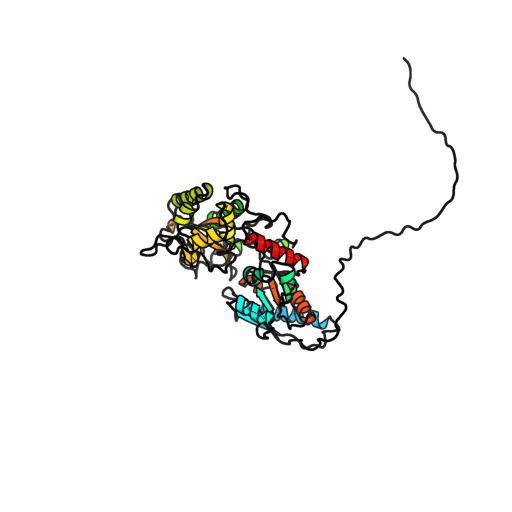.214 -13.626 1.00 97.69 344 TYR A C 1
ATOM 2732 O O . TYR A 1 344 ? 25.148 6.072 -13.033 1.00 97.69 344 TYR A O 1
ATOM 2740 N N . ILE A 1 345 ? 23.792 7.308 -14.330 1.00 97.31 345 ILE A N 1
ATOM 2741 C CA . ILE A 1 345 ? 24.691 8.439 -14.550 1.00 97.31 345 ILE A CA 1
ATOM 2742 C C . ILE A 1 345 ? 24.200 9.615 -13.702 1.00 97.31 345 ILE A C 1
ATOM 2744 O O . ILE A 1 345 ? 23.245 10.306 -14.055 1.00 97.31 345 ILE A O 1
ATOM 2748 N N . GLU A 1 346 ? 24.883 9.882 -12.589 1.00 95.19 346 GLU A N 1
ATOM 2749 C CA . GLU A 1 346 ? 24.479 10.909 -11.614 1.00 95.19 346 GLU A CA 1
ATOM 2750 C C . GLU A 1 346 ? 24.329 12.311 -12.230 1.00 95.19 346 GLU A C 1
ATOM 2752 O O . GLU A 1 346 ? 23.364 13.019 -11.942 1.00 95.19 346 GLU A O 1
ATOM 2757 N N . SER A 1 347 ? 25.218 12.691 -13.153 1.00 95.94 347 SER A N 1
ATOM 2758 C CA . SER A 1 347 ? 25.163 13.984 -13.856 1.00 95.94 347 SER A CA 1
ATOM 2759 C C . SER A 1 347 ? 23.951 14.140 -14.790 1.00 95.94 347 SER A C 1
ATOM 2761 O O . SER A 1 347 ? 23.677 15.238 -15.283 1.00 95.94 347 SER A O 1
ATOM 2763 N N . GLU A 1 348 ? 23.205 13.061 -15.028 1.00 96.19 348 GLU A N 1
ATOM 2764 C CA . GLU A 1 348 ? 21.961 13.037 -15.795 1.00 96.19 348 GLU A CA 1
ATOM 2765 C C . GLU A 1 348 ? 20.725 12.809 -14.915 1.00 96.19 348 GLU A C 1
ATOM 2767 O O . GLU A 1 348 ? 19.612 12.813 -15.430 1.00 96.19 348 GLU A O 1
ATOM 2772 N N . GLY A 1 349 ? 20.879 12.696 -13.591 1.00 92.56 349 GLY A N 1
ATOM 2773 C CA . GLY A 1 349 ? 19.793 12.412 -12.643 1.00 92.56 349 GLY A CA 1
ATOM 2774 C C . GLY A 1 349 ? 18.689 13.471 -12.540 1.00 92.56 349 GLY A C 1
ATOM 2775 O O . GLY A 1 349 ? 17.670 13.250 -11.895 1.00 92.56 349 GLY A O 1
ATOM 2776 N N . LYS A 1 350 ? 18.868 14.639 -13.165 1.00 94.31 350 LYS A N 1
ATOM 2777 C CA . LYS A 1 350 ? 17.837 15.687 -13.290 1.00 94.31 350 LYS A CA 1
ATOM 2778 C C . LYS A 1 350 ? 17.305 15.837 -14.724 1.00 94.31 350 LYS A C 1
ATOM 2780 O O . LYS A 1 350 ? 16.568 16.774 -15.005 1.00 94.31 350 LYS A O 1
ATOM 2785 N N . LYS A 1 351 ? 17.700 14.952 -15.647 1.00 95.25 351 LYS A N 1
ATOM 2786 C CA . LYS A 1 351 ? 17.294 14.970 -17.060 1.00 95.25 351 LYS A CA 1
ATOM 2787 C C . LYS A 1 351 ? 16.337 13.811 -17.330 1.00 95.25 351 LYS A C 1
ATOM 2789 O O . LYS A 1 351 ? 16.775 12.728 -17.708 1.00 95.25 351 LYS A O 1
ATOM 2794 N N . TYR A 1 352 ? 15.041 14.062 -17.169 1.00 95.62 352 TYR A N 1
ATOM 2795 C CA . TYR A 1 352 ? 14.000 13.046 -17.347 1.00 95.62 352 TYR A CA 1
ATOM 2796 C C . TYR A 1 352 ? 14.045 12.355 -18.724 1.00 95.62 352 TYR A C 1
ATOM 2798 O O . TYR A 1 352 ? 13.920 11.133 -18.802 1.00 95.62 352 TYR A O 1
ATOM 2806 N N . ASP A 1 353 ? 14.318 13.126 -19.783 1.00 94.12 353 ASP A N 1
ATOM 2807 C CA . ASP A 1 353 ? 14.406 12.653 -21.173 1.00 94.12 353 ASP A CA 1
ATOM 2808 C C . ASP A 1 353 ? 15.810 12.157 -21.570 1.00 94.12 353 ASP A C 1
ATOM 2810 O O . ASP A 1 353 ? 16.160 12.136 -22.756 1.00 94.12 353 ASP A O 1
ATOM 2814 N N . SER A 1 354 ? 16.670 11.802 -20.604 1.00 95.69 354 SER A N 1
ATOM 2815 C CA . SER A 1 354 ? 17.970 11.229 -20.957 1.00 95.69 354 SER A CA 1
ATOM 2816 C C . SER A 1 354 ? 17.792 9.917 -21.724 1.00 95.69 354 SER A C 1
ATOM 2818 O O . SER A 1 354 ? 17.133 8.976 -21.275 1.00 95.69 354 SER A O 1
ATOM 2820 N N . LYS A 1 355 ? 18.460 9.847 -22.878 1.00 96.44 355 LYS A N 1
ATOM 2821 C CA . LYS A 1 355 ? 18.500 8.653 -23.726 1.00 96.44 355 LYS A CA 1
ATOM 2822 C C . LYS A 1 355 ? 19.456 7.590 -23.202 1.00 96.44 355 LYS A C 1
ATOM 2824 O O . LYS A 1 355 ? 19.306 6.419 -23.531 1.00 96.44 355 LYS A O 1
ATOM 2829 N N . THR A 1 356 ? 20.451 8.012 -22.426 1.00 96.25 356 THR A N 1
ATOM 2830 C CA . THR A 1 356 ? 21.604 7.204 -22.011 1.00 96.25 356 THR A CA 1
ATOM 2831 C C . THR A 1 356 ? 21.581 6.827 -20.541 1.00 96.25 356 THR A C 1
ATOM 2833 O O . THR A 1 356 ? 22.228 5.851 -20.180 1.00 96.25 356 THR A O 1
ATOM 2836 N N . ASN A 1 357 ? 20.856 7.569 -19.701 1.00 97.88 357 ASN A N 1
ATOM 2837 C CA . ASN A 1 357 ? 20.789 7.282 -18.275 1.00 97.88 357 ASN A CA 1
ATOM 2838 C C . ASN A 1 357 ? 19.901 6.062 -18.004 1.00 97.88 357 ASN A C 1
ATOM 2840 O O . ASN A 1 357 ? 18.725 6.042 -18.388 1.00 97.88 357 ASN A O 1
ATOM 2844 N N . ASP A 1 358 ? 20.444 5.076 -17.297 1.00 98.19 358 ASP A N 1
ATOM 2845 C CA . ASP A 1 358 ? 19.659 3.967 -16.774 1.00 98.19 358 ASP A CA 1
ATOM 2846 C C . ASP A 1 358 ? 18.889 4.423 -15.533 1.00 98.19 358 ASP A C 1
ATOM 2848 O O . ASP A 1 358 ? 19.469 4.723 -14.490 1.00 98.19 358 ASP A O 1
ATOM 2852 N N . VAL A 1 359 ? 17.564 4.445 -15.640 1.00 98.31 359 VAL A N 1
ATOM 2853 C CA . VAL A 1 359 ? 16.659 4.932 -14.589 1.00 98.31 359 VAL A CA 1
ATOM 2854 C C . VAL A 1 359 ? 15.479 3.984 -14.423 1.00 98.31 359 VAL A C 1
ATOM 2856 O O . VAL A 1 359 ? 15.239 3.133 -15.281 1.00 98.31 359 VAL A O 1
ATOM 2859 N N . VAL A 1 360 ? 14.750 4.119 -13.317 1.00 98.50 360 VAL A N 1
ATOM 2860 C CA . VAL A 1 360 ? 13.528 3.354 -13.036 1.00 98.50 360 VAL A CA 1
ATOM 2861 C C . VAL A 1 360 ? 12.303 4.185 -13.418 1.00 98.50 360 VAL A C 1
ATOM 2863 O O . VAL A 1 360 ? 12.268 5.394 -13.200 1.00 98.50 360 VAL A O 1
ATOM 2866 N N . ARG A 1 361 ? 11.297 3.545 -14.012 1.00 98.44 361 ARG A N 1
ATOM 2867 C CA . ARG A 1 361 ? 9.993 4.133 -14.343 1.00 98.44 361 ARG A CA 1
ATOM 2868 C C . ARG A 1 361 ? 8.876 3.189 -13.939 1.00 98.44 361 ARG A C 1
ATOM 2870 O O . ARG A 1 361 ? 9.074 1.976 -13.892 1.00 98.44 361 ARG A O 1
ATOM 2877 N N . VAL A 1 362 ? 7.694 3.742 -13.716 1.00 98.75 362 VAL A N 1
ATOM 2878 C CA . VAL A 1 362 ? 6.472 2.959 -13.533 1.00 98.75 362 VAL A CA 1
ATOM 2879 C C . VAL A 1 362 ? 5.913 2.624 -14.912 1.00 98.75 362 VAL A C 1
ATOM 2881 O O . VAL A 1 362 ? 5.634 3.525 -15.700 1.00 98.75 362 VAL A O 1
ATOM 2884 N N . LEU A 1 363 ? 5.793 1.335 -15.236 1.00 98.88 363 LEU A N 1
ATOM 2885 C CA . LEU A 1 363 ? 5.169 0.888 -16.483 1.00 98.88 363 LEU A CA 1
ATOM 2886 C C . LEU A 1 363 ? 3.653 1.023 -16.382 1.00 98.88 363 LEU A C 1
ATOM 2888 O O . LEU A 1 363 ? 3.038 1.627 -17.246 1.00 98.88 363 LEU A O 1
ATOM 2892 N N . THR A 1 364 ? 3.067 0.433 -15.341 1.00 98.81 364 THR A N 1
ATOM 2893 C CA . THR A 1 364 ? 1.624 0.392 -15.073 1.00 98.81 364 THR A CA 1
ATOM 2894 C C . THR A 1 364 ? 1.393 0.139 -13.587 1.00 98.81 364 THR A C 1
ATOM 2896 O O . THR A 1 364 ? 2.219 -0.515 -12.941 1.00 98.81 364 THR A O 1
ATOM 2899 N N . VAL A 1 365 ? 0.251 0.584 -13.063 1.00 98.44 365 VAL A N 1
ATOM 2900 C CA . VAL A 1 365 ? -0.266 0.123 -11.764 1.00 98.44 365 VAL A CA 1
ATOM 2901 C C . VAL A 1 365 ? -1.205 -1.078 -11.948 1.00 98.44 365 VAL A C 1
ATOM 2903 O O . VAL A 1 365 ? -1.524 -1.456 -13.081 1.00 98.44 365 VAL A O 1
ATOM 2906 N N . THR A 1 366 ? -1.609 -1.728 -10.857 1.00 98.06 366 THR A N 1
ATOM 2907 C CA . THR A 1 366 ? -2.572 -2.844 -10.853 1.00 98.06 366 THR A CA 1
ATOM 2908 C C . THR A 1 366 ? -4.004 -2.352 -10.672 1.00 98.06 366 THR A C 1
ATOM 2910 O O . THR A 1 366 ? -4.232 -1.169 -10.443 1.00 98.06 366 THR A O 1
ATOM 2913 N N . ASN A 1 367 ? -4.990 -3.254 -10.725 1.00 96.12 367 ASN A N 1
ATOM 2914 C CA . ASN A 1 367 ? -6.322 -2.929 -10.206 1.00 96.12 367 ASN A CA 1
ATOM 2915 C C . ASN A 1 367 ? -6.227 -2.484 -8.729 1.00 96.12 367 ASN A C 1
ATOM 2917 O O . ASN A 1 367 ? -5.319 -2.950 -8.026 1.00 96.12 367 ASN A O 1
ATOM 2921 N N . PRO A 1 368 ? -7.142 -1.610 -8.271 1.00 95.19 368 PRO A N 1
ATOM 2922 C CA . PRO A 1 368 ? -7.188 -1.148 -6.889 1.00 95.19 368 PRO A CA 1
ATOM 2923 C C . PRO A 1 368 ? -7.514 -2.302 -5.942 1.00 95.19 368 PRO A C 1
ATOM 2925 O O . PRO A 1 368 ? -8.345 -3.158 -6.249 1.00 95.19 368 PRO A O 1
ATOM 2928 N N . ALA A 1 369 ? -6.889 -2.284 -4.770 1.00 95.56 369 ALA A N 1
ATOM 2929 C CA . ALA A 1 369 ? -7.191 -3.161 -3.648 1.00 95.56 369 ALA A CA 1
ATOM 2930 C C . ALA A 1 369 ? -7.570 -2.323 -2.418 1.00 95.56 369 ALA A C 1
ATOM 2932 O O . ALA A 1 369 ? -7.061 -1.207 -2.270 1.00 95.56 369 ALA A O 1
ATOM 2933 N N . PRO A 1 370 ? -8.437 -2.825 -1.521 1.00 96.19 370 PRO A N 1
ATOM 2934 C CA . PRO A 1 370 ? -8.734 -2.141 -0.272 1.00 96.19 370 PRO A CA 1
ATOM 2935 C C . PRO A 1 370 ? -7.485 -2.036 0.610 1.00 96.19 370 PRO A C 1
ATOM 2937 O O . PRO A 1 370 ? -6.711 -2.984 0.742 1.00 96.19 370 PRO A O 1
ATOM 2940 N N . TYR A 1 371 ? -7.326 -0.894 1.268 1.00 96.12 371 TYR A N 1
ATOM 2941 C CA . TYR A 1 371 ? -6.379 -0.706 2.357 1.00 96.12 371 TYR A CA 1
ATOM 2942 C C . TYR A 1 371 ? -6.789 -1.559 3.565 1.00 96.12 371 TYR A C 1
ATOM 2944 O O . TYR A 1 371 ? -7.861 -2.162 3.585 1.00 96.12 371 TYR A O 1
ATOM 2952 N N . ASP A 1 372 ? -5.950 -1.638 4.586 1.00 97.44 372 ASP A N 1
ATOM 2953 C CA . ASP A 1 372 ? -6.071 -2.675 5.612 1.00 97.44 372 ASP A CA 1
ATOM 2954 C C . ASP A 1 372 ? -7.328 -2.545 6.498 1.00 97.44 372 ASP A C 1
ATOM 2956 O O . ASP A 1 372 ? -7.845 -1.453 6.756 1.00 97.44 372 ASP A O 1
ATOM 2960 N N . ALA A 1 373 ? -7.814 -3.678 7.001 1.00 97.94 373 ALA A N 1
ATOM 2961 C CA . ALA A 1 373 ? -8.934 -3.750 7.931 1.00 97.94 373 ALA A CA 1
ATOM 2962 C C . ALA A 1 373 ? -8.437 -3.906 9.374 1.00 97.94 373 ALA A C 1
ATOM 2964 O O . ALA A 1 373 ? -7.414 -4.539 9.639 1.00 97.94 373 ALA A O 1
ATOM 2965 N N . VAL A 1 374 ? -9.180 -3.336 10.321 1.00 98.56 374 VAL A N 1
ATOM 2966 C CA . VAL A 1 374 ? -8.878 -3.430 11.751 1.00 98.56 374 VAL A CA 1
ATOM 2967 C C . VAL A 1 374 ? -9.824 -4.433 12.391 1.00 98.56 374 VAL A C 1
ATOM 2969 O O . VAL A 1 374 ? -11.043 -4.258 12.331 1.00 98.56 374 VAL A O 1
ATOM 2972 N N . PHE A 1 375 ? -9.271 -5.449 13.047 1.00 98.56 375 PHE A N 1
ATOM 2973 C CA . PHE A 1 375 ? -10.039 -6.487 13.730 1.00 98.56 375 PHE A CA 1
ATOM 2974 C C . PHE A 1 375 ? -9.684 -6.573 15.203 1.00 98.56 375 PHE A C 1
ATOM 2976 O O . PHE A 1 375 ? -8.522 -6.454 15.572 1.00 98.56 375 PHE A O 1
ATOM 2983 N N . ALA A 1 376 ? -10.684 -6.849 16.029 1.00 98.19 376 ALA A N 1
ATOM 2984 C CA . ALA A 1 376 ? -10.530 -7.235 17.415 1.00 98.19 376 ALA A CA 1
ATOM 2985 C C . ALA A 1 376 ? -10.582 -8.757 17.565 1.00 98.19 376 ALA A C 1
ATOM 2987 O O . ALA A 1 376 ? -11.212 -9.470 16.777 1.00 98.19 376 ALA A O 1
ATOM 2988 N N . ARG A 1 377 ? -9.935 -9.258 18.615 1.00 97.38 377 ARG A N 1
ATOM 2989 C CA . ARG A 1 377 ? -9.943 -10.677 18.958 1.00 97.38 377 ARG A CA 1
ATOM 2990 C C . ARG A 1 377 ? -11.353 -11.175 19.285 1.00 97.38 377 ARG A C 1
ATOM 2992 O O . ARG A 1 377 ? -12.170 -10.443 19.842 1.00 97.38 377 ARG A O 1
ATOM 2999 N N . ALA A 1 378 ? -11.615 -12.451 19.009 1.00 95.44 378 ALA A N 1
ATOM 3000 C CA . ALA A 1 378 ? -12.955 -13.039 19.095 1.00 95.44 378 ALA A CA 1
ATOM 3001 C C . ALA A 1 378 ? -13.615 -12.895 20.483 1.00 95.44 378 ALA A C 1
ATOM 3003 O O . ALA A 1 378 ? -14.832 -12.744 20.580 1.00 95.44 378 ALA A O 1
ATOM 3004 N N . GLY A 1 379 ? -12.819 -12.932 21.558 1.00 93.38 379 GLY A N 1
ATOM 3005 C CA . GLY A 1 379 ? -13.299 -12.834 22.938 1.00 93.38 379 GLY A CA 1
ATOM 3006 C C . GLY A 1 379 ? -13.372 -11.421 23.519 1.00 93.38 379 GLY A C 1
ATOM 3007 O O . GLY A 1 379 ? -13.585 -11.306 24.721 1.00 93.38 379 GLY A O 1
ATOM 3008 N N . LEU A 1 380 ? -13.135 -10.354 22.747 1.00 95.00 380 LEU A N 1
ATOM 3009 C CA . LEU A 1 380 ? -13.248 -8.986 23.266 1.00 95.00 380 LEU A CA 1
ATOM 3010 C C . LEU A 1 380 ? -14.724 -8.551 23.315 1.00 95.00 380 LEU A C 1
ATOM 3012 O O . LEU A 1 380 ? -15.514 -8.87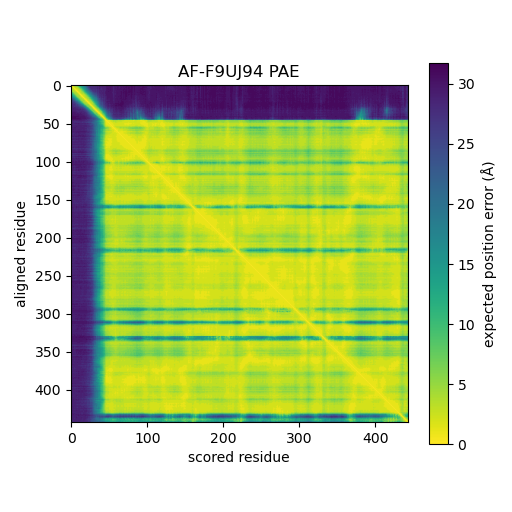7 22.427 1.00 95.00 380 LEU A O 1
ATOM 3016 N N . SER A 1 381 ? -15.116 -7.826 24.367 1.00 93.56 381 SER A N 1
ATOM 3017 C CA . SER A 1 381 ? -16.498 -7.360 24.538 1.00 93.56 381 SER A CA 1
ATOM 3018 C C . SER A 1 381 ? -16.946 -6.454 23.386 1.00 93.56 381 SER A C 1
ATOM 3020 O O . SER A 1 381 ? -16.276 -5.471 23.075 1.00 93.56 381 SER A O 1
ATOM 3022 N N . GLN A 1 382 ? -18.131 -6.708 22.818 1.00 93.56 382 GLN A N 1
ATOM 3023 C CA . GLN A 1 382 ? -18.687 -5.892 21.729 1.00 93.56 382 GLN A CA 1
ATOM 3024 C C . GLN A 1 382 ? -18.839 -4.414 22.117 1.00 93.56 382 GLN A C 1
ATOM 3026 O O . GLN A 1 382 ? -18.600 -3.529 21.300 1.00 93.56 382 GLN A O 1
ATOM 3031 N N . ILE A 1 383 ? -19.210 -4.121 23.370 1.00 95.25 383 ILE A N 1
ATOM 3032 C CA . ILE A 1 383 ? -19.299 -2.733 23.848 1.00 95.25 383 ILE A CA 1
ATOM 3033 C C . ILE A 1 383 ? -17.913 -2.077 23.816 1.00 95.25 383 ILE A C 1
ATOM 3035 O O . ILE A 1 383 ? -17.781 -0.936 23.379 1.00 95.25 383 ILE A O 1
ATOM 3039 N N . GLN A 1 384 ? -16.874 -2.800 24.239 1.00 96.88 384 GLN A N 1
ATOM 3040 C CA . GLN A 1 384 ? -15.506 -2.294 24.218 1.00 96.88 384 GLN A CA 1
ATOM 3041 C C . GLN A 1 384 ? -14.994 -2.116 22.784 1.00 96.88 384 GLN A C 1
ATOM 3043 O O . GLN A 1 384 ? -14.416 -1.078 22.481 1.00 96.88 384 GLN A O 1
ATOM 3048 N N . ILE A 1 385 ? -15.283 -3.061 21.886 1.00 97.19 385 ILE A N 1
ATOM 3049 C CA . ILE A 1 385 ? -14.988 -2.958 20.448 1.00 97.19 385 ILE A CA 1
ATOM 3050 C C . ILE A 1 385 ? -15.625 -1.703 19.850 1.00 97.19 385 ILE A C 1
ATOM 3052 O O . ILE A 1 385 ? -14.948 -0.931 19.173 1.00 97.19 385 ILE A O 1
ATOM 3056 N N . ASN A 1 386 ? -16.900 -1.448 20.151 1.00 96.94 386 ASN A N 1
ATOM 3057 C CA . ASN A 1 386 ? -17.607 -0.268 19.659 1.00 96.94 386 ASN A CA 1
ATOM 3058 C C . ASN A 1 386 ? 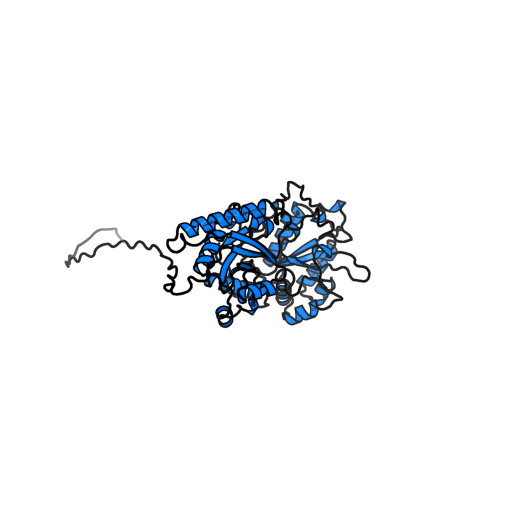-16.980 1.036 20.176 1.00 96.94 386 ASN A C 1
ATOM 3060 O O . ASN A 1 386 ? -16.927 2.018 19.437 1.00 96.94 386 ASN A O 1
ATOM 3064 N N . LEU A 1 387 ? -16.507 1.059 21.426 1.00 98.38 387 LEU A N 1
ATOM 3065 C CA . LEU A 1 387 ? -15.800 2.209 21.996 1.00 98.38 387 LEU A CA 1
ATOM 3066 C C . LEU A 1 387 ? -14.404 2.393 21.379 1.00 98.38 387 LEU A C 1
ATOM 3068 O O . LEU A 1 387 ? -14.025 3.525 21.098 1.00 98.38 387 LEU A O 1
ATOM 3072 N N . ILE A 1 388 ? -13.662 1.309 21.117 1.00 98.56 388 ILE A N 1
ATOM 3073 C CA . ILE A 1 388 ? -12.367 1.355 20.413 1.00 98.56 388 ILE A CA 1
ATOM 3074 C C . ILE A 1 388 ? -12.561 1.901 18.995 1.00 98.56 388 ILE A C 1
ATOM 3076 O O . ILE A 1 388 ? -11.851 2.818 18.591 1.00 98.56 388 ILE A O 1
ATOM 3080 N N . SER A 1 389 ? -13.550 1.379 18.265 1.00 98.50 389 SER A N 1
ATOM 3081 C CA . SER A 1 389 ? -13.906 1.838 16.920 1.00 98.50 389 SER A CA 1
ATOM 3082 C C . SER A 1 389 ? -14.224 3.333 16.908 1.00 98.50 389 SER A C 1
ATOM 3084 O O . SER A 1 389 ? -13.620 4.094 16.154 1.00 98.50 389 SER A O 1
ATOM 3086 N N . GLN A 1 390 ? -15.102 3.792 17.804 1.00 98.56 390 GLN A N 1
ATOM 3087 C CA . GLN A 1 390 ? -15.435 5.213 17.926 1.00 98.56 390 GLN A CA 1
ATOM 3088 C C . GLN A 1 390 ? -14.221 6.065 18.307 1.00 98.56 390 GLN A C 1
ATOM 3090 O O . GLN A 1 390 ? -14.031 7.137 17.741 1.00 98.56 390 GLN A O 1
ATOM 3095 N N . ALA A 1 391 ? -13.372 5.598 19.225 1.00 98.62 391 ALA A N 1
ATOM 3096 C CA . ALA A 1 391 ? -12.182 6.336 19.629 1.00 98.62 391 ALA A CA 1
ATOM 3097 C C . ALA A 1 391 ? -11.204 6.507 18.455 1.00 98.62 391 ALA A C 1
ATOM 3099 O O . ALA A 1 391 ? -10.817 7.639 18.166 1.00 98.62 391 ALA A O 1
ATOM 3100 N N . LEU A 1 392 ? -10.880 5.425 17.734 1.00 98.38 392 LEU A N 1
ATOM 3101 C CA . LEU A 1 392 ? -10.006 5.451 16.553 1.00 98.38 392 LEU A CA 1
ATOM 3102 C C . LEU A 1 392 ? -10.569 6.340 15.439 1.00 98.38 392 LEU A C 1
ATOM 3104 O O . LEU A 1 392 ? -9.856 7.177 14.892 1.00 98.38 392 LEU A O 1
ATOM 3108 N N . THR A 1 393 ? -11.854 6.179 15.120 1.00 97.38 393 THR A N 1
ATOM 3109 C CA . THR A 1 393 ? -12.513 6.900 14.017 1.00 97.38 393 THR A CA 1
ATOM 3110 C C . THR A 1 393 ? -12.808 8.366 14.338 1.00 97.38 393 THR A C 1
ATOM 3112 O O . THR A 1 393 ? -13.015 9.166 13.427 1.00 97.38 393 THR A O 1
ATOM 3115 N N . SER A 1 394 ? -12.787 8.748 15.621 1.00 97.31 394 SER A N 1
ATOM 3116 C CA . SER A 1 394 ? -12.933 10.143 16.052 1.00 97.31 394 SER A CA 1
ATOM 3117 C C . SER A 1 394 ? -11.679 10.992 15.852 1.00 97.31 394 SER A C 1
ATOM 3119 O O . SER A 1 394 ? -11.777 12.218 15.913 1.00 97.31 394 SER A O 1
ATOM 3121 N N . LEU A 1 395 ? -10.513 10.368 15.653 1.00 96.25 395 LEU A N 1
ATOM 3122 C CA . LEU A 1 395 ? -9.263 11.092 15.446 1.00 96.25 395 LEU A CA 1
ATOM 3123 C C . LEU A 1 395 ? -9.287 11.785 14.079 1.00 96.25 395 LEU A C 1
ATOM 3125 O O . LEU A 1 395 ? -9.574 11.161 13.050 1.00 96.25 395 LEU A O 1
ATOM 3129 N N . SER A 1 396 ? -8.963 13.080 14.054 1.00 93.81 396 SER A N 1
ATOM 3130 C CA . SER A 1 396 ? -8.648 13.755 12.790 1.00 93.81 396 SER A CA 1
ATOM 3131 C C . SER A 1 396 ? -7.377 13.163 12.163 1.00 93.81 396 SER A C 1
ATOM 3133 O O . SER A 1 396 ? -6.640 12.414 12.807 1.00 93.81 396 SER A O 1
ATOM 3135 N N . ILE A 1 397 ? -7.103 13.502 10.899 1.00 92.00 397 ILE A N 1
ATOM 3136 C CA . ILE A 1 397 ? -5.879 13.041 10.223 1.00 92.00 397 ILE A CA 1
ATOM 3137 C C . ILE A 1 397 ? -4.643 13.562 10.976 1.00 92.00 397 ILE A C 1
ATOM 3139 O O . ILE A 1 397 ? -3.679 12.830 11.174 1.00 92.00 397 ILE A O 1
ATOM 3143 N N . GLU A 1 398 ? -4.699 14.806 11.452 1.00 90.38 398 GLU A N 1
ATOM 3144 C CA . GLU A 1 398 ? -3.634 15.461 12.211 1.00 90.38 398 GLU A CA 1
ATOM 3145 C C . GLU A 1 398 ? -3.502 14.913 13.639 1.00 90.38 398 GLU A C 1
ATOM 3147 O O . GLU A 1 398 ? -2.393 14.795 14.158 1.00 90.38 398 GLU A O 1
ATOM 3152 N N . GLU A 1 399 ? -4.616 14.559 14.287 1.00 93.00 399 GLU A N 1
ATOM 3153 C CA . GLU A 1 399 ? -4.597 13.933 15.616 1.00 93.00 399 GLU A CA 1
ATOM 3154 C C . GLU A 1 399 ? -4.070 12.488 15.572 1.00 93.00 399 GLU A C 1
ATOM 3156 O O . GLU A 1 399 ? -3.510 12.003 16.558 1.00 93.00 399 GLU A O 1
ATOM 3161 N N . ASN A 1 400 ? -4.234 11.798 14.441 1.00 94.56 400 ASN A N 1
ATOM 3162 C CA . ASN A 1 400 ? -3.767 10.435 14.218 1.00 94.56 400 ASN A CA 1
ATOM 3163 C C . ASN A 1 400 ? -2.286 10.401 13.799 1.00 94.56 400 ASN A C 1
ATOM 3165 O O . ASN A 1 400 ? -1.936 10.035 12.674 1.00 94.56 400 ASN A O 1
ATOM 3169 N N . THR A 1 401 ? -1.387 10.738 14.725 1.00 92.94 401 THR A N 1
ATOM 3170 C CA . THR A 1 401 ? 0.063 10.739 14.458 1.00 92.94 401 THR A CA 1
ATOM 3171 C C . THR A 1 401 ? 0.607 9.358 14.071 1.00 92.94 401 THR A C 1
ATOM 3173 O O . THR A 1 401 ? 1.575 9.269 13.318 1.00 92.94 401 THR A O 1
ATOM 3176 N N . TYR A 1 402 ? -0.051 8.274 14.497 1.00 94.69 402 TYR A N 1
ATOM 3177 C CA . TYR A 1 402 ? 0.217 6.903 14.047 1.00 94.69 402 TYR A CA 1
ATOM 3178 C C . TYR A 1 402 ? 0.090 6.748 12.525 1.00 94.69 402 TYR A C 1
ATOM 3180 O O . TYR A 1 402 ? 0.906 6.071 11.896 1.00 94.69 402 TYR A O 1
ATOM 3188 N N . GLY A 1 403 ? -0.876 7.428 11.907 1.00 93.56 403 GLY A N 1
ATOM 3189 C CA . GLY A 1 403 ? -1.110 7.359 10.469 1.00 93.56 403 GLY A CA 1
ATOM 3190 C C . GLY A 1 403 ? 0.028 7.925 9.617 1.00 93.56 403 GLY A C 1
ATOM 3191 O O . GLY A 1 403 ? 0.271 7.437 8.515 1.00 93.56 403 GLY A O 1
ATOM 3192 N N . ILE A 1 404 ? 0.783 8.906 10.124 1.00 89.81 404 ILE A N 1
ATOM 3193 C CA . ILE A 1 404 ? 1.931 9.496 9.409 1.00 89.81 404 ILE A CA 1
ATOM 3194 C C . ILE A 1 404 ? 3.031 8.453 9.166 1.00 89.81 404 ILE A C 1
ATOM 3196 O O . ILE A 1 404 ? 3.647 8.464 8.098 1.00 89.81 404 ILE A O 1
ATOM 3200 N N . TYR A 1 405 ? 3.234 7.545 10.124 1.00 93.31 405 TYR A N 1
ATOM 3201 C CA . TYR A 1 405 ? 4.332 6.569 10.156 1.00 93.31 405 TYR A CA 1
ATOM 3202 C C . TYR A 1 405 ? 3.945 5.159 9.701 1.00 93.31 405 TYR A C 1
ATOM 3204 O O . TYR A 1 405 ? 4.781 4.261 9.693 1.00 93.31 405 TYR A O 1
ATOM 3212 N N . THR A 1 406 ? 2.681 4.949 9.348 1.00 93.75 406 THR A N 1
ATOM 3213 C CA . THR A 1 406 ? 2.153 3.635 8.941 1.00 93.75 406 THR A CA 1
ATOM 3214 C C . THR A 1 406 ? 1.358 3.688 7.639 1.00 93.75 406 THR A C 1
ATOM 3216 O O . THR A 1 406 ? 0.983 2.656 7.095 1.00 93.75 406 THR A O 1
ATOM 3219 N N . GLY A 1 407 ? 1.039 4.890 7.152 1.00 94.69 407 GLY A N 1
ATOM 3220 C CA . GLY A 1 407 ? 0.119 5.087 6.035 1.00 94.69 407 GLY A CA 1
ATOM 3221 C C . GLY A 1 407 ? -1.359 4.928 6.413 1.00 94.69 407 GLY A C 1
ATOM 3222 O O . GLY A 1 407 ? -2.214 5.234 5.589 1.00 94.69 407 GLY A O 1
ATOM 3223 N N . TYR A 1 408 ? -1.705 4.521 7.642 1.00 96.12 408 TYR A N 1
ATOM 3224 C CA . TYR A 1 408 ? -3.095 4.469 8.127 1.00 96.12 408 TYR A CA 1
ATOM 3225 C C . TYR A 1 408 ? -3.563 5.858 8.580 1.00 96.12 408 TYR A C 1
ATOM 3227 O O . TYR A 1 408 ? -3.843 6.090 9.757 1.00 96.12 408 TYR A O 1
ATOM 3235 N N . ASN A 1 409 ? -3.582 6.817 7.653 1.00 95.75 409 ASN A N 1
ATOM 3236 C CA . ASN A 1 409 ? -3.827 8.236 7.929 1.00 95.75 409 ASN A CA 1
ATOM 3237 C C . ASN A 1 409 ? -5.193 8.510 8.557 1.00 95.75 409 ASN A C 1
ATOM 3239 O O . ASN A 1 409 ? -5.330 9.470 9.316 1.00 95.75 409 ASN A O 1
ATOM 3243 N N . LYS A 1 410 ? -6.186 7.654 8.309 1.00 96.19 410 LYS A N 1
ATOM 3244 C CA . LYS A 1 410 ? -7.482 7.737 8.976 1.00 96.19 410 LYS A CA 1
ATOM 3245 C C . LYS A 1 410 ? -8.082 6.361 9.233 1.00 96.19 410 LYS A C 1
ATOM 3247 O O . LYS A 1 410 ? -7.980 5.465 8.402 1.00 96.19 410 LYS A O 1
ATOM 3252 N N . PHE A 1 411 ? -8.750 6.219 10.372 1.00 97.25 411 PHE A N 1
ATOM 3253 C CA . PHE A 1 411 ? -9.646 5.099 10.637 1.00 97.25 411 PHE A CA 1
ATOM 3254 C C . PHE A 1 411 ? -11.070 5.5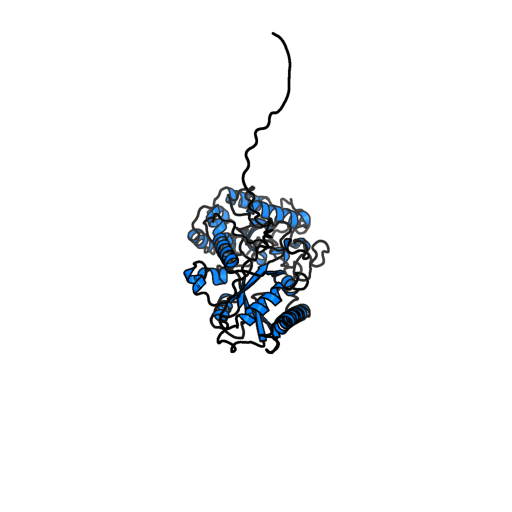39 10.330 1.00 97.25 411 PHE A C 1
ATOM 3256 O O . PHE A 1 411 ? -11.506 6.602 10.768 1.00 97.25 411 PHE A O 1
ATOM 3263 N N . MET A 1 412 ? -11.796 4.719 9.588 1.00 95.50 412 MET A N 1
ATOM 3264 C CA . MET A 1 412 ? -13.150 5.003 9.144 1.00 95.50 412 MET A CA 1
ATOM 3265 C C . MET A 1 412 ? -14.120 3.984 9.745 1.00 95.50 412 MET A C 1
ATOM 3267 O O . MET A 1 412 ? -13.798 2.788 9.803 1.00 95.50 412 MET A O 1
ATOM 3271 N N . PRO A 1 413 ? -15.313 4.426 10.181 1.00 94.56 413 PRO A N 1
ATOM 3272 C CA . PRO A 1 413 ? -16.387 3.507 10.515 1.00 94.56 413 PRO A CA 1
ATOM 3273 C C . PRO A 1 413 ? -16.691 2.627 9.306 1.00 94.56 413 PRO A C 1
ATOM 3275 O O . PRO A 1 413 ? -16.652 3.086 8.165 1.00 94.56 413 PRO A O 1
ATOM 3278 N N . THR A 1 414 ? -17.000 1.360 9.545 1.00 94.38 414 THR A N 1
ATOM 3279 C CA . THR A 1 414 ? -17.330 0.431 8.468 1.00 94.38 414 THR A CA 1
ATOM 3280 C C . THR A 1 414 ? -18.477 -0.474 8.891 1.00 94.38 414 THR A C 1
ATOM 3282 O O . THR A 1 414 ? -18.555 -0.919 10.037 1.00 94.38 414 THR A O 1
ATOM 3285 N N . SER A 1 415 ? -19.409 -0.692 7.969 1.00 93.38 415 SER A N 1
ATOM 3286 C CA . SER A 1 415 ? -20.518 -1.626 8.130 1.00 93.38 415 SER A CA 1
ATOM 3287 C C . SER A 1 415 ? -20.146 -2.980 7.530 1.00 93.38 415 SER A C 1
ATOM 3289 O O . SER A 1 415 ? -19.239 -3.079 6.703 1.00 93.38 415 SER A O 1
ATOM 3291 N N . LEU A 1 416 ? -20.893 -4.031 7.877 1.00 92.56 416 LEU A N 1
ATOM 3292 C CA . LEU A 1 416 ? -20.734 -5.333 7.224 1.00 92.56 416 LEU A CA 1
ATOM 3293 C C . LEU A 1 416 ? -20.978 -5.251 5.705 1.00 92.56 416 LEU A C 1
ATOM 3295 O O . LEU A 1 416 ? -20.351 -5.975 4.941 1.00 92.56 416 LEU A O 1
ATOM 3299 N N . GLU A 1 417 ? -21.865 -4.359 5.254 1.00 93.56 417 GLU A N 1
ATOM 3300 C CA . GLU A 1 417 ? -22.089 -4.120 3.824 1.00 93.56 417 GLU A CA 1
ATOM 3301 C C . GLU A 1 417 ? -20.845 -3.531 3.146 1.00 93.56 417 GLU A C 1
ATOM 3303 O O . GLU A 1 417 ? -20.404 -4.052 2.124 1.00 93.56 417 GLU A O 1
ATOM 3308 N N . ASN A 1 418 ? -20.240 -2.491 3.726 1.00 94.50 418 ASN A N 1
ATOM 3309 C CA . ASN A 1 418 ? -19.016 -1.908 3.173 1.00 94.50 418 ASN A CA 1
ATOM 3310 C C . ASN A 1 418 ? -17.851 -2.899 3.231 1.00 94.50 418 ASN A C 1
ATOM 3312 O O . ASN A 1 418 ? -17.077 -2.988 2.284 1.00 94.50 418 ASN A O 1
ATOM 3316 N N . PHE A 1 419 ? -17.766 -3.704 4.291 1.00 95.88 419 PHE A N 1
ATOM 3317 C CA . PHE A 1 419 ? -16.769 -4.765 4.388 1.00 95.88 419 PHE A CA 1
ATOM 3318 C C . PHE A 1 419 ? -16.894 -5.799 3.261 1.00 95.88 419 PHE A C 1
ATOM 3320 O O . PHE A 1 419 ? -15.888 -6.161 2.656 1.00 95.88 419 PHE A O 1
ATOM 3327 N N . ARG A 1 420 ? -18.118 -6.207 2.894 1.00 94.75 420 ARG A N 1
ATOM 3328 C CA . ARG A 1 420 ? -18.349 -7.074 1.723 1.00 94.75 420 ARG A CA 1
ATOM 3329 C C . ARG A 1 420 ? -17.873 -6.438 0.417 1.00 94.75 420 ARG A C 1
ATOM 3331 O O . ARG A 1 420 ? -17.269 -7.128 -0.399 1.00 94.75 420 ARG A O 1
ATOM 3338 N N . LYS A 1 421 ? -18.090 -5.133 0.233 1.00 94.31 421 LYS A N 1
ATOM 3339 C CA . LYS A 1 421 ? -17.590 -4.404 -0.946 1.00 94.31 421 LYS A CA 1
ATOM 3340 C C . LYS A 1 421 ? -16.061 -4.427 -1.011 1.00 94.31 421 LYS A C 1
ATOM 3342 O O . LYS A 1 421 ? -15.500 -4.701 -2.067 1.00 94.31 421 LYS A O 1
ATOM 3347 N N . PHE A 1 422 ? -15.379 -4.249 0.122 1.00 95.69 422 PHE A N 1
ATOM 3348 C CA . PHE A 1 422 ? -13.921 -4.376 0.177 1.00 95.69 422 PHE A CA 1
ATOM 3349 C C . PHE A 1 422 ? -13.432 -5.806 -0.094 1.00 95.69 422 PHE A C 1
ATOM 3351 O O . PHE A 1 422 ? -12.452 -5.975 -0.812 1.00 95.69 422 PHE A O 1
ATOM 3358 N N . ILE A 1 423 ? -14.128 -6.839 0.394 1.00 95.44 423 ILE A N 1
ATOM 3359 C CA . ILE A 1 423 ? -13.833 -8.241 0.042 1.00 95.44 423 ILE A CA 1
ATOM 3360 C C . ILE A 1 423 ? -13.915 -8.436 -1.478 1.00 95.44 423 ILE A C 1
ATOM 3362 O O . ILE A 1 423 ? -12.980 -8.953 -2.085 1.00 95.44 423 ILE A O 1
ATOM 3366 N N . GLN A 1 424 ? -14.988 -7.966 -2.118 1.00 93.75 424 GLN A N 1
ATOM 3367 C CA . GLN A 1 424 ? -15.139 -8.042 -3.574 1.00 93.75 424 GLN A CA 1
ATOM 3368 C C . GLN A 1 424 ? -14.045 -7.261 -4.314 1.00 93.75 424 GLN A C 1
ATOM 3370 O O . GLN A 1 424 ? -13.519 -7.742 -5.317 1.00 93.75 424 GLN A O 1
ATOM 3375 N N . LEU A 1 425 ? -13.660 -6.086 -3.808 1.00 94.38 425 LEU A N 1
ATOM 3376 C CA . LEU A 1 425 ? -12.560 -5.293 -4.359 1.00 94.38 425 LEU A CA 1
ATOM 3377 C C . LEU A 1 425 ? -11.218 -6.036 -4.254 1.00 94.38 425 LEU A C 1
ATOM 3379 O O . LEU A 1 425 ? -10.453 -6.060 -5.215 1.00 94.38 425 LEU A O 1
ATOM 3383 N N . GLN A 1 426 ? -10.949 -6.711 -3.133 1.00 96.00 426 GLN A N 1
ATOM 3384 C CA . GLN A 1 426 ? -9.764 -7.558 -2.991 1.00 96.00 426 GLN A CA 1
ATOM 3385 C C . GLN A 1 426 ? -9.774 -8.712 -3.998 1.00 96.00 426 GLN A C 1
ATOM 3387 O O . GLN A 1 426 ? -8.763 -8.988 -4.645 1.00 96.00 426 GLN A O 1
ATOM 3392 N N . LEU A 1 427 ? -10.915 -9.388 -4.149 1.00 94.75 427 LEU A N 1
ATOM 3393 C CA . LEU A 1 427 ? -11.059 -10.477 -5.113 1.00 94.75 427 LEU A CA 1
ATOM 3394 C C . LEU A 1 427 ? -10.864 -9.973 -6.546 1.00 94.75 427 LEU A C 1
ATOM 3396 O O . LEU A 1 427 ? -10.239 -10.666 -7.348 1.00 94.75 427 LEU A O 1
ATOM 3400 N N . LEU A 1 428 ? -11.325 -8.763 -6.872 1.00 93.62 428 LEU A N 1
ATOM 3401 C CA . LEU A 1 428 ? -11.012 -8.109 -8.141 1.00 93.62 428 LEU A CA 1
ATOM 3402 C C . LEU A 1 428 ? -9.501 -7.877 -8.289 1.00 93.62 428 LEU A C 1
ATOM 3404 O O . LEU A 1 428 ? -8.957 -8.113 -9.366 1.00 93.62 428 LEU A O 1
ATOM 3408 N N . ALA A 1 429 ? -8.799 -7.432 -7.251 1.00 95.44 429 ALA A N 1
ATOM 3409 C CA . ALA A 1 429 ? -7.361 -7.188 -7.329 1.00 95.44 429 ALA A CA 1
ATOM 3410 C C . ALA A 1 429 ? -6.541 -8.474 -7.565 1.00 95.44 429 ALA A C 1
ATOM 3412 O O . ALA A 1 429 ? -5.556 -8.434 -8.301 1.00 95.44 429 ALA A O 1
ATOM 3413 N N . GLU A 1 430 ? -6.954 -9.613 -6.995 1.00 95.88 430 GLU A N 1
ATOM 3414 C CA . GLU A 1 430 ? -6.186 -10.874 -7.023 1.00 95.88 430 GLU A CA 1
ATOM 3415 C C . GLU A 1 430 ? -6.584 -11.876 -8.121 1.00 95.88 430 GLU A C 1
ATOM 3417 O O . GLU A 1 430 ? -5.814 -12.794 -8.411 1.00 95.88 430 GLU A O 1
ATOM 3422 N N . ASN A 1 431 ? -7.747 -11.723 -8.758 1.00 93.81 431 ASN A N 1
ATOM 3423 C CA . ASN A 1 431 ? -8.235 -12.675 -9.765 1.00 93.81 431 ASN A CA 1
ATOM 3424 C C . ASN A 1 431 ? -8.137 -12.134 -11.193 1.00 93.81 431 ASN A C 1
ATOM 3426 O O . ASN A 1 431 ? -7.927 -10.950 -11.398 1.00 93.81 431 ASN A O 1
ATOM 3430 N N . LYS A 1 432 ? -8.290 -12.992 -12.210 1.00 92.25 432 LYS A N 1
ATOM 3431 C CA . LYS A 1 432 ? -8.304 -12.566 -13.626 1.00 92.25 432 LYS A CA 1
ATOM 3432 C C . LYS A 1 432 ? -9.610 -11.858 -14.004 1.00 92.25 432 LYS A C 1
ATOM 3434 O O . LYS A 1 432 ? -9.611 -10.934 -14.814 1.00 92.25 432 LYS A O 1
ATOM 3439 N N . GLU A 1 433 ? -10.719 -12.310 -13.437 1.00 84.19 433 GLU A N 1
ATOM 3440 C CA . GLU A 1 433 ? -12.065 -11.891 -13.820 1.00 84.19 433 GLU A CA 1
ATOM 3441 C C . GLU A 1 433 ? -12.327 -10.415 -13.485 1.00 84.19 433 GLU A C 1
ATOM 3443 O O . GLU A 1 433 ? -11.714 -9.832 -12.584 1.00 84.19 433 GLU A O 1
ATOM 3448 N N . ALA A 1 434 ? -13.208 -9.794 -14.270 1.00 66.56 434 ALA A N 1
ATOM 3449 C CA . ALA A 1 434 ? -13.707 -8.452 -14.014 1.00 66.56 434 ALA A CA 1
ATOM 3450 C C . ALA A 1 434 ? -15.059 -8.557 -13.300 1.00 66.56 434 ALA A C 1
ATOM 3452 O O . ALA A 1 434 ? -15.943 -9.283 -13.752 1.00 66.56 434 ALA A O 1
ATOM 3453 N N . TYR A 1 435 ? -15.221 -7.805 -12.215 1.00 66.44 435 TYR A N 1
ATOM 3454 C CA . TYR A 1 435 ? -16.502 -7.628 -11.536 1.00 66.44 435 TYR A CA 1
ATOM 3455 C C . TYR A 1 435 ? -17.203 -6.384 -12.097 1.00 66.44 435 TYR A C 1
ATOM 3457 O O . TYR A 1 435 ? -16.550 -5.407 -12.462 1.00 66.44 435 TYR A O 1
ATOM 3465 N N . SER A 1 436 ? -18.531 -6.425 -12.213 1.00 55.59 436 SER A N 1
ATOM 3466 C CA . SER A 1 436 ? -19.326 -5.422 -12.939 1.00 55.59 436 SER A CA 1
ATOM 3467 C C . SER A 1 436 ? -19.940 -4.323 -12.061 1.00 55.59 436 SER A C 1
ATOM 3469 O O . SER A 1 436 ? -20.895 -3.682 -12.493 1.00 55.59 436 SER A O 1
ATOM 3471 N N . GLU A 1 437 ? -19.457 -4.106 -10.837 1.00 60.06 437 GLU A N 1
ATOM 3472 C CA . GLU A 1 437 ? -20.158 -3.277 -9.845 1.00 60.06 437 GLU A CA 1
ATOM 3473 C C . GLU A 1 437 ? -19.312 -2.126 -9.282 1.00 60.06 437 GLU A C 1
ATOM 3475 O O . GLU A 1 437 ? -18.085 -2.131 -9.345 1.00 60.06 437 GLU A O 1
ATOM 3480 N N . ASN A 1 438 ? -19.996 -1.119 -8.726 1.00 69.44 438 ASN A N 1
ATOM 3481 C CA . ASN A 1 438 ? -19.383 -0.024 -7.978 1.00 69.44 438 ASN A CA 1
ATOM 3482 C C . ASN A 1 438 ? -18.963 -0.532 -6.587 1.00 69.44 438 ASN A C 1
ATOM 3484 O O . ASN A 1 438 ? -19.738 -0.479 -5.631 1.00 69.44 438 ASN A O 1
ATOM 3488 N N . LEU A 1 439 ? -17.754 -1.091 -6.507 1.00 77.88 439 LEU A N 1
ATOM 3489 C CA . LEU A 1 439 ? -17.226 -1.779 -5.322 1.00 77.88 439 LEU A CA 1
ATOM 3490 C C . LEU A 1 439 ? -16.591 -0.841 -4.283 1.00 77.88 439 LEU A C 1
ATOM 3492 O O . LEU A 1 439 ? -16.086 -1.313 -3.268 1.00 77.88 439 LEU A O 1
ATOM 3496 N N . ILE A 1 440 ? -16.586 0.472 -4.520 1.00 77.00 440 ILE A N 1
ATOM 3497 C CA . ILE A 1 440 ? -15.860 1.435 -3.686 1.00 77.00 440 ILE A CA 1
ATOM 3498 C C . ILE A 1 440 ? -16.867 2.216 -2.837 1.00 77.00 440 ILE A C 1
ATOM 3500 O O . ILE A 1 440 ? -17.683 2.956 -3.390 1.00 77.00 440 ILE A O 1
ATOM 3504 N N . PRO A 1 441 ? -16.847 2.065 -1.499 1.00 76.62 441 PRO A N 1
ATOM 3505 C CA . PRO A 1 441 ? -17.674 2.879 -0.617 1.00 76.62 441 PRO A CA 1
ATOM 3506 C C . PRO A 1 441 ? -17.311 4.368 -0.697 1.00 76.62 441 PRO A C 1
ATOM 3508 O O . PRO A 1 441 ? -16.143 4.724 -0.862 1.00 76.62 441 PRO A O 1
ATOM 3511 N N . GLU A 1 442 ? -18.310 5.235 -0.530 1.00 75.25 442 GLU A N 1
ATOM 3512 C CA . GLU A 1 442 ? -18.090 6.678 -0.384 1.00 75.25 442 GLU A CA 1
ATOM 3513 C C . GLU A 1 442 ? -17.340 6.993 0.925 1.00 75.25 442 GLU A C 1
ATOM 3515 O O . GLU A 1 442 ? -17.481 6.275 1.919 1.00 75.25 442 GLU A O 1
ATOM 3520 N N . ILE A 1 443 ? -16.524 8.056 0.898 1.00 68.12 443 ILE A N 1
ATOM 3521 C CA . ILE A 1 443 ? -15.654 8.513 2.003 1.00 68.12 443 ILE A CA 1
ATOM 3522 C C . ILE A 1 443 ? -16.327 9.591 2.844 1.00 68.12 443 ILE A C 1
ATOM 3524 O O . ILE A 1 443 ? -16.846 10.558 2.238 1.00 68.12 443 ILE A O 1
#

Organism: NCBI:txid1037410

Secondary structure (DSSP, 8-state):
-----------------------------------------S-TT---SEEEEEES---TT-TTSHHHHHHHHHHHHHHHHHHHHSTTTTTSPP-EEEEEE-S-HHHHHHHHHTT-TT-SEEEE-GGGTGGGTSSHHHHTT--SEEEEEEEEEPBTT--SS----S--STTSHHHHHHHHHIIIIIIHH--GGG--TT-TTT-B-SSSBGGGB--TT-GGGEESEE-EEEEEEESHHHHHHHHHHHHTT-HHHHHHT-EEE--TT-IIIIIHHHHHHHHHTT--HHHHHHHHT-TTTEEES-HHHHTT--BTTBPPP-EEEEETTGGGGS-TTTSTTTT--TT--GGGTT-TT-SS--EEEEEEE---EEPPEEEE-TTS-HHHHHHHHHHHHTS-TTT-HHHHHHS--EEE---HHHHHHHHHHHHHHHSSSPP-S------

Solvent-accessible surface area (backbone atoms only — not comparable to full-atom values): 24255 Å² total; per-residue (Å²): 140,82,80,88,88,79,86,83,88,81,89,82,90,79,90,80,82,92,77,92,74,83,90,76,85,82,79,83,74,83,72,78,78,73,80,79,81,86,76,92,80,86,72,94,77,42,82,65,50,62,43,24,40,32,35,55,72,69,37,69,78,31,84,93,34,69,51,43,53,52,30,40,53,52,43,33,49,42,32,49,55,56,36,56,72,36,89,90,39,44,85,52,78,73,53,46,62,46,78,48,82,45,73,53,57,61,60,49,51,51,30,15,54,69,42,37,81,86,32,34,29,36,58,43,52,52,73,70,51,41,94,48,44,80,42,75,76,37,39,74,65,51,53,48,40,83,38,31,33,31,22,25,65,31,47,71,45,57,74,94,65,81,57,50,81,76,70,72,44,84,84,14,53,28,28,45,37,18,49,39,39,41,45,66,49,31,56,70,69,20,38,66,74,71,47,48,66,82,36,80,81,41,36,47,74,71,40,32,37,49,62,53,37,42,69,76,83,47,76,86,32,42,32,52,59,47,36,14,27,38,34,36,29,37,22,46,65,53,42,49,50,49,50,50,25,52,71,68,45,36,60,68,62,40,48,66,44,12,36,28,25,39,57,82,76,30,47,35,21,30,35,20,53,40,14,45,49,11,51,61,52,72,46,52,60,65,59,43,52,57,61,61,67,35,68,88,42,26,44,82,42,62,34,42,78,45,36,30,29,79,45,93,98,50,80,50,22,27,30,22,26,34,46,56,66,54,69,40,60,47,56,37,76,81,43,68,62,35,51,40,22,66,67,46,43,74,95,44,34,75,43,72,86,42,63,73,38,22,42,68,43,51,61,27,43,31,41,41,25,47,44,35,38,28,31,27,14,46,66,56,33,68,70,57,45,53,41,50,27,50,24,52,38,68,41,48,49,75,65,29,50,60,10,67,33,59,50,47,26,32,41,36,83,65,50,74,68,53,49,50,28,37,50,52,28,38,50,42,16,52,36,64,63,84,75,97,68,90,47,71,77,88,130